Protein AF-0000000085032856 (afdb_homodimer)

Solvent-accessible surface area (backbone atoms only — not comparable to full-atom values): 37831 Å² total; per-residue (Å²): 119,68,69,67,53,49,62,52,53,54,50,50,54,50,46,46,56,52,43,47,53,51,48,48,50,43,50,50,49,39,53,50,49,50,53,45,58,73,63,42,55,77,74,45,86,63,42,32,24,32,26,67,40,63,46,77,47,74,67,40,80,40,61,43,98,81,67,48,76,32,34,39,25,44,28,43,32,32,28,28,25,62,22,70,96,50,46,71,46,70,40,59,29,69,40,55,19,28,74,76,35,53,45,42,69,84,72,51,60,72,40,49,31,30,43,35,73,76,38,75,54,97,88,41,60,39,39,36,79,62,46,67,69,61,61,54,54,48,50,50,44,48,39,50,34,51,46,52,34,33,70,72,41,41,67,51,27,50,32,24,50,49,31,46,53,52,43,52,50,50,48,54,52,49,51,54,50,36,60,73,58,66,50,75,52,45,32,61,55,42,47,51,46,43,51,47,46,52,50,50,37,37,41,54,45,57,31,99,37,70,60,28,51,24,24,49,52,19,18,54,51,18,30,49,50,23,49,50,51,49,51,51,48,28,53,73,62,68,43,74,65,60,58,42,49,37,64,34,51,94,43,31,45,36,54,49,49,49,52,27,30,36,48,28,34,18,34,23,53,17,34,48,54,26,42,52,43,45,55,50,51,49,54,49,38,69,74,38,68,77,43,32,27,65,57,40,26,50,50,29,40,51,48,39,51,67,47,44,27,60,42,55,42,27,51,51,34,40,50,44,28,72,30,45,60,62,39,49,52,37,42,74,70,69,44,50,68,69,56,34,36,62,43,58,39,44,66,56,47,49,37,48,36,38,23,47,39,9,38,62,51,20,30,62,43,24,14,47,41,40,12,66,73,62,26,38,80,67,77,80,127,118,70,68,67,53,49,60,52,53,55,50,51,54,51,46,46,55,52,42,45,52,51,49,49,49,44,50,50,50,38,52,50,48,50,54,44,57,74,63,42,56,76,75,45,86,62,42,31,24,30,26,66,41,63,46,77,45,76,67,40,79,39,62,43,98,80,68,47,77,32,34,39,25,43,27,42,30,34,28,28,24,62,22,72,96,51,46,71,45,68,39,58,27,70,39,54,18,27,72,75,35,51,47,42,68,84,72,52,61,70,39,48,30,29,43,36,73,76,38,74,55,98,87,40,60,39,40,38,78,61,44,67,69,62,59,54,53,48,51,50,44,49,38,48,34,50,44,51,35,33,71,72,42,42,66,51,27,51,32,25,50,48,30,46,52,50,44,51,50,50,48,54,53,50,51,53,50,36,59,73,57,66,52,74,53,46,33,61,55,42,46,50,47,41,51,48,45,52,50,49,36,36,41,55,47,58,32,99,38,69,60,30,51,23,23,50,51,20,18,53,51,19,30,49,50,22,50,50,51,49,50,50,47,28,53,73,63,67,46,74,66,59,60,44,48,40,66,35,52,94,46,34,44,36,55,48,49,49,50,26,29,33,48,27,36,18,34,22,52,19,35,48,54,25,42,51,45,45,54,50,51,50,55,48,38,69,75,39,69,77,43,32,27,66,56,41,27,51,50,28,39,52,50,38,52,68,46,45,29,59,43,55,41,27,52,49,34,39,49,44,29,72,30,47,61,63,39,50,50,36,42,72,72,69,43,51,68,68,57,34,36,62,41,59,38,44,67,57,47,48,36,48,36,39,24,49,38,8,40,64,51,21,30,62,43,24,14,47,41,39,13,66,72,62,26,38,79,66,76,81,126

Foldseek 3Di:
DVVVVVCVVVCVVVCVVVLVVVLVVLVVVLVVLLVCLVPVLAVDPFWKWFFADKDKADFDFDQPPVRDTKTKIKIWTWIATCYDPRHGDTAIEIDIAIPVRPDTDDDDGGFMFTWDPQDQDPNGTYTHGPGGPCVNVVSNVVSVQLSVQCSVPPPLSVLLVVLVVVLVVLVVVLVVVCVVVVVPQVLVSLLVSLLVSLLSNLCSNVNPDLLSVLLSVLLVVLLVVLLVVLVVVCVVVVVPCPQQQQVPPNHGDGPSNLSSVLSNLLSVLLSVLLNVLLVVLVVVCVVPLAAALVRLLVSLLVVLVVVLVVSLVVLVVVLCVQFVVVLVVCVVSPHDNVVSCSNGRVSSVSSSVSSSSSSVSSSNSSSNSSSVSRHDHPDPD/DVVVVVCVVVCVVVCVVVLVVVLVVLVVVLVVVLVCLVPVLAVDPFWKWFFADKDKADFDFDQPPVRDTKTKIKIWTWIATCYDPRHGDTAIEIDIAIPVRPDTDDDDGGFMFTWDPQDQDPNGTYTYGPGGPCVNVVSNVVSVQLSVQCSVPPPLSVLLVVLVVVLVVLVVVLVVVCVVVVVPPVLVSLLVSLLVSLLSNLCSNVNPDLLSVLLSVLLVVLLVVLLVVLVVVCVVVVVPCLQQQQPPPPDGDGPSNLSSVLSNLLSVLLSVLLNVLLVVLVVVCVVPLAAALVRLLVSLLVVLVVVLVVSLVVLVVVLCVQFVVVLVVCVVSPHDNVVSCSNGRVSSVSSSVSSSSSSVSSSNSSSNSSSVSRHDHPDPD

InterPro domains:
  IPR012507 YibE/F-like [PF07907] (141-375)
  IPR012507 YibE/F-like [PTHR41771] (21-377)

Radius of gyration: 27.64 Å; Cα contacts (8 Å, |Δi|>4): 1255; chains: 2; bounding box: 54×94×74 Å

Secondary structure (DSSP, 8-state):
--HHHHHHHHHHHHHHHHHHHHHHHHHHHHHHHHHHHHT-GGG-SS-EEEEEEEEE---EEEE-TT--EEEEEEEEEEEEE-SSTTTT-EEEEEEEEETTSSSBPPP-TT-EEEEEEEEEETTEEEEEEEEE--HHHHHHHHHHHHHHHHHHHTHHHHHHHHHHHHHHHHHHHHHHHHHHTTTTTHHHHHHHHHHHHHHHHHHHHH-SSHHHHHHHHHHHHHHHHHHHHHHHHHHHTT-----EE-SSSSSEEPHHHHHHHHHHHHHHHHHHHHHHHHHHHHHHHHH-TT-BHHHHHHHHHHHHHHHHHHHHHHHHHHHHHHHHHHHHHHHHTT--HHHHIIIIIHHHHHHHHHHHHHHHHHHHHHHHHHHHHHSB-----/--HHHHHHHHHHHHHHHHHHHHHHHHHHHHHHHHHHHHT-GGG-SS-EEEEEEEEE---EEEE-TT--EEEEEEEEEEEEE-SSTTTT-EEEEEEEEETTSSSBPPP-TT-EEEEEEEEEETTEEEEEEEEE--HHHHHHHHHHHHHHHHHHHTHHHHHHHHHHHHHHHHHHHHHHHHHHTTTTTHHHHHHHHHHHHHHHHHHHHH-SSHHHHHHHHHHHHHHHHHHHHHHHHHHHTT-----B--SSSS--B-HHHHHHHHHHHHHHHHHHHHHHHHHHHHHHHHH-TT-BHHHHHHHHHHHHHHHHHHHHHHHHHHHHHHHHHHHHHHHHTT--HHHHIIIIIHHHHHHHHHHHHHHHHHHHHHHHHHHHHHSB-----

Sequence (762 aa):
MILSKGSEIMWKTGWWKAKYKLVIALIVLGVGAMIFTTHNQRLYKAPLAQVVAVENGKAQKETDEFQNVDYQVNQTLTVKMLNGKYTGKEFKVNNTYTKSGALDQRYYPGNQIFLSQLTKRNGHLTANVAGYKRDVVLVFLGWLVIFLLVLMMGWAGSLAMLSVCLNAVLFYFVIQIDLKMQASHAFLTFSILALLFAALSLLLVLGLTKKMVATFLATVLGTSVAMLVSVLVMNLTHHQGIYYESMQYVTQVPRPLFLAETLLGSLGAVMDEASDIVATLHELHEIDPTISRRQLFLSGRNIGKSIMGPLVNVLFMIFMADTFTSALLYIKNGNNWGYTFSMNMSLGTVQSLVSGIGIVLAIPLVSAFAALLYGRKGEAAMILSKGSEIMWKTGWWKAKYKLVIALIVLGVGAMIFTTHNQRLYKAPLAQVVAVENGKAQKETDEFQNVDYQVNQTLTVKMLNGKYTGKEFKVNNTYTKSGALDQRYYPGNQIFLSQLTKRNGHLTANVAGYKRDVVLVFLGWLVIFLLVLMMGWAGSLAMLSVCLNAVLFYFVIQIDLKMQASHAFLTFSILALLFAALSLLLVLGLTKKMVATFLATVLGTSVAMLVSVLVMNLTHHQGIYYESMQYVTQVPRPLFLAETLLGSLGAVMDEASDIVATLHELHEIDPTISRRQLFLSGRNIGKSIMGPLVNVLFMIFMADTFTSALLYIKNGNNWGYTFSMNMSLGTVQSLVSGIGIVLAIPLVSAFAALLYGRKGEAA

Nearest PDB structures (foldseek):
  7zc2-assembly1_A  TM=1.964E-01  e=7.041E-02  Escherichia coli
  6ei3-assembly1_A  TM=2.122E-01  e=6.404E-01  Xanthomonas campestris
  9bcx-assembly1_5  TM=3.427E-01  e=2.276E+00  Saccharomyces cerevisiae
  7pmn-assembly1_7  TM=3.225E-01  e=9.317E+00  Saccharomyces cerevisiae
  7zc2-assembly1_A  TM=1.970E-01  e=8.005E-02  Escherichia coli

pLDDT: mean 75.17, std 16.67, range [24.42, 96.25]

Organism: Limosilactobacillus fermentum (strain NBRC 3956 / LMG 18251) (NCBI:txid334390)

Structure (mmCIF, N/CA/C/O backbone):
data_AF-0000000085032856-model_v1
#
loop_
_entity.id
_entity.type
_entity.pdbx_description
1 polymer 'Uncharacterized protein'
#
loop_
_atom_site.group_PDB
_atom_site.id
_atom_site.type_symbol
_atom_site.label_atom_id
_atom_site.label_alt_id
_atom_site.label_comp_id
_atom_site.label_asym_id
_atom_site.label_entity_id
_atom_site.label_seq_id
_atom_site.pdbx_PDB_ins_code
_atom_site.Cartn_x
_atom_site.Cartn_y
_atom_site.Cartn_z
_atom_site.occupancy
_atom_site.B_iso_or_equiv
_atom_site.auth_seq_id
_atom_site.auth_comp_id
_atom_site.auth_asym_id
_atom_site.auth_atom_id
_atom_site.pdbx_PDB_model_num
ATOM 1 N N . MET A 1 1 ? 3.98 30.578 31.859 1 24.5 1 MET A N 1
ATOM 2 C CA . MET A 1 1 ? 5.266 30.75 31.188 1 24.5 1 MET A CA 1
ATOM 3 C C . MET A 1 1 ? 6.332 29.859 31.828 1 24.5 1 MET A C 1
ATOM 5 O O . MET A 1 1 ? 7.152 29.266 31.109 1 24.5 1 MET A O 1
ATOM 9 N N . ILE A 1 2 ? 6.453 29.938 33.156 1 30.72 2 ILE A N 1
ATOM 10 C CA . ILE A 1 2 ? 7.391 29.281 34.062 1 30.72 2 ILE A CA 1
ATOM 11 C C . ILE A 1 2 ? 7.059 27.797 34.156 1 30.72 2 ILE A C 1
ATOM 13 O O . ILE A 1 2 ? 7.961 26.953 34.219 1 30.72 2 ILE A O 1
ATOM 17 N N . LEU A 1 3 ? 5.707 27.516 34.344 1 30.77 3 LEU A N 1
ATOM 18 C CA . LEU A 1 3 ? 5.25 26.156 34.562 1 30.77 3 LEU A CA 1
ATOM 19 C C . LEU A 1 3 ? 5.453 25.297 33.312 1 30.77 3 LEU A C 1
ATOM 21 O O . LEU A 1 3 ? 5.406 24.078 33.375 1 30.77 3 LEU A O 1
ATOM 25 N N . SER A 1 4 ? 5.367 25.938 32.094 1 34.41 4 SER A N 1
ATOM 26 C CA . SER A 1 4 ? 5.512 25.203 30.844 1 34.41 4 SER A CA 1
ATOM 27 C C . SER A 1 4 ? 6.945 24.719 30.641 1 34.41 4 SER A C 1
ATOM 29 O O . SER A 1 4 ? 7.195 23.812 29.859 1 34.41 4 SER A O 1
ATOM 31 N N . LYS A 1 5 ? 7.969 25.406 31.219 1 40.44 5 LYS A N 1
ATOM 32 C CA . LYS A 1 5 ? 9.391 25.094 31.172 1 40.44 5 LYS A CA 1
ATOM 33 C C . LYS A 1 5 ? 9.719 23.875 32.031 1 40.44 5 LYS A C 1
ATOM 35 O O . LYS A 1 5 ? 10.586 23.078 31.672 1 40.44 5 LYS A O 1
ATOM 40 N N . GLY A 1 6 ? 9.117 23.766 33.188 1 36.56 6 GLY A N 1
ATOM 41 C CA . GLY A 1 6 ? 9.398 22.734 34.188 1 36.56 6 GLY A CA 1
ATOM 42 C C . GLY A 1 6 ? 8.969 21.344 33.75 1 36.56 6 GLY A C 1
ATOM 43 O O . GLY A 1 6 ? 9.68 20.359 33.969 1 36.56 6 GLY A O 1
ATOM 44 N N . SER A 1 7 ? 7.703 21.188 33.312 1 36.62 7 SER A N 1
ATOM 45 C CA . SER A 1 7 ? 7.18 19.891 32.875 1 36.62 7 SER A CA 1
ATOM 46 C C . SER A 1 7 ? 7.895 19.406 31.609 1 36.62 7 SER A C 1
ATOM 48 O O . SER A 1 7 ? 7.895 18.219 31.312 1 36.62 7 SER A O 1
ATOM 50 N N . GLU A 1 8 ? 8.492 20.297 30.828 1 38.19 8 GLU A N 1
ATOM 51 C CA . GLU A 1 8 ? 9.32 19.953 29.688 1 38.19 8 GLU A CA 1
ATOM 52 C C . GLU A 1 8 ? 10.664 19.375 30.109 1 38.19 8 GLU A C 1
ATOM 54 O O . GLU A 1 8 ? 11.172 18.438 29.5 1 38.19 8 GLU A O 1
ATOM 59 N N . ILE A 1 9 ? 11.375 20 31.141 1 39.38 9 ILE A N 1
ATOM 60 C CA . ILE A 1 9 ? 12.648 19.531 31.672 1 39.38 9 ILE A CA 1
ATOM 61 C C . ILE A 1 9 ? 12.461 18.172 32.375 1 39.38 9 ILE A C 1
ATOM 63 O O . ILE A 1 9 ? 13.281 17.266 32.219 1 39.38 9 ILE A O 1
ATOM 67 N N . MET A 1 10 ? 11.539 18.047 33.312 1 35.59 10 MET A N 1
ATOM 68 C CA . MET A 1 10 ? 11.258 16.828 34.062 1 35.59 10 MET A CA 1
ATOM 69 C C . MET A 1 10 ? 10.82 15.703 33.125 1 35.59 10 MET A C 1
ATOM 71 O O . MET A 1 10 ? 11.055 14.531 33.438 1 35.59 10 MET A O 1
ATOM 75 N N . TRP A 1 11 ? 9.914 15.969 32.156 1 38.78 11 TRP A N 1
ATOM 76 C CA . TRP A 1 11 ? 9.531 14.953 31.172 1 38.78 11 TRP A CA 1
ATOM 77 C C . TRP A 1 11 ? 10.727 14.562 30.297 1 38.78 11 TRP A C 1
ATOM 79 O O . TRP A 1 11 ? 10.797 13.438 29.797 1 38.78 11 TRP A O 1
ATOM 89 N N . LYS A 1 12 ? 11.656 15.438 29.984 1 42.84 12 LYS A N 1
ATOM 90 C CA . LYS A 1 12 ? 12.891 15.117 29.266 1 42.84 12 LYS A CA 1
ATOM 91 C C . LYS A 1 12 ? 13.758 14.156 30.062 1 42.84 12 LYS A C 1
ATOM 93 O O . LYS A 1 12 ? 14.305 13.203 29.516 1 42.84 12 LYS A O 1
ATOM 98 N N . THR A 1 13 ? 14.078 14.43 31.266 1 44.19 13 THR A N 1
ATOM 99 C CA . THR A 1 13 ? 15 13.633 32.062 1 44.19 13 THR A CA 1
ATOM 100 C C . THR A 1 13 ? 14.383 12.281 32.438 1 44.19 13 THR A C 1
ATOM 102 O O . THR A 1 13 ? 15.07 11.266 32.438 1 44.19 13 THR A O 1
ATOM 105 N N . GLY A 1 14 ? 13.211 12.172 33.031 1 41.81 14 GLY A N 1
ATOM 106 C CA . GLY A 1 14 ? 12.508 10.953 33.406 1 41.81 14 GLY A CA 1
ATOM 107 C C . GLY A 1 14 ? 12.188 10.07 32.219 1 41.81 14 GLY A C 1
ATOM 108 O O . GLY A 1 14 ? 12.195 8.844 32.312 1 41.81 14 GLY A O 1
ATOM 109 N N . TRP A 1 15 ? 11.633 10.617 31.203 1 47.69 15 TRP A N 1
ATOM 110 C CA . TRP A 1 15 ? 11.406 9.898 29.953 1 47.69 15 TRP A CA 1
ATOM 111 C C . TRP A 1 15 ? 12.703 9.312 29.406 1 47.69 15 TRP A C 1
ATOM 113 O O . TRP A 1 15 ? 12.727 8.1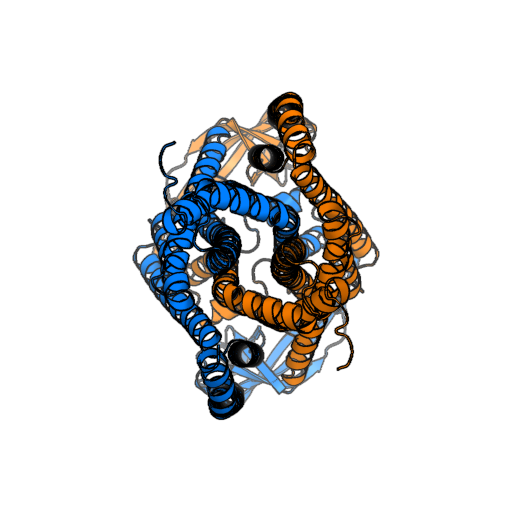8 28.906 1 47.69 15 TRP A O 1
ATOM 123 N N . TRP A 1 16 ? 13.789 10.055 29.453 1 48.16 16 TRP A N 1
ATOM 124 C CA . TRP A 1 16 ? 15.07 9.492 29.062 1 48.16 16 TRP A CA 1
ATOM 125 C C . TRP A 1 16 ? 15.445 8.32 29.969 1 48.16 16 TRP A C 1
ATOM 127 O O . TRP A 1 16 ? 16 7.32 29.516 1 48.16 16 TRP A O 1
ATOM 137 N N . LYS A 1 17 ? 15.375 8.586 31.297 1 53.03 17 LYS A N 1
ATOM 138 C CA . LYS A 1 17 ? 15.672 7.434 32.156 1 53.03 17 LYS A CA 1
ATOM 139 C C . LYS A 1 17 ? 14.742 6.266 31.828 1 53.03 17 LYS A C 1
ATOM 141 O O . LYS A 1 17 ? 15.188 5.117 31.766 1 53.03 17 LYS A O 1
ATOM 146 N N . ALA A 1 18 ? 13.484 6.496 31.797 1 55.78 18 ALA A N 1
ATOM 147 C CA . ALA A 1 18 ? 12.5 5.477 31.438 1 55.78 18 ALA A CA 1
ATOM 148 C C . ALA A 1 18 ? 12.68 5.027 30 1 55.78 18 ALA A C 1
ATOM 150 O O . ALA A 1 18 ? 12.484 3.852 29.672 1 55.78 18 ALA A O 1
ATOM 151 N N . LYS A 1 19 ? 13.102 5.895 29.172 1 61.69 19 LYS A N 1
ATOM 152 C CA . LYS A 1 19 ? 13.375 5.57 27.766 1 61.69 19 LYS A CA 1
ATOM 153 C C . LYS A 1 19 ? 14.547 4.598 27.641 1 61.69 19 LYS A C 1
ATOM 155 O O . LYS A 1 19 ? 14.5 3.664 26.844 1 61.69 19 LYS A O 1
ATOM 160 N N . TYR A 1 20 ? 15.492 4.84 28.547 1 63.91 20 TYR A N 1
ATOM 161 C CA . TYR A 1 20 ? 16.641 3.949 28.438 1 63.91 20 TYR A CA 1
ATOM 162 C C . TYR A 1 20 ? 16.281 2.533 28.859 1 63.91 20 TYR A C 1
ATOM 164 O O . TYR A 1 20 ? 16.734 1.558 28.266 1 63.91 20 TYR A O 1
ATOM 172 N N . LYS A 1 21 ? 15.438 2.48 29.969 1 64.44 21 LYS A N 1
ATOM 173 C CA . LYS A 1 21 ? 15.023 1.146 30.391 1 64.44 21 LYS A CA 1
ATOM 174 C C . LYS A 1 21 ? 14.211 0.45 29.312 1 64.44 21 LYS A C 1
ATOM 176 O O . LYS A 1 21 ? 14.367 -0.75 29.078 1 64.44 21 LYS A O 1
ATOM 181 N N . LEU A 1 22 ? 13.406 1.232 28.656 1 70 22 LEU A N 1
ATOM 182 C CA . LEU A 1 22 ? 12.594 0.666 27.594 1 70 22 LEU A CA 1
ATOM 183 C C . LEU A 1 22 ? 13.469 0.242 26.422 1 70 22 LEU A C 1
ATOM 185 O O . LEU A 1 22 ? 13.234 -0.81 25.812 1 70 22 LEU A O 1
ATOM 189 N N . VAL A 1 23 ? 14.469 1.07 26.234 1 71.19 23 VAL A N 1
ATOM 190 C CA . VAL A 1 23 ? 15.375 0.747 25.125 1 71.19 23 VAL A CA 1
ATOM 191 C C . VAL A 1 23 ? 16.156 -0.52 25.469 1 71.19 23 VAL A C 1
ATOM 193 O O . VAL A 1 23 ? 16.344 -1.39 24.609 1 71.19 23 VAL A O 1
ATOM 196 N N . ILE A 1 24 ? 16.547 -0.576 26.688 1 69.38 24 ILE A N 1
ATOM 197 C CA . ILE A 1 24 ? 17.297 -1.749 27.109 1 69.38 24 ILE A CA 1
ATOM 198 C C . ILE A 1 24 ? 16.406 -2.984 27.062 1 69.38 24 ILE A C 1
ATOM 200 O O . ILE A 1 24 ? 16.828 -4.055 26.625 1 69.38 24 ILE A O 1
ATOM 204 N N . ALA A 1 25 ? 15.219 -2.799 27.531 1 70.56 25 ALA A N 1
ATOM 205 C CA . ALA A 1 25 ? 14.281 -3.914 27.516 1 70.56 25 ALA A CA 1
ATOM 206 C C . ALA A 1 25 ? 14.008 -4.383 26.094 1 70.56 25 ALA A C 1
ATOM 208 O O . ALA A 1 25 ? 13.914 -5.582 25.828 1 70.56 25 ALA A O 1
ATOM 209 N N . LEU A 1 26 ? 13.992 -3.428 25.266 1 73.94 26 LEU A N 1
ATOM 210 C CA . LEU A 1 26 ? 13.711 -3.764 23.859 1 73.94 26 LEU A CA 1
ATOM 211 C C . LEU A 1 26 ? 14.906 -4.465 23.234 1 73.94 26 LEU A C 1
ATOM 213 O O . LEU A 1 26 ? 14.734 -5.387 22.422 1 73.94 26 LEU A O 1
ATOM 217 N N . ILE A 1 27 ? 16.016 -4.039 23.609 1 71.44 27 ILE A N 1
ATOM 218 C CA . ILE A 1 27 ? 17.219 -4.68 23.094 1 71.44 27 ILE A CA 1
ATOM 219 C C . ILE A 1 27 ? 17.297 -6.113 23.609 1 71.44 27 ILE A C 1
ATOM 221 O O . ILE A 1 27 ? 17.594 -7.039 22.844 1 71.44 27 ILE A O 1
ATOM 225 N N . VAL A 1 28 ? 16.984 -6.273 24.891 1 68.69 28 VAL A N 1
ATOM 226 C CA . VAL A 1 28 ? 17.031 -7.602 25.5 1 68.69 28 VAL A CA 1
ATOM 227 C C . VAL A 1 28 ? 15.977 -8.5 24.859 1 68.69 28 VAL A C 1
ATOM 229 O O . VAL A 1 28 ? 16.234 -9.664 24.562 1 68.69 28 VAL A O 1
ATOM 232 N N . LEU A 1 29 ? 14.883 -7.902 24.625 1 69.31 29 LEU A N 1
ATOM 233 C CA . LEU A 1 29 ? 13.797 -8.664 24.016 1 69.31 29 LEU A CA 1
ATOM 234 C C . LEU A 1 29 ? 14.156 -9.055 22.578 1 69.31 29 LEU A C 1
ATOM 236 O O . LEU A 1 29 ? 13.836 -10.164 22.141 1 69.31 29 LEU A O 1
ATOM 240 N N . GLY A 1 30 ? 14.797 -8.188 21.969 1 71.75 30 GLY A N 1
ATOM 241 C CA . GLY A 1 30 ? 15.227 -8.492 20.609 1 71.75 30 GLY A CA 1
ATOM 242 C C . GLY A 1 30 ? 16.25 -9.609 20.547 1 71.75 30 GLY A C 1
ATOM 243 O O . GLY A 1 30 ? 16.109 -10.539 19.75 1 71.75 30 GLY A O 1
ATOM 244 N N . VAL A 1 31 ? 17.219 -9.461 21.375 1 66.19 31 VAL A N 1
ATOM 245 C CA . VAL A 1 31 ? 18.266 -10.477 21.453 1 66.19 31 VAL A CA 1
ATOM 246 C C . VAL A 1 31 ? 17.656 -11.812 21.875 1 66.19 31 VAL A C 1
ATOM 248 O O . VAL A 1 31 ? 17.984 -12.859 21.328 1 66.19 31 VAL A O 1
ATOM 251 N N . GLY A 1 32 ? 16.797 -11.719 22.859 1 66.25 32 GLY A N 1
ATOM 252 C CA . GLY A 1 32 ? 16.141 -12.938 23.297 1 66.25 32 GLY A CA 1
ATOM 253 C C . GLY A 1 32 ? 15.312 -13.602 22.203 1 66.25 32 GLY A C 1
ATOM 254 O O . GLY A 1 32 ? 15.367 -14.82 22.047 1 66.25 32 GLY A O 1
ATOM 255 N N . ALA A 1 33 ? 14.609 -12.789 21.516 1 67.5 33 ALA A N 1
ATOM 256 C CA . ALA A 1 33 ? 13.781 -13.312 20.422 1 67.5 33 ALA A CA 1
ATOM 257 C C . ALA A 1 33 ? 14.648 -13.93 19.328 1 67.5 33 ALA A C 1
ATOM 259 O O . ALA A 1 33 ? 14.297 -14.961 18.766 1 67.5 33 ALA A O 1
ATOM 260 N N . MET A 1 34 ? 15.734 -13.32 19.109 1 66.19 34 MET A N 1
ATOM 261 C CA . MET A 1 34 ? 16.656 -13.844 18.094 1 66.19 34 MET A CA 1
ATOM 262 C C . MET A 1 34 ? 17.234 -15.188 18.531 1 66.19 34 MET A C 1
ATOM 264 O O . MET A 1 34 ? 17.328 -16.109 17.719 1 66.19 34 MET A O 1
ATOM 268 N N . ILE A 1 35 ? 17.516 -15.258 19.719 1 62.41 35 ILE A N 1
ATOM 269 C CA . ILE A 1 35 ? 18.062 -16.5 20.25 1 62.41 35 ILE A CA 1
ATOM 270 C C . ILE A 1 35 ? 16.984 -17.594 20.203 1 62.41 35 ILE A C 1
ATOM 272 O O . ILE A 1 35 ? 17.266 -18.734 19.844 1 62.41 35 ILE A O 1
ATOM 276 N N . PHE A 1 36 ? 15.844 -17.172 20.547 1 61.5 36 PHE A N 1
ATOM 277 C CA . PHE A 1 36 ? 14.734 -18.125 20.578 1 61.5 36 PHE A CA 1
ATOM 278 C C . PHE A 1 36 ? 14.422 -18.641 19.172 1 61.5 36 PHE A C 1
ATOM 280 O O . PHE A 1 36 ? 14.195 -19.828 18.984 1 61.5 36 PHE A O 1
ATOM 287 N N . THR A 1 37 ? 14.336 -17.812 18.266 1 63.5 37 THR A N 1
ATOM 288 C CA . THR A 1 37 ? 13.961 -18.219 16.906 1 63.5 37 THR A CA 1
ATOM 289 C C . THR A 1 37 ? 15.062 -19.031 16.266 1 63.5 37 THR A C 1
ATOM 291 O O . THR A 1 37 ? 14.797 -19.891 15.406 1 63.5 37 THR A O 1
ATOM 294 N N . THR A 1 38 ? 16.25 -18.734 16.594 1 58.19 38 THR A N 1
ATOM 295 C CA . THR A 1 38 ? 17.344 -19.516 16.031 1 58.19 38 THR A CA 1
ATOM 296 C C . THR A 1 38 ? 17.375 -20.922 16.641 1 58.19 38 THR A C 1
ATOM 298 O O . THR A 1 38 ? 17.844 -21.859 16 1 58.19 38 THR A O 1
ATOM 301 N N . HIS A 1 39 ? 16.734 -21 17.781 1 54.19 39 HIS A N 1
ATOM 302 C CA . HIS A 1 39 ? 16.828 -22.281 18.453 1 54.19 39 HIS A CA 1
ATOM 303 C C . HIS A 1 39 ? 15.453 -22.938 18.609 1 54.19 39 HIS A C 1
ATOM 305 O O . HIS A 1 39 ? 15.273 -23.828 19.438 1 54.19 39 HIS A O 1
ATOM 311 N N . ASN A 1 40 ? 14.453 -22.453 18 1 52.69 40 ASN A N 1
ATOM 312 C CA . ASN A 1 40 ? 13.109 -22.984 18.219 1 52.69 40 ASN A CA 1
ATOM 313 C C . ASN A 1 40 ? 12.75 -24.078 17.234 1 52.69 40 ASN A C 1
ATOM 315 O O . ASN A 1 40 ? 11.594 -24.219 16.844 1 52.69 40 ASN A O 1
ATOM 319 N N . GLN A 1 41 ? 13.57 -24.844 16.719 1 55.25 41 GLN A N 1
ATOM 320 C CA . GLN A 1 41 ? 13.375 -25.906 15.734 1 55.25 41 GLN A CA 1
ATOM 321 C C . GLN A 1 41 ? 12.359 -26.938 16.234 1 55.25 41 GLN A C 1
ATOM 323 O O . GLN A 1 41 ? 11.602 -27.5 15.43 1 55.25 41 GLN A O 1
ATOM 328 N N . ARG A 1 42 ? 12.289 -27.047 17.5 1 50.47 42 ARG A N 1
ATOM 329 C CA . ARG A 1 42 ? 11.43 -28.062 18.094 1 50.47 42 ARG A CA 1
ATOM 330 C C . ARG A 1 42 ? 9.961 -27.672 18 1 50.47 42 ARG A C 1
ATOM 332 O O . ARG A 1 42 ? 9.07 -28.531 18.047 1 50.47 42 ARG A O 1
ATOM 339 N N . LEU A 1 43 ? 9.773 -26.422 17.734 1 53.41 43 LEU A N 1
ATOM 340 C CA . LEU A 1 43 ? 8.391 -25.953 17.797 1 53.41 43 LEU A CA 1
ATOM 341 C C . LEU A 1 43 ? 7.738 -26.031 16.422 1 53.41 43 LEU A C 1
ATOM 343 O O . LEU A 1 43 ? 6.523 -25.859 16.297 1 53.41 43 LEU A O 1
ATOM 347 N N . TYR A 1 44 ? 8.547 -26.391 15.484 1 57.12 44 TYR A N 1
ATOM 348 C CA . TYR A 1 44 ? 7.965 -26.469 14.148 1 57.12 44 TYR A CA 1
ATOM 349 C C . TYR A 1 44 ? 7.395 -27.844 13.875 1 57.12 44 TYR A C 1
ATOM 351 O O . TYR A 1 44 ? 8.023 -28.859 14.203 1 57.12 44 TYR A O 1
ATOM 359 N N . LYS A 1 45 ? 6.172 -27.906 13.492 1 55.72 45 LYS A N 1
ATOM 360 C CA . LYS A 1 45 ? 5.523 -29.156 13.117 1 55.72 45 LYS A CA 1
ATOM 361 C C . LYS A 1 45 ? 6.012 -29.641 11.75 1 55.72 45 LYS A C 1
ATOM 363 O O . LYS A 1 45 ? 6.066 -30.844 11.492 1 55.72 45 LYS A O 1
ATOM 368 N N . ALA A 1 46 ? 6.43 -28.703 10.938 1 61 46 ALA A N 1
ATOM 369 C CA . ALA A 1 46 ? 6.918 -29.094 9.617 1 61 46 ALA A CA 1
ATOM 370 C C . ALA A 1 46 ? 8.359 -29.594 9.695 1 61 46 ALA A C 1
ATOM 372 O O . ALA A 1 46 ? 9.148 -29.094 10.492 1 61 46 ALA A O 1
ATOM 373 N N . PRO A 1 47 ? 8.578 -30.734 8.977 1 64.12 47 PRO A N 1
ATOM 374 C CA . PRO A 1 47 ? 9.938 -31.281 9.023 1 64.12 47 PRO A CA 1
ATOM 375 C C . PRO A 1 47 ? 10.992 -30.25 8.641 1 64.12 47 PRO A C 1
ATOM 377 O O . PRO A 1 47 ? 10.922 -29.656 7.559 1 64.12 47 PRO A O 1
ATOM 380 N N . LEU A 1 48 ? 11.773 -29.984 9.594 1 73.69 48 LEU A N 1
ATOM 381 C CA . LEU A 1 48 ? 12.883 -29.047 9.422 1 73.69 48 LEU A CA 1
ATOM 382 C C . LEU A 1 48 ? 14.211 -29.797 9.359 1 73.69 48 LEU A C 1
ATOM 384 O O . LEU A 1 48 ? 14.453 -30.719 10.148 1 73.69 48 LEU A O 1
ATOM 388 N N . ALA A 1 49 ? 14.969 -29.547 8.32 1 74.94 49 ALA A N 1
ATOM 389 C CA . ALA A 1 49 ? 16.281 -30.156 8.195 1 74.94 49 ALA A CA 1
ATOM 390 C C . ALA A 1 49 ? 17.375 -29.109 7.988 1 74.94 49 ALA A C 1
ATOM 392 O O . ALA A 1 49 ? 17.094 -28 7.539 1 74.94 49 ALA A O 1
ATOM 393 N N . GLN A 1 50 ? 18.438 -29.375 8.492 1 78.25 50 GLN A N 1
ATOM 394 C CA . GLN A 1 50 ? 19.609 -28.531 8.266 1 78.25 50 GLN A CA 1
ATOM 395 C C . GLN A 1 50 ? 20.5 -29.109 7.164 1 78.25 50 GLN A C 1
ATOM 397 O O . GLN A 1 50 ? 20.75 -30.312 7.125 1 78.25 50 GLN A O 1
ATOM 402 N N . VAL A 1 51 ? 20.922 -28.188 6.301 1 77.44 51 VAL A N 1
ATOM 403 C CA . VAL A 1 51 ? 21.812 -28.641 5.23 1 77.44 51 VAL A CA 1
ATOM 404 C C . VAL A 1 51 ? 23.234 -28.844 5.781 1 77.44 51 VAL A C 1
ATOM 406 O O . VAL A 1 51 ? 23.828 -27.906 6.301 1 77.44 51 VAL A O 1
ATOM 409 N N . VAL A 1 52 ? 23.688 -29.984 5.676 1 79.94 52 VAL A N 1
ATOM 410 C CA . VAL A 1 52 ? 25 -30.328 6.203 1 79.94 52 VAL A CA 1
ATOM 411 C C . VAL A 1 52 ? 26.047 -30.266 5.082 1 79.94 52 VAL A C 1
ATOM 413 O O . VAL A 1 52 ? 27.172 -29.797 5.289 1 79.94 52 VAL A O 1
ATOM 416 N N . ALA A 1 53 ? 25.703 -30.781 3.92 1 77.44 53 ALA A N 1
ATOM 417 C CA . ALA A 1 53 ? 26.641 -30.797 2.795 1 77.44 53 ALA A CA 1
ATOM 418 C C . ALA A 1 53 ? 25.906 -30.562 1.477 1 77.44 53 ALA A C 1
ATOM 420 O O . ALA A 1 53 ? 24.719 -30.891 1.35 1 77.44 53 ALA A O 1
ATOM 421 N N . VAL A 1 54 ? 26.609 -29.875 0.632 1 79.12 54 VAL A N 1
ATOM 422 C CA . VAL A 1 54 ? 26.031 -29.578 -0.68 1 79.12 54 VAL A CA 1
ATOM 423 C C . VAL A 1 54 ? 26.953 -30.125 -1.773 1 79.12 54 VAL A C 1
ATOM 425 O O . VAL A 1 54 ? 28.172 -29.938 -1.719 1 79.12 54 VAL A O 1
ATOM 428 N N . GLU A 1 55 ? 26.5 -30.984 -2.6 1 73.88 55 GLU A N 1
ATOM 429 C CA . GLU A 1 55 ? 27.219 -31.422 -3.795 1 73.88 55 GLU A CA 1
ATOM 430 C C . GLU A 1 55 ? 26.578 -30.859 -5.059 1 73.88 55 GLU A C 1
ATOM 432 O O . GLU A 1 55 ? 25.406 -31.156 -5.344 1 73.88 55 GLU A O 1
ATOM 437 N N . ASN A 1 56 ? 27.234 -29.953 -5.695 1 73.56 56 ASN A N 1
ATOM 438 C CA . ASN A 1 56 ? 26.719 -29.344 -6.918 1 73.56 56 ASN A CA 1
ATOM 439 C C . ASN A 1 56 ? 27.016 -30.203 -8.141 1 73.56 56 ASN A C 1
ATOM 441 O O . ASN A 1 56 ? 28.156 -30.641 -8.336 1 73.56 56 ASN A O 1
ATOM 445 N N . GLY A 1 57 ? 25.953 -30.688 -8.781 1 67.81 57 GLY A N 1
ATOM 446 C CA . GLY A 1 57 ? 26.156 -31.422 -10.016 1 67.81 57 GLY A CA 1
ATOM 447 C C . GLY A 1 57 ? 26.578 -30.547 -11.172 1 67.81 57 GLY A C 1
ATOM 448 O O . GLY A 1 57 ? 26.859 -29.359 -10.992 1 67.81 57 GLY A O 1
ATOM 449 N N . LYS A 1 58 ? 26.906 -31.156 -12.414 1 66.62 58 LYS A N 1
ATOM 450 C CA . LYS A 1 58 ? 27.328 -30.438 -13.602 1 66.62 58 LYS A CA 1
ATOM 451 C C . LYS A 1 58 ? 26.203 -29.547 -14.148 1 66.62 58 LYS A C 1
ATOM 453 O O . LYS A 1 58 ? 25.047 -29.953 -14.156 1 66.62 58 LYS A O 1
ATOM 458 N N . ALA A 1 59 ? 26.484 -28.281 -14.305 1 64.56 59 ALA A N 1
ATOM 459 C CA . ALA A 1 59 ? 25.547 -27.312 -14.875 1 64.56 59 ALA A CA 1
ATOM 460 C C . ALA A 1 59 ? 25.094 -27.734 -16.266 1 64.56 59 ALA A C 1
ATOM 462 O O . ALA A 1 59 ? 25.906 -28.125 -17.109 1 64.56 59 ALA A O 1
ATOM 463 N N . GLN A 1 60 ? 23.859 -28.141 -16.422 1 62.91 60 GLN A N 1
ATOM 464 C CA . GLN A 1 60 ? 23.312 -28.484 -17.734 1 62.91 60 GLN A CA 1
ATOM 465 C C . GLN A 1 60 ? 22.672 -27.266 -18.391 1 62.91 60 GLN A C 1
ATOM 467 O O . GLN A 1 60 ? 21.922 -26.531 -17.75 1 62.91 60 GLN A O 1
ATOM 472 N N . LYS A 1 61 ? 23.141 -26.906 -19.547 1 62.06 61 LYS A N 1
ATOM 473 C CA . LYS A 1 61 ? 22.625 -25.797 -20.344 1 62.06 61 LYS A CA 1
ATOM 474 C C . LYS A 1 61 ? 21.188 -26.062 -20.781 1 62.06 61 LYS A C 1
ATOM 476 O O . LYS A 1 61 ? 20.875 -27.156 -21.266 1 62.06 61 LYS A O 1
ATOM 481 N N . GLU A 1 62 ? 20.266 -25.344 -20.203 1 56.91 62 GLU A N 1
ATOM 482 C CA . GLU A 1 62 ? 18.875 -25.5 -20.641 1 56.91 62 GLU A CA 1
ATOM 483 C C . GLU A 1 62 ? 18.422 -24.266 -21.422 1 56.91 62 GLU A C 1
ATOM 485 O O . GLU A 1 62 ? 18.672 -23.125 -21 1 56.91 62 GLU A O 1
ATOM 490 N N . THR A 1 63 ? 18.188 -24.453 -22.656 1 53.09 63 THR A N 1
ATOM 491 C CA . THR A 1 63 ? 17.656 -23.391 -23.516 1 53.09 63 THR A CA 1
ATOM 492 C C . THR A 1 63 ? 16.125 -23.391 -23.484 1 53.09 63 THR A C 1
ATOM 494 O O . THR A 1 63 ? 15.492 -24.422 -23.703 1 53.09 63 THR A O 1
ATOM 497 N N . ASP A 1 64 ? 15.648 -22.406 -22.953 1 47.22 64 ASP A N 1
ATOM 498 C CA . ASP A 1 64 ? 14.195 -22.359 -22.875 1 47.22 64 ASP A CA 1
ATOM 499 C C . ASP A 1 64 ? 13.578 -22.141 -24.25 1 47.22 64 ASP A C 1
ATOM 501 O O . ASP A 1 64 ? 14.297 -21.969 -25.234 1 47.22 64 ASP A O 1
ATOM 505 N N . GLU A 1 65 ? 12.328 -22.484 -24.359 1 46.22 65 GLU A N 1
ATOM 506 C CA . GLU A 1 65 ? 11.602 -22.375 -25.609 1 46.22 65 GLU A CA 1
ATOM 507 C C . GLU A 1 65 ? 11.836 -21.031 -26.281 1 46.22 65 GLU A C 1
ATOM 509 O O . GLU A 1 65 ? 11.672 -20.875 -27.484 1 46.22 65 GLU A O 1
ATOM 514 N N . PHE A 1 66 ? 12.227 -20.172 -25.5 1 43.38 66 PHE A N 1
ATOM 515 C CA . PHE A 1 66 ? 12.453 -18.844 -26.078 1 43.38 66 PHE A CA 1
ATOM 516 C C . PHE A 1 66 ? 13.938 -18.594 -26.297 1 43.38 66 PHE A C 1
ATOM 518 O O . PHE A 1 66 ? 14.359 -17.453 -26.5 1 43.38 66 PHE A O 1
ATOM 525 N N . GLN A 1 67 ? 14.703 -19.656 -26.297 1 48.09 67 GLN A N 1
ATOM 526 C CA . GLN A 1 67 ? 16.125 -19.656 -26.641 1 48.09 67 GLN A CA 1
ATOM 527 C C . GLN A 1 67 ? 16.953 -18.969 -25.578 1 48.09 67 GLN A C 1
ATOM 529 O O . GLN A 1 67 ? 18.047 -18.484 -25.844 1 48.09 67 GLN A O 1
ATOM 534 N N . ASN A 1 68 ? 16.312 -18.688 -24.453 1 49.44 68 ASN A N 1
ATOM 535 C CA . ASN A 1 68 ? 17.156 -18.203 -23.359 1 49.44 68 ASN A CA 1
ATOM 536 C C . ASN A 1 68 ? 17.953 -19.328 -22.734 1 49.44 68 ASN A C 1
ATOM 538 O O . ASN A 1 68 ? 17.438 -20.438 -22.531 1 49.44 68 ASN A O 1
ATOM 542 N N . VAL A 1 69 ? 19.266 -19.266 -22.797 1 53.97 69 VAL A N 1
ATOM 543 C CA . VAL A 1 69 ? 20.188 -20.266 -22.281 1 53.97 69 VAL A CA 1
ATOM 544 C C . VAL A 1 69 ? 20.297 -20.141 -20.766 1 53.97 69 VAL A C 1
ATOM 546 O O . VAL A 1 69 ? 20.5 -19.047 -20.234 1 53.97 69 VAL A O 1
ATOM 549 N N . ASP A 1 70 ? 19.641 -20.984 -20.016 1 56.69 70 ASP A N 1
ATOM 550 C CA . ASP A 1 70 ? 19.844 -21.047 -18.578 1 56.69 70 ASP A CA 1
ATOM 551 C C . ASP A 1 70 ? 20.516 -22.359 -18.172 1 56.69 70 ASP A C 1
ATOM 553 O O . ASP A 1 70 ? 20.562 -23.312 -18.953 1 56.69 70 ASP A O 1
ATOM 557 N N . TYR A 1 71 ? 21.484 -22.297 -17.203 1 59.47 71 TYR A N 1
ATOM 558 C CA . TYR A 1 71 ? 22.172 -23.469 -16.703 1 59.47 71 TYR A CA 1
ATOM 559 C C . TYR A 1 71 ? 21.484 -24.031 -15.469 1 59.47 71 TYR A C 1
ATOM 561 O O . TYR A 1 71 ? 21.219 -23.312 -14.508 1 59.47 71 TYR A O 1
ATOM 569 N N . GLN A 1 72 ? 20.922 -25.172 -15.602 1 62.19 72 GLN A N 1
ATOM 570 C CA . GLN A 1 72 ? 20.312 -25.891 -14.492 1 62.19 72 GLN A CA 1
ATOM 571 C C . GLN A 1 72 ? 21.328 -26.766 -13.773 1 62.19 72 GLN A C 1
ATOM 573 O O . GLN A 1 72 ? 22.125 -27.469 -14.406 1 62.19 72 GLN A O 1
ATOM 578 N N . VAL A 1 73 ? 21.562 -26.547 -12.531 1 65.12 73 VAL A N 1
ATOM 579 C CA . VAL A 1 73 ? 22.484 -27.344 -11.711 1 65.12 73 VAL A CA 1
ATOM 580 C C . VAL A 1 73 ? 21.688 -28.203 -10.742 1 65.12 73 VAL A C 1
ATOM 582 O O . VAL A 1 73 ? 20.781 -27.719 -10.055 1 65.12 73 VAL A O 1
ATOM 585 N N . ASN A 1 74 ? 21.859 -29.484 -10.805 1 67.62 74 ASN A N 1
ATOM 586 C CA . ASN A 1 74 ? 21.297 -30.406 -9.812 1 67.62 74 ASN A CA 1
ATOM 587 C C . ASN A 1 74 ? 22.172 -30.484 -8.562 1 67.62 74 ASN A C 1
ATOM 589 O O . ASN A 1 74 ? 23.375 -30.703 -8.656 1 67.62 74 ASN A O 1
ATOM 593 N N . GLN A 1 75 ? 21.516 -29.969 -7.508 1 74.31 75 GLN A N 1
ATOM 594 C CA . GLN A 1 75 ? 22.219 -30 -6.23 1 74.31 75 GLN A CA 1
ATOM 595 C C . GLN A 1 75 ? 21.703 -31.125 -5.34 1 74.31 75 GLN A C 1
ATOM 597 O O . GLN A 1 75 ? 20.5 -31.328 -5.23 1 74.31 75 GLN A O 1
ATOM 602 N N . THR A 1 76 ? 22.656 -32.031 -4.961 1 77.38 76 THR A N 1
ATOM 603 C CA . THR A 1 76 ? 22.328 -33 -3.941 1 77.38 76 THR A CA 1
ATOM 604 C C . THR A 1 76 ? 22.656 -32.469 -2.549 1 77.38 76 THR A C 1
ATOM 606 O O . THR A 1 76 ? 23.812 -32.125 -2.264 1 77.38 76 THR A O 1
ATOM 609 N N . LEU A 1 77 ? 21.641 -32.312 -1.773 1 79.5 77 LEU A N 1
ATOM 610 C CA . LEU A 1 77 ? 21.797 -31.797 -0.419 1 79.5 77 LEU A CA 1
ATOM 611 C C . LEU A 1 77 ? 21.734 -32.906 0.606 1 79.5 77 LEU A C 1
ATOM 613 O O . LEU A 1 77 ? 20.859 -33.781 0.526 1 79.5 77 LEU A O 1
ATOM 617 N N . THR A 1 78 ? 22.734 -33 1.39 1 83.06 78 THR A N 1
ATOM 618 C CA . THR A 1 78 ? 22.641 -33.844 2.582 1 83.06 78 THR A CA 1
ATOM 619 C C . THR A 1 78 ? 22.031 -33.062 3.742 1 83.06 78 THR A C 1
ATOM 621 O O . THR A 1 78 ? 22.562 -32.062 4.176 1 83.06 78 THR A O 1
ATOM 624 N N . VAL A 1 79 ? 20.906 -33.5 4.082 1 81.31 79 VAL A N 1
ATOM 625 C CA . VAL A 1 79 ? 20.188 -32.75 5.105 1 81.31 79 VAL A CA 1
ATOM 626 C C . VAL A 1 79 ? 20.047 -33.594 6.367 1 81.31 79 VAL A C 1
ATOM 628 O O . VAL A 1 79 ? 20 -34.844 6.293 1 81.31 79 VAL A O 1
ATOM 631 N N . LYS A 1 80 ? 20.172 -32.906 7.469 1 83.12 80 LYS A N 1
ATOM 632 C CA . LYS A 1 80 ? 19.953 -33.531 8.781 1 83.12 80 LYS A CA 1
ATOM 633 C C . LYS A 1 80 ? 18.641 -33.031 9.398 1 83.12 80 LYS A C 1
ATOM 635 O O . LYS A 1 80 ? 18.422 -31.828 9.539 1 83.12 80 LYS A O 1
ATOM 640 N N . MET A 1 81 ? 17.875 -33.938 9.727 1 79.62 81 MET A N 1
ATOM 641 C CA . MET A 1 81 ? 16.578 -33.594 10.297 1 79.62 81 MET A CA 1
ATOM 642 C C . MET A 1 81 ? 16.719 -32.969 11.672 1 79.62 81 MET A C 1
ATOM 644 O O . MET A 1 81 ? 17.438 -33.469 12.531 1 79.62 81 MET A O 1
ATOM 648 N N . LEU A 1 82 ? 16.078 -31.906 11.883 1 74.38 82 LEU A N 1
ATOM 649 C CA . LEU A 1 82 ? 16.188 -31.188 13.141 1 74.38 82 LEU A CA 1
ATOM 650 C C . LEU A 1 82 ? 14.984 -31.453 14.039 1 74.38 82 LEU A C 1
ATOM 652 O O . LEU A 1 82 ? 15.055 -31.266 15.25 1 74.38 82 LEU A O 1
ATOM 656 N N . ASN A 1 83 ? 13.898 -31.828 13.383 1 70 83 ASN A N 1
ATOM 657 C CA . ASN A 1 83 ? 12.711 -32.125 14.188 1 70 83 ASN A CA 1
ATOM 658 C C . ASN A 1 83 ? 11.945 -33.312 13.648 1 70 83 ASN A C 1
ATOM 660 O O . ASN A 1 83 ? 12.211 -33.781 12.531 1 70 83 ASN A O 1
ATOM 664 N N . GLY A 1 84 ? 11.07 -33.75 14.461 1 67.94 84 GLY A N 1
ATOM 665 C CA . GLY A 1 84 ? 10.203 -34.844 14.039 1 67.94 84 GLY A CA 1
ATOM 666 C C . GLY A 1 84 ? 10.727 -36.219 14.43 1 67.94 84 GLY A C 1
ATOM 667 O O . GLY A 1 84 ? 11.578 -36.344 15.312 1 67.94 84 GLY A O 1
ATOM 668 N N . LYS A 1 85 ? 10.117 -37.25 13.805 1 73.62 85 LYS A N 1
ATOM 669 C CA . LYS A 1 85 ? 10.406 -38.625 14.117 1 73.62 85 LYS A CA 1
ATOM 670 C C . LYS A 1 85 ? 11.812 -39.031 13.68 1 73.62 85 LYS A C 1
ATOM 672 O O . LYS A 1 85 ? 12.43 -39.906 14.266 1 73.62 85 LYS A O 1
ATOM 677 N N . TYR A 1 86 ? 12.336 -38.312 12.805 1 75.25 86 TYR A N 1
ATOM 678 C CA . TYR A 1 86 ? 13.617 -38.688 12.234 1 75.25 86 TYR A CA 1
ATOM 679 C C . TYR A 1 86 ? 14.703 -37.688 12.625 1 75.25 86 TYR A C 1
ATOM 681 O O . TYR A 1 86 ? 15.625 -37.406 11.844 1 75.25 86 TYR A O 1
ATOM 689 N N . THR A 1 87 ? 14.484 -37.094 13.734 1 78.81 87 THR A N 1
ATOM 690 C CA . THR A 1 87 ? 15.461 -36.125 14.195 1 78.81 87 THR A CA 1
ATOM 691 C C . THR A 1 87 ? 16.859 -36.719 14.242 1 78.81 87 THR A C 1
ATOM 693 O O . THR A 1 87 ? 17.047 -37.812 14.789 1 78.81 87 THR A O 1
ATOM 696 N N . GLY A 1 88 ? 17.797 -36.062 13.648 1 78.5 88 GLY A N 1
ATOM 697 C CA . GLY A 1 88 ? 19.188 -36.469 13.688 1 78.5 88 GLY A CA 1
ATOM 698 C C . GLY A 1 88 ? 19.594 -37.312 12.484 1 78.5 88 GLY A C 1
ATOM 699 O O . GLY A 1 88 ? 20.781 -37.5 12.219 1 78.5 88 GLY A O 1
ATOM 700 N N . LYS A 1 89 ? 18.609 -37.844 11.703 1 78.62 89 LYS A N 1
ATOM 701 C CA . LYS A 1 89 ? 18.906 -38.656 10.539 1 78.62 89 LYS A CA 1
ATOM 702 C C . LYS A 1 89 ? 19.312 -37.781 9.344 1 78.62 89 LYS A C 1
ATOM 704 O O . LYS A 1 89 ? 18.766 -36.719 9.133 1 78.62 89 LYS A O 1
ATOM 709 N N . GLU A 1 90 ? 20.312 -38.25 8.75 1 86.62 90 GLU A N 1
ATOM 710 C CA . GLU A 1 90 ? 20.812 -37.562 7.57 1 86.62 90 GLU A CA 1
ATOM 711 C C . GLU A 1 90 ? 20.391 -38.281 6.289 1 86.62 90 GLU A C 1
ATOM 713 O O . GLU A 1 90 ? 20.422 -39.5 6.211 1 86.62 90 GLU A O 1
ATOM 718 N N . PHE A 1 91 ? 19.906 -37.594 5.438 1 80.88 91 PHE A N 1
ATOM 719 C CA . PHE A 1 91 ? 19.578 -38.156 4.129 1 80.88 91 PHE A CA 1
ATOM 720 C C . PHE A 1 91 ? 19.766 -37.125 3.033 1 80.88 91 PHE A C 1
ATOM 722 O O . PHE A 1 91 ? 20 -35.938 3.32 1 80.88 91 PHE A O 1
ATOM 729 N N . LYS A 1 92 ? 19.766 -37.625 1.813 1 80.19 92 LYS A N 1
ATOM 730 C CA . LYS A 1 92 ? 20.047 -36.719 0.686 1 80.19 92 LYS A CA 1
ATOM 731 C C . LYS A 1 92 ? 18.766 -36.312 -0.01 1 80.19 92 LYS A C 1
ATOM 733 O O . LYS A 1 92 ? 17.812 -37.094 -0.13 1 80.19 92 LYS A O 1
ATOM 738 N N . VAL A 1 93 ? 18.703 -35.125 -0.25 1 76.88 93 VAL A N 1
ATOM 739 C CA . VAL A 1 93 ? 17.594 -34.594 -1.029 1 76.88 93 VAL A CA 1
ATOM 740 C C . VAL A 1 93 ? 18.141 -33.875 -2.262 1 76.88 93 VAL A C 1
ATOM 742 O O . VAL A 1 93 ? 19.25 -33.344 -2.236 1 76.88 93 VAL A O 1
ATOM 745 N N . ASN A 1 94 ? 17.406 -34 -3.354 1 69.94 94 ASN A N 1
ATOM 746 C CA . ASN A 1 94 ? 17.828 -33.375 -4.594 1 69.94 94 ASN A CA 1
ATOM 747 C C . ASN A 1 94 ? 17.172 -32 -4.766 1 69.94 94 ASN A C 1
ATOM 749 O O . ASN A 1 94 ? 16.016 -31.797 -4.375 1 69.94 94 ASN A O 1
ATOM 753 N N . ASN A 1 95 ? 18.062 -31.062 -5.062 1 68.06 95 ASN A N 1
ATOM 754 C CA . ASN A 1 95 ? 17.609 -29.719 -5.402 1 68.06 95 ASN A CA 1
ATOM 755 C C . ASN A 1 95 ? 18.109 -29.281 -6.773 1 68.06 95 ASN A C 1
ATOM 757 O O . ASN A 1 95 ? 19.203 -29.688 -7.199 1 68.06 95 ASN A O 1
ATOM 761 N N . THR A 1 96 ? 17.297 -28.812 -7.656 1 60.91 96 THR A N 1
ATOM 762 C CA . THR A 1 96 ? 17.703 -28.25 -8.945 1 60.91 96 THR A CA 1
ATOM 763 C C . THR A 1 96 ? 17.609 -26.719 -8.922 1 60.91 96 THR A C 1
ATOM 765 O O . THR A 1 96 ? 16.625 -26.172 -8.438 1 60.91 96 THR A O 1
ATOM 768 N N . TYR A 1 97 ? 18.766 -26.109 -9.203 1 60.66 97 TYR A N 1
ATOM 769 C CA . TYR A 1 97 ? 18.719 -24.656 -9.281 1 60.66 97 TYR A CA 1
ATOM 770 C C . TYR A 1 97 ? 19.281 -24.156 -10.602 1 60.66 97 TYR A C 1
ATOM 772 O O . TYR A 1 97 ? 20.031 -24.875 -11.273 1 60.66 97 TYR A O 1
ATOM 780 N N . THR A 1 98 ? 18.672 -23.141 -11.227 1 53.84 98 THR A N 1
ATOM 781 C CA . THR A 1 98 ? 19.172 -22.516 -12.453 1 53.84 98 THR A CA 1
ATOM 782 C C . THR A 1 98 ? 19.984 -21.266 -12.133 1 53.84 98 THR A C 1
ATOM 784 O O . THR A 1 98 ? 19.766 -20.625 -11.117 1 53.84 98 THR A O 1
ATOM 787 N N . LYS A 1 99 ? 20.984 -20.969 -13.008 1 51.88 99 LYS A N 1
ATOM 788 C CA . LYS A 1 99 ? 21.859 -19.812 -12.82 1 51.88 99 LYS A CA 1
ATOM 789 C C . LYS A 1 99 ? 21.078 -18.516 -12.922 1 51.88 99 LYS A C 1
ATOM 791 O O . LYS A 1 99 ? 21.438 -17.516 -12.281 1 51.88 99 LYS A O 1
ATOM 796 N N . SER A 1 100 ? 20.188 -18.594 -13.82 1 46.78 100 SER A N 1
ATOM 797 C CA . SER A 1 100 ? 19.406 -17.391 -14.055 1 46.78 100 SER A CA 1
ATOM 798 C C . SER A 1 100 ? 18.547 -17.031 -12.852 1 46.78 100 SER A C 1
ATOM 800 O O . SER A 1 100 ? 18.031 -15.914 -12.75 1 46.78 100 SER A O 1
ATOM 802 N N . GLY A 1 101 ? 18.656 -17.891 -11.93 1 44.16 101 GLY A N 1
ATOM 803 C CA . GLY A 1 101 ? 17.922 -17.656 -10.695 1 44.16 101 GLY A CA 1
ATOM 804 C C . GLY A 1 101 ? 16.422 -17.828 -10.844 1 44.16 101 GLY A C 1
ATOM 805 O O . GLY A 1 101 ? 15.656 -17.359 -10.008 1 44.16 101 GLY A O 1
ATOM 806 N N . ALA A 1 102 ? 16.188 -18.203 -12.078 1 42.81 102 ALA A N 1
ATOM 807 C CA . ALA A 1 102 ? 14.781 -18.391 -12.438 1 42.81 102 ALA A CA 1
ATOM 808 C C . ALA A 1 102 ? 14.156 -19.531 -11.648 1 42.81 102 ALA A C 1
ATOM 810 O O . ALA A 1 102 ? 12.961 -19.5 -11.344 1 42.81 102 ALA A O 1
ATOM 811 N N . LEU A 1 103 ? 15.039 -20.641 -11.477 1 42.16 103 LEU A N 1
ATOM 812 C CA . LEU A 1 103 ? 14.57 -21.797 -10.711 1 42.16 103 LEU A CA 1
ATOM 813 C C . LEU A 1 103 ? 15.047 -21.719 -9.266 1 42.16 103 LEU A C 1
ATOM 815 O O . LEU A 1 103 ? 15.562 -20.688 -8.828 1 42.16 103 LEU A O 1
ATOM 819 N N . ASP A 1 104 ? 15.211 -23.109 -8.555 1 51.72 104 ASP A N 1
ATOM 820 C CA . ASP A 1 104 ? 15.406 -23.484 -7.16 1 51.72 104 ASP A CA 1
ATOM 821 C C . ASP A 1 104 ? 16.703 -22.922 -6.609 1 51.72 104 ASP A C 1
ATOM 823 O O . ASP A 1 104 ? 17.562 -22.453 -7.371 1 51.72 104 ASP A O 1
ATOM 827 N N . GLN A 1 105 ? 16.688 -22.484 -5.391 1 54.09 105 GLN A N 1
ATOM 828 C CA . GLN A 1 105 ? 17.781 -21.891 -4.617 1 54.09 105 GLN A CA 1
ATOM 829 C C . GLN A 1 105 ? 18.891 -22.891 -4.375 1 54.09 105 GLN A C 1
ATOM 831 O O . GLN A 1 105 ? 18.641 -24.078 -4.18 1 54.09 105 GLN A O 1
ATOM 836 N N . ARG A 1 106 ? 20.094 -22.281 -4.676 1 56.88 106 ARG A N 1
ATOM 837 C CA . ARG A 1 106 ? 21.266 -23 -4.207 1 56.88 106 ARG A CA 1
ATOM 838 C C . ARG A 1 106 ? 21.312 -23.016 -2.682 1 56.88 106 ARG A C 1
ATOM 840 O O . ARG A 1 106 ? 21.047 -22.016 -2.029 1 56.88 106 ARG A O 1
ATOM 847 N N . TYR A 1 107 ? 21.266 -24.094 -2.09 1 62.56 107 TYR A N 1
ATOM 848 C CA . TYR A 1 107 ? 21.359 -24.266 -0.644 1 62.56 107 TYR A CA 1
ATOM 849 C C . TYR A 1 107 ? 22.797 -24.438 -0.207 1 62.56 107 TYR A C 1
ATOM 851 O O . TYR A 1 107 ? 23.625 -24.953 -0.968 1 62.56 107 TYR A O 1
ATOM 859 N N . TYR A 1 108 ? 23.141 -23.766 0.863 1 63.09 108 TYR A N 1
ATOM 860 C CA . TYR A 1 108 ? 24.469 -23.875 1.454 1 63.09 108 TYR A CA 1
ATOM 861 C C . TYR A 1 108 ? 24.422 -24.641 2.771 1 63.09 108 TYR A C 1
ATOM 863 O O . TYR A 1 108 ? 23.359 -24.75 3.395 1 63.09 108 TYR A O 1
ATOM 871 N N . PRO A 1 109 ? 25.594 -25.172 3.07 1 69.75 109 PRO A N 1
ATOM 872 C CA . PRO A 1 109 ? 25.641 -25.844 4.375 1 69.75 109 PRO A CA 1
ATOM 873 C C . PRO A 1 109 ? 25.297 -24.891 5.527 1 69.75 109 PRO A C 1
ATOM 875 O O . PRO A 1 109 ? 25.766 -23.75 5.555 1 69.75 109 PRO A O 1
ATOM 878 N N . GLY A 1 110 ? 24.453 -25.344 6.449 1 65.5 110 GLY A N 1
ATOM 879 C CA . GLY A 1 110 ? 24.031 -24.547 7.594 1 65.5 110 GLY A CA 1
ATOM 880 C C . GLY A 1 110 ? 22.641 -23.984 7.461 1 65.5 110 GLY A C 1
ATOM 881 O O . GLY A 1 110 ? 22.031 -23.562 8.445 1 65.5 110 GLY A O 1
ATOM 882 N N . ASN A 1 111 ? 22.188 -24.062 6.316 1 65.38 111 ASN A N 1
ATOM 883 C CA . ASN A 1 111 ? 20.844 -23.547 6.082 1 65.38 111 ASN A CA 1
ATOM 884 C C . ASN A 1 111 ? 19.781 -24.469 6.664 1 65.38 111 ASN A C 1
ATOM 886 O O . ASN A 1 111 ? 19.922 -25.703 6.621 1 65.38 111 ASN A O 1
ATOM 890 N N . GLN A 1 112 ? 18.844 -23.844 7.328 1 68.06 112 GLN A N 1
ATOM 891 C CA . GLN A 1 112 ? 17.688 -24.625 7.762 1 68.06 112 GLN A CA 1
ATOM 892 C C . GLN A 1 112 ? 16.562 -24.562 6.734 1 68.06 112 GLN A C 1
ATOM 894 O O . GLN A 1 112 ? 16.156 -23.484 6.309 1 68.06 112 GLN A O 1
ATOM 899 N N . ILE A 1 113 ? 16.172 -25.734 6.258 1 68.56 113 ILE A N 1
ATOM 900 C CA . ILE A 1 113 ? 15.211 -25.797 5.168 1 68.56 113 ILE A CA 1
ATOM 901 C C . ILE A 1 113 ? 14.008 -26.641 5.59 1 68.56 113 ILE A C 1
ATOM 903 O O . ILE A 1 113 ? 14.133 -27.547 6.406 1 68.56 113 ILE A O 1
ATOM 907 N N . PHE A 1 114 ? 12.883 -26.234 5.137 1 68.38 114 PHE A N 1
ATOM 908 C CA . PHE A 1 114 ? 11.688 -27.047 5.316 1 68.38 114 PHE A CA 1
ATOM 909 C C . PHE A 1 114 ? 11.625 -28.156 4.273 1 68.38 114 PHE A C 1
ATOM 911 O O . PHE A 1 114 ? 11.984 -27.938 3.113 1 68.38 114 PHE A O 1
ATOM 918 N N . LEU A 1 115 ? 11.352 -29.359 4.746 1 67.38 115 LEU A N 1
ATOM 919 C CA . LEU A 1 115 ? 11.188 -30.484 3.848 1 67.38 115 LEU A CA 1
ATOM 920 C C . LEU A 1 115 ? 9.711 -30.844 3.676 1 67.38 115 LEU A C 1
ATOM 922 O O . LEU A 1 115 ? 8.914 -30.656 4.594 1 67.38 115 LEU A O 1
ATOM 926 N N . SER A 1 116 ? 9.336 -30.953 2.461 1 64.12 116 SER A N 1
ATOM 927 C CA . SER A 1 116 ? 7.984 -31.422 2.176 1 64.12 116 SER A CA 1
ATOM 928 C C . SER A 1 116 ? 7.988 -32.875 1.678 1 64.12 116 SER A C 1
ATOM 930 O O . SER A 1 116 ? 8.984 -33.312 1.116 1 64.12 116 SER A O 1
ATOM 932 N N . GLN A 1 117 ? 6.867 -33.594 1.958 1 59.78 117 GLN A N 1
ATOM 933 C CA . GLN A 1 117 ? 6.633 -34.969 1.487 1 59.78 117 GLN A CA 1
ATOM 934 C C . GLN A 1 117 ? 7.715 -35.906 1.998 1 59.78 117 GLN A C 1
ATOM 936 O O . GLN A 1 117 ? 8.289 -36.688 1.225 1 59.78 117 GLN A O 1
ATOM 941 N N . LEU A 1 118 ? 7.98 -35.781 3.289 1 65.5 118 LEU A N 1
ATOM 942 C CA . LEU A 1 118 ? 8.914 -36.688 3.906 1 65.5 118 LEU A CA 1
ATOM 943 C C . LEU A 1 118 ? 8.352 -38.125 3.904 1 65.5 118 LEU A C 1
ATOM 945 O O . LEU A 1 118 ? 7.324 -38.375 4.535 1 65.5 118 LEU A O 1
ATOM 949 N N . THR A 1 119 ? 8.75 -38.812 2.922 1 65.94 119 THR A N 1
ATOM 950 C CA . THR A 1 119 ? 8.281 -40.188 2.828 1 65.94 119 THR A CA 1
ATOM 951 C C . THR A 1 119 ? 9.438 -41.188 2.965 1 65.94 119 THR A C 1
ATOM 953 O O . THR A 1 119 ? 10.562 -40.875 2.568 1 65.94 119 THR A O 1
ATOM 956 N N . LYS A 1 120 ? 9.211 -42.156 3.73 1 65.88 120 LYS A N 1
ATOM 957 C CA . LYS A 1 120 ? 10.156 -43.281 3.828 1 65.88 120 LYS A CA 1
ATOM 958 C C . LYS A 1 120 ? 9.836 -44.344 2.803 1 65.88 120 LYS A C 1
ATOM 960 O O . LYS A 1 120 ? 8.766 -44.969 2.855 1 65.88 120 LYS A O 1
ATOM 965 N N . ARG A 1 121 ? 10.516 -44.281 1.73 1 63.69 121 ARG A N 1
ATOM 966 C CA . ARG A 1 121 ? 10.352 -45.344 0.748 1 63.69 121 ARG A CA 1
ATOM 967 C C . ARG A 1 121 ? 11.539 -46.312 0.767 1 63.69 121 ARG A C 1
ATOM 969 O O . ARG A 1 121 ? 12.688 -45.875 0.61 1 63.69 121 ARG A O 1
ATOM 976 N N . ASN A 1 122 ? 11.289 -47.656 0.815 1 62.88 122 ASN A N 1
ATOM 977 C CA . ASN A 1 122 ? 12.258 -48.75 0.816 1 62.88 122 ASN A CA 1
ATOM 978 C C . ASN A 1 122 ? 13.391 -48.5 1.803 1 62.88 122 ASN A C 1
ATOM 980 O O . ASN A 1 122 ? 14.562 -48.719 1.486 1 62.88 122 ASN A O 1
ATOM 984 N N . GLY A 1 123 ? 13.141 -47.781 2.998 1 63.12 123 GLY A N 1
ATOM 985 C CA . GLY A 1 123 ? 14.125 -47.562 4.047 1 63.12 123 GLY A CA 1
ATOM 986 C C . GLY A 1 123 ? 14.867 -46.219 3.902 1 63.12 123 GLY A C 1
ATOM 987 O O . GLY A 1 123 ? 15.664 -45.875 4.766 1 63.12 123 GLY A O 1
ATOM 988 N N . HIS A 1 124 ? 14.703 -45.562 2.768 1 69.12 124 HIS A N 1
ATOM 989 C CA . HIS A 1 124 ? 15.406 -44.312 2.543 1 69.12 124 HIS A CA 1
ATOM 990 C C . HIS A 1 124 ? 14.445 -43.125 2.629 1 69.12 124 HIS A C 1
ATOM 992 O O . HIS A 1 124 ? 13.312 -43.188 2.152 1 69.12 124 HIS A O 1
ATOM 998 N N . LEU A 1 125 ? 14.828 -42.188 3.389 1 71.88 125 LEU A N 1
ATOM 999 C CA . LEU A 1 125 ? 14.031 -40.969 3.555 1 71.88 125 LEU A CA 1
ATOM 1000 C C . LEU A 1 125 ? 14.18 -40.062 2.348 1 71.88 125 LEU A C 1
ATOM 1002 O O . LEU A 1 125 ? 15.297 -39.812 1.878 1 71.88 125 LEU A O 1
ATOM 1006 N N . THR A 1 126 ? 13.102 -39.844 1.662 1 69.69 126 THR A N 1
ATOM 1007 C CA . THR A 1 126 ? 13.109 -38.875 0.573 1 69.69 126 THR A CA 1
ATOM 1008 C C . THR A 1 126 ? 12.219 -37.656 0.901 1 69.69 126 THR A C 1
ATOM 1010 O O . THR A 1 126 ? 11.188 -37.812 1.561 1 69.69 126 THR A O 1
ATOM 1013 N N . ALA A 1 127 ? 12.797 -36.5 0.749 1 68.06 127 ALA A N 1
ATOM 1014 C CA . ALA A 1 127 ? 12.016 -35.312 0.996 1 68.06 127 ALA A CA 1
ATOM 1015 C C . ALA A 1 127 ? 12.258 -34.25 -0.087 1 68.06 127 ALA A C 1
ATOM 1017 O O . ALA A 1 127 ? 13.211 -34.375 -0.865 1 68.06 127 ALA A O 1
ATOM 1018 N N . ASN A 1 128 ? 11.297 -33.5 -0.292 1 62.97 128 ASN A N 1
ATOM 1019 C CA . ASN A 1 128 ? 11.453 -32.344 -1.175 1 62.97 128 ASN A CA 1
ATOM 1020 C C . ASN A 1 128 ? 11.75 -31.062 -0.388 1 62.97 128 ASN A C 1
ATOM 1022 O O . ASN A 1 128 ? 11.25 -30.891 0.726 1 62.97 128 ASN A O 1
ATOM 1026 N N . VAL A 1 129 ? 12.727 -30.312 -0.895 1 61.69 129 VAL A N 1
ATOM 1027 C CA . VAL A 1 129 ? 13.062 -29.031 -0.263 1 61.69 129 VAL A CA 1
ATOM 1028 C C . VAL A 1 129 ? 11.898 -28.062 -0.417 1 61.69 129 VAL A C 1
ATOM 1030 O O . VAL A 1 129 ? 11.422 -27.812 -1.529 1 61.69 129 VAL A O 1
ATOM 1033 N N . ALA A 1 130 ? 11.242 -27.766 0.766 1 57.12 130 ALA A N 1
ATOM 1034 C CA . ALA A 1 130 ? 10.055 -26.906 0.745 1 57.12 130 ALA A CA 1
ATOM 1035 C C . ALA A 1 130 ? 10.406 -25.469 1.067 1 57.12 130 ALA A C 1
ATOM 1037 O O . ALA A 1 130 ? 9.516 -24.641 1.312 1 57.12 130 ALA A O 1
ATOM 1038 N N . GLY A 1 131 ? 11.609 -25.031 1.135 1 58.06 131 GLY A N 1
ATOM 1039 C CA . GLY A 1 131 ? 11.922 -23.625 1.26 1 58.06 131 GLY A CA 1
ATOM 1040 C C . GLY A 1 131 ? 12.695 -23.297 2.523 1 58.06 131 GLY A C 1
ATOM 1041 O O . GLY A 1 131 ? 12.969 -24.172 3.338 1 58.06 131 GLY A O 1
ATOM 1042 N N . TYR A 1 132 ? 13.297 -22.078 2.627 1 56.09 132 TYR A N 1
ATOM 1043 C CA . TYR A 1 132 ? 14.102 -21.578 3.736 1 56.09 132 TYR A CA 1
ATOM 1044 C C . TYR A 1 132 ? 13.227 -21.203 4.926 1 56.09 132 TYR A C 1
ATOM 1046 O O . TYR A 1 132 ? 12.07 -20.797 4.754 1 56.09 132 TYR A O 1
ATOM 1054 N N . LYS A 1 133 ? 13.664 -21.625 6.125 1 58.44 133 LYS A N 1
ATOM 1055 C CA . LYS A 1 133 ? 13.102 -21.078 7.359 1 58.44 133 LYS A CA 1
ATOM 1056 C C . LYS A 1 133 ? 13.32 -19.578 7.438 1 58.44 133 LYS A C 1
ATOM 1058 O O . LYS A 1 133 ? 14.453 -19.094 7.441 1 58.44 133 LYS A O 1
ATOM 1063 N N . ARG A 1 134 ? 12.273 -18.703 7.188 1 60.84 134 ARG A N 1
ATOM 1064 C CA . ARG A 1 134 ? 12.375 -17.25 7.137 1 60.84 134 ARG A CA 1
ATOM 1065 C C . ARG A 1 134 ? 11.992 -16.625 8.477 1 60.84 134 ARG A C 1
ATOM 1067 O O . ARG A 1 134 ? 11.805 -15.414 8.57 1 60.84 134 ARG A O 1
ATOM 1074 N N . ASP A 1 135 ? 12 -17.297 9.453 1 69.12 135 ASP A N 1
ATOM 1075 C CA . ASP A 1 135 ? 11.484 -16.812 10.734 1 69.12 135 ASP A CA 1
ATOM 1076 C C . ASP A 1 135 ? 12.484 -15.867 11.406 1 69.12 135 ASP A C 1
ATOM 1078 O O . ASP A 1 135 ? 12.086 -14.859 12 1 69.12 135 ASP A O 1
ATOM 1082 N N . VAL A 1 136 ? 13.766 -16.109 11.109 1 70.06 136 VAL A N 1
ATOM 1083 C CA . VAL A 1 136 ? 14.758 -15.32 11.836 1 70.06 136 VAL A CA 1
ATOM 1084 C C . VAL A 1 136 ? 14.781 -13.891 11.289 1 70.06 136 VAL A C 1
ATOM 1086 O O . VAL A 1 136 ? 14.789 -12.93 12.062 1 70.06 136 VAL A O 1
ATOM 1089 N N . VAL A 1 137 ? 14.742 -13.781 10.023 1 73.25 137 VAL A N 1
ATOM 1090 C CA . VAL A 1 137 ? 14.781 -12.461 9.398 1 73.25 137 VAL A CA 1
ATOM 1091 C C . VAL A 1 137 ? 13.531 -11.672 9.781 1 73.25 137 VAL A C 1
ATOM 1093 O O . VAL A 1 137 ? 13.609 -10.477 10.086 1 73.25 137 VAL A O 1
ATOM 1096 N N . LEU A 1 138 ? 12.469 -12.336 9.812 1 78.56 138 LEU A N 1
ATOM 1097 C CA . LEU A 1 138 ? 11.203 -11.688 10.125 1 78.56 138 LEU A CA 1
ATOM 1098 C C . LEU A 1 138 ? 11.18 -11.195 11.562 1 78.56 138 LEU A C 1
ATOM 1100 O O . LEU A 1 138 ? 10.742 -10.078 11.836 1 78.56 138 LEU A O 1
ATOM 1104 N N . VAL A 1 139 ? 11.664 -12 12.414 1 78.06 139 VAL A N 1
ATOM 1105 C CA . VAL A 1 139 ? 11.664 -11.648 13.828 1 78.06 139 VAL A CA 1
ATOM 1106 C C . VAL A 1 139 ? 12.625 -10.484 14.07 1 78.06 139 VAL A C 1
ATOM 1108 O O . VAL A 1 139 ? 12.32 -9.562 14.828 1 78.06 139 VAL A O 1
ATOM 1111 N N . PHE A 1 140 ? 13.758 -10.508 13.422 1 80.19 140 PHE A N 1
ATOM 1112 C CA . PHE A 1 140 ? 14.734 -9.445 13.602 1 80.19 140 PHE A CA 1
ATOM 1113 C C . PHE A 1 140 ? 14.203 -8.125 13.047 1 80.19 140 PHE A C 1
ATOM 1115 O O . PHE A 1 140 ? 14.312 -7.082 13.695 1 80.19 140 PHE A O 1
ATOM 1122 N N . LEU A 1 141 ? 13.719 -8.18 11.883 1 83.62 141 LEU A N 1
ATOM 1123 C CA . LEU A 1 141 ? 13.172 -6.965 11.281 1 83.62 141 LEU A CA 1
ATOM 1124 C C . LEU A 1 141 ? 11.992 -6.438 12.086 1 83.62 141 LEU A C 1
ATOM 1126 O O . LEU A 1 141 ? 11.852 -5.227 12.266 1 83.62 141 LEU A O 1
ATOM 1130 N N . GLY A 1 142 ? 11.172 -7.387 12.5 1 85.75 142 GLY A N 1
ATOM 1131 C CA . GLY A 1 142 ? 10.07 -6.988 13.359 1 85.75 142 GLY A CA 1
ATOM 1132 C C . GLY A 1 142 ? 10.523 -6.305 14.633 1 85.75 142 GLY A C 1
ATOM 1133 O O . GLY A 1 142 ? 9.969 -5.266 15.016 1 85.75 142 GLY A O 1
ATOM 1134 N N . TRP A 1 143 ? 11.484 -6.875 15.195 1 83.44 143 TRP A N 1
ATOM 1135 C CA . TRP A 1 143 ? 12.055 -6.297 16.406 1 83.44 143 TRP A CA 1
ATOM 1136 C C . TRP A 1 143 ? 12.641 -4.914 16.125 1 83.44 143 TRP A C 1
ATOM 1138 O O . TRP A 1 143 ? 12.477 -3.992 16.938 1 83.44 143 TRP A O 1
ATOM 1148 N N . LEU A 1 144 ? 13.344 -4.766 15.102 1 84.88 144 LEU A N 1
ATOM 1149 C CA . LEU A 1 144 ? 13.977 -3.492 14.758 1 84.88 144 LEU A CA 1
ATOM 1150 C C . LEU A 1 144 ? 12.922 -2.404 14.562 1 84.88 144 LEU A C 1
ATOM 1152 O O . LEU A 1 144 ? 13.117 -1.263 14.984 1 84.88 144 LEU A O 1
ATOM 1156 N N . VAL A 1 145 ? 11.875 -2.762 13.906 1 86.19 145 VAL A N 1
ATOM 1157 C CA . VAL A 1 145 ? 10.805 -1.796 13.688 1 86.19 145 VAL A CA 1
ATOM 1158 C C . VAL A 1 145 ? 10.211 -1.368 15.031 1 86.19 145 VAL A C 1
ATOM 1160 O O . VAL A 1 145 ? 10 -0.178 15.273 1 86.19 145 VAL A O 1
ATOM 1163 N N . ILE A 1 146 ? 9.984 -2.283 15.867 1 84.19 146 ILE A N 1
ATOM 1164 C CA . ILE A 1 146 ? 9.43 -1.992 17.188 1 84.19 146 ILE A CA 1
ATOM 1165 C C . ILE A 1 146 ? 10.406 -1.116 17.969 1 84.19 146 ILE A C 1
ATOM 1167 O O . ILE A 1 146 ? 10 -0.145 18.609 1 84.19 146 ILE A O 1
ATOM 1171 N N . PHE A 1 147 ? 11.594 -1.487 17.875 1 84.12 147 PHE A N 1
ATOM 1172 C CA . PHE A 1 147 ? 12.633 -0.746 18.562 1 84.12 147 PHE A CA 1
ATOM 1173 C C . PHE A 1 147 ? 12.68 0.701 18.094 1 84.12 147 PHE A C 1
ATOM 1175 O O . PHE A 1 147 ? 12.719 1.627 18.906 1 84.12 147 PHE A O 1
ATOM 1182 N N . LEU A 1 148 ? 12.68 0.876 16.844 1 85.25 148 LEU A N 1
ATOM 1183 C CA . LEU A 1 148 ? 12.758 2.221 16.281 1 85.25 148 LEU A CA 1
ATOM 1184 C C . LEU A 1 148 ? 11.508 3.023 16.609 1 85.25 148 LEU A C 1
ATOM 1186 O O . LEU A 1 148 ? 11.586 4.223 16.891 1 85.25 148 LEU A O 1
ATOM 1190 N N . LEU A 1 149 ? 10.406 2.363 16.578 1 84.06 149 LEU A N 1
ATOM 1191 C CA . LEU A 1 149 ? 9.148 3.037 16.859 1 84.06 149 LEU A CA 1
ATOM 1192 C C . LEU A 1 149 ? 9.109 3.508 18.312 1 84.06 149 LEU A C 1
ATOM 1194 O O . LEU A 1 149 ? 8.727 4.648 18.594 1 84.06 149 LEU A O 1
ATOM 1198 N N . VAL A 1 150 ? 9.508 2.691 19.219 1 81.88 150 VAL A N 1
ATOM 1199 C CA . VAL A 1 150 ? 9.477 3.023 20.625 1 81.88 150 VAL A CA 1
ATOM 1200 C C . VAL A 1 150 ? 10.531 4.086 20.938 1 81.88 150 VAL A C 1
ATOM 1202 O O . VAL A 1 150 ? 10.297 4.988 21.75 1 81.88 150 VAL A O 1
ATOM 1205 N N . LEU A 1 151 ? 11.648 3.928 20.281 1 81.5 151 LEU A N 1
ATOM 1206 C CA . LEU A 1 151 ? 12.719 4.902 20.484 1 81.5 151 LEU A CA 1
ATOM 1207 C C . LEU A 1 151 ? 12.289 6.285 20.016 1 81.5 151 LEU A C 1
ATOM 1209 O O . LEU A 1 151 ? 12.594 7.289 20.672 1 81.5 151 LEU A O 1
ATOM 1213 N N . MET A 1 152 ? 11.586 6.289 18.953 1 79.19 152 MET A N 1
ATOM 1214 C CA . MET A 1 152 ? 11.234 7.566 18.344 1 79.19 152 MET A CA 1
ATOM 1215 C C . MET A 1 152 ? 9.969 8.141 18.984 1 79.19 152 MET A C 1
ATOM 1217 O O . MET A 1 152 ? 9.859 9.359 19.156 1 79.19 152 MET A O 1
ATOM 1221 N N . MET A 1 153 ? 9.008 7.297 19.234 1 76.88 153 MET A N 1
ATOM 1222 C CA . MET A 1 153 ? 7.695 7.816 19.594 1 76.88 153 MET A CA 1
ATOM 1223 C C . MET A 1 153 ? 7.398 7.574 21.078 1 76.88 153 MET A C 1
ATOM 1225 O O . MET A 1 153 ? 6.441 8.133 21.625 1 76.88 153 MET A O 1
ATOM 1229 N N . GLY A 1 154 ? 8.125 6.789 21.734 1 76.56 154 GLY A N 1
ATOM 1230 C CA . GLY A 1 154 ? 7.836 6.469 23.125 1 76.56 154 GLY A CA 1
ATOM 1231 C C . GLY A 1 154 ? 6.566 5.66 23.297 1 76.56 154 GLY A C 1
ATOM 1232 O O . GLY A 1 154 ? 6.379 4.633 22.641 1 76.56 154 GLY A O 1
ATOM 1233 N N . TRP A 1 155 ? 5.621 6.215 23.953 1 75.75 155 TRP A N 1
ATOM 1234 C 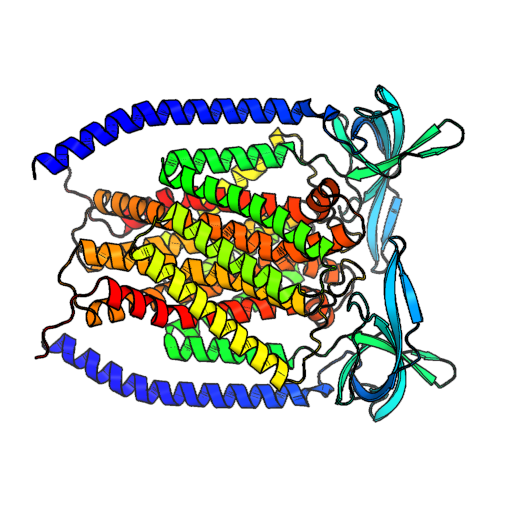CA . TRP A 1 155 ? 4.379 5.527 24.281 1 75.75 155 TRP A CA 1
ATOM 1235 C C . TRP A 1 155 ? 3.484 5.387 23.062 1 75.75 155 TRP A C 1
ATOM 1237 O O . TRP A 1 155 ? 2.85 4.348 22.859 1 75.75 155 TRP A O 1
ATOM 1247 N N . ALA A 1 156 ? 3.436 6.371 22.281 1 76.25 156 ALA A N 1
ATOM 1248 C CA . ALA A 1 156 ? 2.611 6.34 21.078 1 76.25 156 ALA A CA 1
ATOM 1249 C C . ALA A 1 156 ? 3.045 5.207 20.141 1 76.25 156 ALA A C 1
ATOM 1251 O O . ALA A 1 156 ? 2.211 4.59 19.484 1 76.25 156 ALA A O 1
ATOM 1252 N N . GLY A 1 157 ? 4.328 4.973 20.109 1 78.75 157 GLY A N 1
ATOM 1253 C CA . GLY A 1 157 ? 4.84 3.873 19.312 1 78.75 157 GLY A CA 1
ATOM 1254 C C . GLY A 1 157 ? 4.43 2.51 19.828 1 78.75 157 GLY A C 1
ATOM 1255 O O . GLY A 1 157 ? 4.109 1.612 19.047 1 78.75 157 GLY A O 1
ATOM 1256 N N . SER A 1 158 ? 4.336 2.35 21.094 1 81.38 158 SER A N 1
ATOM 1257 C CA . SER A 1 158 ? 3.928 1.087 21.703 1 81.38 158 SER A CA 1
ATOM 1258 C C . SER A 1 158 ? 2.457 0.791 21.422 1 81.38 158 SER A C 1
ATOM 1260 O O . SER A 1 158 ? 2.078 -0.364 21.219 1 81.38 158 SER A O 1
ATOM 1262 N N . LEU A 1 159 ? 1.705 1.816 21.469 1 86.56 159 LEU A N 1
ATOM 1263 C CA . LEU A 1 159 ? 0.281 1.636 21.203 1 86.56 159 LEU A CA 1
ATOM 1264 C C . LEU A 1 159 ? 0.035 1.273 19.75 1 86.56 159 LEU A C 1
ATOM 1266 O O . LEU A 1 159 ? -0.886 0.513 19.438 1 86.56 159 LEU A O 1
ATOM 1270 N N . ALA A 1 160 ? 0.848 1.869 18.906 1 86.56 160 ALA A N 1
ATOM 1271 C CA . ALA A 1 160 ? 0.747 1.521 17.5 1 86.56 160 ALA A CA 1
ATOM 1272 C C . ALA A 1 160 ? 1.071 0.048 17.266 1 86.56 160 ALA A C 1
ATOM 1274 O O . ALA A 1 160 ? 0.395 -0.63 16.484 1 86.56 160 ALA A O 1
ATOM 1275 N N . MET A 1 161 ? 2.031 -0.4 17.969 1 85.19 161 MET A N 1
ATOM 1276 C CA . MET A 1 161 ? 2.422 -1.803 17.859 1 85.19 161 MET A CA 1
ATOM 1277 C C . MET A 1 161 ? 1.351 -2.715 18.438 1 85.19 161 MET A C 1
ATOM 1279 O O . MET A 1 161 ? 1.062 -3.777 17.891 1 85.19 161 MET A O 1
ATOM 1283 N N . LEU A 1 162 ? 0.898 -2.312 19.5 1 87.5 162 LEU A N 1
ATOM 1284 C CA . LEU A 1 162 ? -0.186 -3.078 20.109 1 87.5 162 LEU A CA 1
ATOM 1285 C C . LEU A 1 162 ? -1.377 -3.176 19.156 1 87.5 162 LEU A C 1
ATOM 1287 O O . LEU A 1 162 ? -2.012 -4.23 19.062 1 87.5 162 LEU A O 1
ATOM 1291 N N . SER A 1 163 ? -1.646 -2.074 18.562 1 91.69 163 SER A N 1
ATOM 1292 C CA . SER A 1 163 ? -2.746 -2.055 17.594 1 91.69 163 SER A CA 1
ATOM 1293 C C . SER A 1 163 ? -2.51 -3.047 16.469 1 91.69 163 SER A C 1
ATOM 1295 O O . SER A 1 163 ? -3.426 -3.764 16.062 1 91.69 163 SER A O 1
ATOM 1297 N N . VAL A 1 164 ? -1.32 -3.119 15.984 1 89.25 164 VAL A N 1
ATOM 1298 C CA . VAL A 1 164 ? -0.986 -4.035 14.898 1 89.25 164 VAL A CA 1
ATOM 1299 C C . VAL A 1 164 ? -1.136 -5.477 15.375 1 89.25 164 VAL A C 1
ATOM 1301 O O . VAL A 1 164 ? -1.688 -6.32 14.664 1 89.25 164 VAL A O 1
ATOM 1304 N N . CYS A 1 165 ? -0.684 -5.789 16.547 1 88.38 165 CYS A N 1
ATOM 1305 C CA . CYS A 1 165 ? -0.775 -7.125 17.109 1 88.38 165 CYS A CA 1
ATOM 1306 C C . CYS A 1 165 ? -2.229 -7.539 17.312 1 88.38 165 CYS A C 1
ATOM 1308 O O . CYS A 1 165 ? -2.613 -8.656 16.969 1 88.38 165 CYS A O 1
ATOM 1310 N N . LEU A 1 166 ? -2.963 -6.641 17.859 1 92.12 166 LEU A N 1
ATOM 1311 C CA . LEU A 1 166 ? -4.371 -6.945 18.094 1 92.12 166 LEU A CA 1
ATOM 1312 C C . LEU A 1 166 ? -5.113 -7.125 16.781 1 92.12 166 LEU A C 1
ATOM 1314 O O . LEU A 1 166 ? -6.016 -7.965 16.672 1 92.12 166 LEU A O 1
ATOM 1318 N N . ASN A 1 167 ? -4.77 -6.352 15.805 1 91.31 167 ASN A N 1
ATOM 1319 C CA . ASN A 1 167 ? -5.379 -6.508 14.484 1 91.31 167 ASN A CA 1
ATOM 1320 C C . ASN A 1 167 ? -5.004 -7.844 13.852 1 91.31 167 ASN A C 1
ATOM 1322 O O . ASN A 1 167 ? -5.809 -8.445 13.133 1 91.31 167 ASN A O 1
ATOM 1326 N N . ALA A 1 168 ? -3.752 -8.25 14.07 1 88.75 168 ALA A N 1
ATOM 1327 C CA . ALA A 1 168 ? -3.334 -9.562 13.57 1 88.75 168 ALA A CA 1
ATOM 1328 C C . ALA A 1 168 ? -4.145 -10.68 14.219 1 88.75 168 ALA A C 1
ATOM 1330 O O . ALA A 1 168 ? -4.531 -11.641 13.555 1 88.75 168 ALA A O 1
ATOM 1331 N N . VAL A 1 169 ? -4.383 -10.539 15.484 1 90.94 169 VAL A N 1
ATOM 1332 C CA . VAL A 1 169 ? -5.18 -11.516 16.219 1 90.94 169 VAL A CA 1
ATOM 1333 C C . VAL A 1 169 ? -6.617 -11.508 15.703 1 90.94 169 VAL A C 1
ATOM 1335 O O . VAL A 1 169 ? -7.211 -12.562 15.484 1 90.94 169 VAL A O 1
ATOM 1338 N N . LEU A 1 170 ? -7.113 -10.352 15.586 1 91.94 170 LEU A N 1
ATOM 1339 C CA . LEU A 1 170 ? -8.461 -10.203 15.055 1 91.94 170 LEU A CA 1
ATOM 1340 C C . LEU A 1 170 ? -8.578 -10.836 13.664 1 91.94 170 LEU A C 1
ATOM 1342 O O . LEU A 1 170 ? -9.578 -11.484 13.359 1 91.94 170 LEU A O 1
ATOM 1346 N N . PHE A 1 171 ? -7.594 -10.648 12.875 1 89.25 171 PHE A N 1
ATOM 1347 C CA . PHE A 1 171 ? -7.551 -11.227 11.539 1 89.25 171 PHE A CA 1
ATOM 1348 C C . PHE A 1 171 ? -7.59 -12.75 11.609 1 89.25 171 PHE A C 1
ATOM 1350 O O . PHE A 1 171 ? -8.312 -13.391 10.844 1 89.25 171 PHE A O 1
ATOM 1357 N N . TYR A 1 172 ? -6.812 -13.289 12.453 1 87.31 172 TYR A N 1
ATOM 1358 C CA . TYR A 1 172 ? -6.762 -14.734 12.633 1 87.31 172 TYR A CA 1
ATOM 1359 C C . TYR A 1 172 ? -8.133 -15.289 12.992 1 87.31 172 TYR A C 1
ATOM 1361 O O . TYR A 1 172 ? -8.594 -16.266 12.398 1 87.31 172 TYR A O 1
ATOM 1369 N N . PHE A 1 173 ? -8.805 -14.648 13.883 1 89.62 173 PHE A N 1
ATOM 1370 C CA . PHE A 1 173 ? -10.094 -15.125 14.359 1 89.62 173 PHE A CA 1
ATOM 1371 C C . PHE A 1 173 ? -11.156 -14.984 13.273 1 89.62 173 PHE A C 1
ATOM 1373 O O . PHE A 1 173 ? -12.023 -15.844 13.125 1 89.62 173 PHE A O 1
ATOM 1380 N N . VAL A 1 174 ? -11.117 -13.969 12.562 1 88.06 174 VAL A N 1
ATOM 1381 C CA . VAL A 1 174 ? -12.125 -13.742 11.523 1 88.06 174 VAL A CA 1
ATOM 1382 C C . VAL A 1 174 ? -11.961 -14.766 10.406 1 88.06 174 VAL A C 1
ATOM 1384 O O . VAL A 1 174 ? -12.945 -15.242 9.844 1 88.06 174 VAL A O 1
ATOM 1387 N N . ILE A 1 175 ? -10.727 -15.055 10.086 1 85.44 175 ILE A N 1
ATOM 1388 C CA . ILE A 1 175 ? -10.484 -16.078 9.086 1 85.44 175 ILE A CA 1
ATOM 1389 C C . ILE A 1 175 ? -11.07 -17.406 9.555 1 85.44 175 ILE A C 1
ATOM 1391 O O . ILE A 1 175 ? -11.695 -18.141 8.773 1 85.44 175 ILE A O 1
ATOM 1395 N N . GLN A 1 176 ? -10.898 -17.75 10.82 1 85.19 176 GLN A N 1
ATOM 1396 C CA . GLN A 1 176 ? -11.445 -18.984 11.375 1 85.19 176 GLN A CA 1
ATOM 1397 C C . GLN A 1 176 ? -12.969 -18.984 11.289 1 85.19 176 GLN A C 1
ATOM 1399 O O . GLN A 1 176 ? -13.57 -20.016 10.984 1 85.19 176 GLN A O 1
ATOM 1404 N N . ILE A 1 177 ? -13.477 -17.859 11.531 1 85.5 177 ILE A N 1
ATOM 1405 C CA . ILE A 1 177 ? -14.93 -17.75 11.477 1 85.5 177 ILE A CA 1
ATOM 1406 C C . ILE A 1 177 ? -15.406 -17.906 10.031 1 85.5 177 ILE A C 1
ATOM 1408 O O . ILE A 1 177 ? -16.406 -18.578 9.781 1 85.5 177 ILE A O 1
ATOM 1412 N N . ASP A 1 178 ? -14.703 -17.297 9.164 1 84 178 ASP A N 1
ATOM 1413 C CA . ASP A 1 178 ? -15.07 -17.375 7.754 1 84 178 ASP A CA 1
ATOM 1414 C C . ASP A 1 178 ? -14.977 -18.812 7.242 1 84 178 ASP A C 1
ATOM 1416 O O . ASP A 1 178 ? -15.797 -19.234 6.434 1 84 178 ASP A O 1
ATOM 1420 N N . LEU A 1 179 ? -13.961 -19.5 7.664 1 79.25 179 LEU A N 1
ATOM 1421 C CA . LEU A 1 179 ? -13.773 -20.891 7.258 1 79.25 179 LEU A CA 1
ATOM 1422 C C . LEU A 1 179 ? -14.883 -21.781 7.805 1 79.25 179 LEU A C 1
ATOM 1424 O O . LEU A 1 179 ? -15.352 -22.688 7.117 1 79.25 179 LEU A O 1
ATOM 1428 N N . LYS A 1 180 ? -15.227 -21.516 8.953 1 80.88 180 LYS A N 1
ATOM 1429 C CA . LYS A 1 180 ? -16.297 -22.297 9.578 1 80.88 180 LYS A CA 1
ATOM 1430 C C . LYS A 1 180 ? -17.641 -22.047 8.883 1 80.88 180 LYS A C 1
ATOM 1432 O O . LYS A 1 180 ? -18.469 -22.938 8.797 1 80.88 180 LYS A O 1
ATOM 1437 N N . MET A 1 181 ? -17.812 -20.844 8.406 1 75.81 181 MET A N 1
ATOM 1438 C CA . MET A 1 181 ? -19.062 -20.484 7.727 1 75.81 181 MET A CA 1
ATOM 1439 C C . MET A 1 181 ? -18.984 -20.812 6.238 1 75.81 181 MET A C 1
ATOM 1441 O O . MET A 1 181 ? -19.844 -20.391 5.461 1 75.81 181 MET A O 1
ATOM 1445 N N . GLN A 1 182 ? -18.047 -21.469 5.848 1 65.56 182 GLN A N 1
ATOM 1446 C CA . GLN A 1 182 ? -17.828 -21.922 4.48 1 65.56 182 GLN A CA 1
ATOM 1447 C C . GLN A 1 182 ? -17.719 -20.75 3.52 1 65.56 182 GLN A C 1
ATOM 1449 O O . GLN A 1 182 ? -18.203 -20.812 2.391 1 65.56 182 GLN A O 1
ATOM 1454 N N . ALA A 1 183 ? -17.328 -19.703 3.961 1 62.69 183 ALA A N 1
ATOM 1455 C CA . ALA A 1 183 ? -16.969 -18.516 3.189 1 62.69 183 ALA A CA 1
ATOM 1456 C C . ALA A 1 183 ? -18.172 -17.969 2.439 1 62.69 183 ALA A C 1
ATOM 1458 O O . ALA A 1 183 ? -18.031 -17.297 1.411 1 62.69 183 ALA A O 1
ATOM 1459 N N . SER A 1 184 ? -19.344 -18.297 2.859 1 63.41 184 SER A N 1
ATOM 1460 C CA . SER A 1 184 ? -20.547 -17.891 2.16 1 63.41 184 SER A CA 1
ATOM 1461 C C . SER A 1 184 ? -20.75 -16.375 2.252 1 63.41 184 SER A C 1
ATOM 1463 O O . SER A 1 184 ? -21.312 -15.766 1.335 1 63.41 184 SER A O 1
ATOM 1465 N N . HIS A 1 185 ? -20.266 -15.82 3.16 1 80.38 185 HIS A N 1
ATOM 1466 C CA . HIS A 1 185 ? -20.453 -14.391 3.367 1 80.38 185 HIS A CA 1
ATOM 1467 C C . HIS A 1 185 ? -19.109 -13.68 3.543 1 80.38 185 HIS A C 1
ATOM 1469 O O . HIS A 1 185 ? -18.953 -12.875 4.457 1 80.38 185 HIS A O 1
ATOM 1475 N N . ALA A 1 186 ? -18.312 -13.969 2.662 1 78.88 186 ALA A N 1
ATOM 1476 C CA . ALA A 1 186 ? -16.938 -13.477 2.781 1 78.88 186 ALA A CA 1
ATOM 1477 C C . ALA A 1 186 ? -16.891 -11.953 2.713 1 78.88 186 ALA A C 1
ATOM 1479 O O . ALA A 1 186 ? -16.188 -11.312 3.498 1 78.88 186 ALA A O 1
ATOM 1480 N N . PHE A 1 187 ? -17.672 -11.336 1.825 1 84.94 187 PHE A N 1
ATOM 1481 C CA . PHE A 1 187 ? -17.656 -9.883 1.684 1 84.94 187 PHE A CA 1
ATOM 1482 C C . PHE A 1 187 ? -18.094 -9.211 2.977 1 84.94 187 PHE A C 1
ATOM 1484 O O . PHE A 1 187 ? -17.453 -8.266 3.441 1 84.94 187 PHE A O 1
ATOM 1491 N N . LEU A 1 188 ? -19.172 -9.688 3.518 1 86.5 188 LEU A N 1
ATOM 1492 C CA . LEU A 1 188 ? -19.688 -9.086 4.738 1 86.5 188 LEU A CA 1
ATOM 1493 C C . LEU A 1 188 ? -18.719 -9.266 5.895 1 86.5 188 LEU A C 1
ATOM 1495 O O . LEU A 1 188 ? -18.484 -8.336 6.668 1 86.5 188 LEU A O 1
ATOM 1499 N N . THR A 1 189 ? -18.234 -10.461 6.031 1 88.38 189 THR A N 1
ATOM 1500 C CA . THR A 1 189 ? -17.328 -10.781 7.125 1 88.38 189 THR A CA 1
ATOM 1501 C C . THR A 1 189 ? -16.078 -9.891 7.07 1 88.38 189 THR A C 1
ATOM 1503 O O . THR A 1 189 ? -15.672 -9.328 8.086 1 88.38 189 THR A O 1
ATOM 1506 N N . PHE A 1 190 ? -15.562 -9.695 5.945 1 86.5 190 PHE A N 1
ATOM 1507 C CA . PHE A 1 190 ? -14.312 -8.953 5.852 1 86.5 190 PHE A CA 1
ATOM 1508 C C . PHE A 1 190 ? -14.57 -7.453 5.801 1 86.5 190 PHE A C 1
ATOM 1510 O O . PHE A 1 190 ? -13.688 -6.652 6.109 1 86.5 190 PHE A O 1
ATOM 1517 N N . SER A 1 191 ? -15.766 -7.062 5.398 1 88.81 191 SER A N 1
ATOM 1518 C CA . SER A 1 191 ? -16.141 -5.664 5.547 1 88.81 191 SER A CA 1
ATOM 1519 C C . SER A 1 191 ? -16.219 -5.262 7.016 1 88.81 191 SER A C 1
ATOM 1521 O O . SER A 1 191 ? -15.766 -4.184 7.395 1 88.81 191 SER A O 1
ATOM 1523 N N . ILE A 1 192 ? -16.766 -6.098 7.754 1 91.38 192 ILE A N 1
ATOM 1524 C CA . ILE A 1 192 ? -16.844 -5.855 9.195 1 91.38 192 ILE A CA 1
ATOM 1525 C C . ILE A 1 192 ? -15.438 -5.828 9.781 1 91.38 192 ILE A C 1
ATOM 1527 O O . ILE A 1 192 ? -15.125 -4.992 10.633 1 91.38 192 ILE A O 1
ATOM 1531 N N . LEU A 1 193 ? -14.656 -6.742 9.32 1 91 193 LEU A N 1
ATOM 1532 C CA . LEU A 1 193 ? -13.273 -6.785 9.781 1 91 193 LEU A CA 1
ATOM 1533 C C . LEU A 1 193 ? -12.555 -5.473 9.469 1 91 193 LEU A C 1
ATOM 1535 O O . LEU A 1 193 ? -11.812 -4.957 10.305 1 91 193 LEU A O 1
ATOM 1539 N N . ALA A 1 194 ? -12.758 -4.98 8.289 1 91.44 194 ALA A N 1
ATOM 1540 C CA . ALA A 1 194 ? -12.133 -3.727 7.891 1 91.44 194 ALA A CA 1
ATOM 1541 C C . ALA A 1 194 ? -12.539 -2.586 8.812 1 91.44 194 ALA A C 1
ATOM 1543 O O . ALA A 1 194 ? -11.703 -1.766 9.203 1 91.44 194 ALA A O 1
ATOM 1544 N N . LEU A 1 195 ? -13.797 -2.545 9.172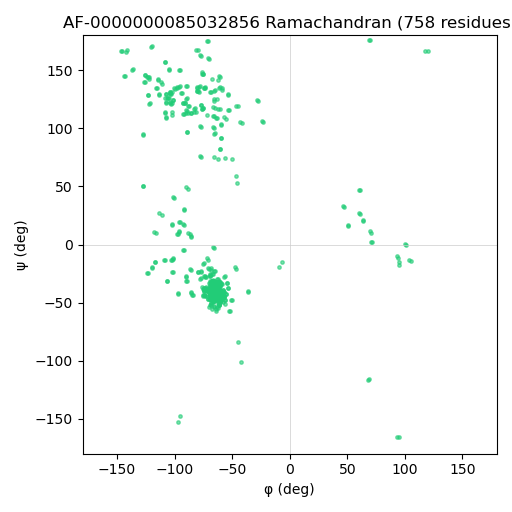 1 93.12 195 LEU A N 1
ATOM 1545 C CA . LEU A 1 195 ? -14.305 -1.522 10.078 1 93.12 195 LEU A CA 1
ATOM 1546 C C . LEU A 1 195 ? -13.703 -1.68 11.469 1 93.12 195 LEU A C 1
ATOM 1548 O O . LEU A 1 195 ? -13.359 -0.688 12.117 1 93.12 195 LEU A O 1
ATOM 1552 N N . LEU A 1 196 ? -13.594 -2.859 11.875 1 94.5 196 LEU A N 1
ATOM 1553 C CA . LEU A 1 196 ? -13.008 -3.131 13.188 1 94.5 196 LEU A CA 1
ATOM 1554 C C . LEU A 1 196 ? -11.531 -2.764 13.211 1 94.5 196 LEU A C 1
ATOM 1556 O O . LEU A 1 196 ? -11.031 -2.238 14.203 1 94.5 196 LEU A O 1
ATOM 1560 N N . PHE A 1 197 ? -10.812 -3.072 12.141 1 93.44 197 PHE A N 1
ATOM 1561 C CA . PHE A 1 197 ? -9.406 -2.703 12.023 1 93.44 197 PHE A CA 1
ATOM 1562 C C . PHE A 1 197 ? -9.227 -1.198 12.188 1 93.44 197 PHE A C 1
ATOM 1564 O O . PHE A 1 197 ? -8.352 -0.751 12.938 1 93.44 197 PHE A O 1
ATOM 1571 N N . ALA A 1 198 ? -10.078 -0.486 11.461 1 93.75 198 ALA A N 1
ATOM 1572 C CA . ALA A 1 198 ? -9.984 0.971 11.5 1 93.75 198 ALA A CA 1
ATOM 1573 C C . ALA A 1 198 ? -10.312 1.51 12.883 1 93.75 198 ALA A C 1
ATOM 1575 O O . ALA A 1 198 ? -9.594 2.354 13.422 1 93.75 198 ALA A O 1
ATOM 1576 N N . ALA A 1 199 ? -11.375 0.992 13.469 1 95.12 199 ALA A N 1
ATOM 1577 C CA . ALA A 1 199 ? -11.82 1.449 14.781 1 95.12 199 ALA A CA 1
ATOM 1578 C C . ALA A 1 199 ? -10.781 1.131 15.852 1 95.12 199 ALA A C 1
ATOM 1580 O O . ALA A 1 199 ? -10.422 1.994 16.656 1 95.12 199 ALA A O 1
ATOM 1581 N N . LEU A 1 200 ? -10.312 -0.042 15.82 1 94.81 200 LEU A N 1
ATOM 1582 C CA . LEU A 1 200 ? -9.344 -0.483 16.812 1 94.81 200 LEU A CA 1
ATOM 1583 C C . LEU A 1 200 ? -8.031 0.283 16.688 1 94.81 200 LEU A C 1
ATOM 1585 O O . LEU A 1 200 ? -7.465 0.733 17.672 1 94.81 200 LEU A O 1
ATOM 1589 N N . SER A 1 201 ? -7.562 0.441 15.516 1 92.75 201 SER A N 1
ATOM 1590 C CA . SER A 1 201 ? -6.297 1.127 15.258 1 92.75 201 SER A CA 1
ATOM 1591 C C . SER A 1 201 ? -6.367 2.588 15.695 1 92.75 201 SER A C 1
ATOM 1593 O O . SER A 1 201 ? -5.477 3.076 16.391 1 92.75 201 SER A O 1
ATOM 1595 N N . LEU A 1 202 ? -7.422 3.254 15.359 1 93.25 202 LEU A N 1
ATOM 1596 C CA . LEU A 1 202 ? -7.551 4.676 15.664 1 93.25 202 LEU A CA 1
ATOM 1597 C C . LEU A 1 202 ? -7.805 4.891 17.156 1 93.25 202 LEU A C 1
ATOM 1599 O O . LEU A 1 202 ? -7.289 5.844 17.734 1 93.25 202 LEU A O 1
ATOM 1603 N N . LEU A 1 203 ? -8.594 4.008 17.734 1 94.12 203 LEU A N 1
ATOM 1604 C CA . LEU A 1 203 ? -8.891 4.133 19.156 1 94.12 203 LEU A CA 1
ATOM 1605 C C . LEU A 1 203 ? -7.629 3.965 20 1 94.12 203 LEU A C 1
ATOM 1607 O O . LEU A 1 203 ? -7.418 4.707 20.953 1 94.12 203 LEU A O 1
ATOM 1611 N N . LEU A 1 204 ? -6.848 3.08 19.641 1 91.06 204 LEU A N 1
ATOM 1612 C CA . LEU A 1 204 ? -5.648 2.795 20.438 1 91.06 204 LEU A CA 1
ATOM 1613 C C . LEU A 1 204 ? -4.59 3.869 20.203 1 91.06 204 LEU A C 1
ATOM 1615 O O . LEU A 1 204 ? -3.873 4.242 21.141 1 91.06 204 LEU A O 1
ATOM 1619 N N . VAL A 1 205 ? -4.48 4.332 19.062 1 87.94 205 VAL A N 1
ATOM 1620 C CA . VAL A 1 205 ? -3.393 5.238 18.719 1 87.94 205 VAL A CA 1
ATOM 1621 C C . VAL A 1 205 ? -3.777 6.672 19.094 1 87.94 205 VAL A C 1
ATOM 1623 O O . VAL A 1 205 ? -2.953 7.43 19.609 1 87.94 205 VAL A O 1
ATOM 1626 N N . LEU A 1 206 ? -5.027 7.066 18.781 1 88.56 206 LEU A N 1
ATOM 1627 C CA . LEU A 1 206 ? -5.441 8.453 18.984 1 88.56 206 LEU A CA 1
ATOM 1628 C C . LEU A 1 206 ? -6.27 8.586 20.266 1 88.56 206 LEU A C 1
ATOM 1630 O O . LEU A 1 206 ? -6.473 9.695 20.766 1 88.56 206 LEU A O 1
ATOM 1634 N N . GLY A 1 207 ? -6.691 7.488 20.828 1 88.81 207 GLY A N 1
ATOM 1635 C CA . GLY A 1 207 ? -7.613 7.574 21.953 1 88.81 207 GLY A CA 1
ATOM 1636 C C . GLY A 1 207 ? -9 8.055 21.547 1 88.81 207 GLY A C 1
ATOM 1637 O O . GLY A 1 207 ? -9.25 8.328 20.375 1 88.81 207 GLY A O 1
ATOM 1638 N N . LEU A 1 208 ? -9.852 8.078 22.469 1 92 208 LEU A N 1
ATOM 1639 C CA . LEU A 1 208 ? -11.195 8.594 22.219 1 92 208 LEU A CA 1
ATOM 1640 C C . LEU A 1 208 ? -11.195 10.117 22.203 1 92 208 LEU A C 1
ATOM 1642 O O . LEU A 1 208 ? -11.656 10.75 23.156 1 92 208 LEU A O 1
ATOM 1646 N N . THR A 1 209 ? -10.703 10.711 21.109 1 92.69 209 THR A N 1
ATOM 1647 C CA . THR A 1 209 ? -10.578 12.148 20.922 1 92.69 209 THR A CA 1
ATOM 1648 C C . THR A 1 209 ? -11.383 12.609 19.703 1 92.69 209 THR A C 1
ATOM 1650 O O . THR A 1 209 ? -11.914 11.781 18.953 1 92.69 209 THR A O 1
ATOM 1653 N N . LYS A 1 210 ? -11.477 13.859 19.594 1 93.12 210 LYS A N 1
ATOM 1654 C CA . LYS A 1 210 ? -12.133 14.43 18.422 1 93.12 210 LYS A CA 1
ATOM 1655 C C . LYS A 1 210 ? -11.398 14.047 17.141 1 93.12 210 LYS A C 1
ATOM 1657 O O . LYS A 1 210 ? -12.016 13.852 16.094 1 93.12 210 LYS A O 1
ATOM 1662 N N . LYS A 1 211 ? -10.094 13.898 17.266 1 91.81 211 LYS A N 1
ATOM 1663 C CA . LYS A 1 211 ? -9.281 13.477 16.141 1 91.81 211 LYS A CA 1
ATOM 1664 C C . LYS A 1 211 ? -9.703 12.094 15.648 1 91.81 211 LYS A C 1
ATOM 1666 O O . LYS A 1 211 ? -9.852 11.867 14.445 1 91.81 211 LYS A O 1
ATOM 1671 N N . MET A 1 212 ? -9.859 11.227 16.609 1 94.06 212 MET A N 1
ATOM 1672 C CA . MET A 1 212 ? -10.227 9.844 16.297 1 94.06 212 MET A CA 1
ATOM 1673 C C . MET A 1 212 ? -11.586 9.781 15.609 1 94.06 212 MET A C 1
ATOM 1675 O O . MET A 1 212 ? -11.75 9.094 14.602 1 94.06 212 MET A O 1
ATOM 1679 N N . VAL A 1 213 ? -12.523 10.547 16.109 1 95.38 213 VAL A N 1
ATOM 1680 C CA . VAL A 1 213 ? -13.891 10.508 15.609 1 95.38 213 VAL A CA 1
ATOM 1681 C C . VAL A 1 213 ? -13.93 11.094 14.195 1 95.38 213 VAL A C 1
ATOM 1683 O O . VAL A 1 213 ? -14.555 10.523 13.305 1 95.38 213 VAL A O 1
ATOM 1686 N N . ALA A 1 214 ? -13.289 12.211 14.039 1 95 214 ALA A N 1
ATOM 1687 C CA . ALA A 1 214 ? -13.266 12.852 12.727 1 95 214 ALA A CA 1
ATOM 1688 C C . ALA A 1 214 ? -12.602 11.953 11.688 1 95 214 ALA A C 1
ATOM 1690 O O . ALA A 1 214 ? -13.102 11.812 10.57 1 95 214 ALA A O 1
ATOM 1691 N N . THR A 1 215 ? -11.469 11.352 12.047 1 94.44 215 THR A N 1
ATOM 1692 C CA . THR A 1 215 ? -10.727 10.484 11.141 1 94.44 215 THR A CA 1
ATOM 1693 C C . THR A 1 215 ? -11.531 9.227 10.812 1 94.44 215 THR A C 1
ATOM 1695 O O . THR A 1 215 ? -11.602 8.812 9.656 1 94.44 215 THR A O 1
ATOM 1698 N N . PHE A 1 216 ? -12.148 8.656 11.82 1 96.25 216 PHE A N 1
ATOM 1699 C CA . PHE A 1 216 ? -12.906 7.422 11.648 1 96.25 216 PHE A CA 1
ATOM 1700 C C . PHE A 1 216 ? -14.117 7.652 10.75 1 96.25 216 PHE A C 1
ATOM 1702 O O . PHE A 1 216 ? -14.352 6.887 9.812 1 96.25 216 PHE A O 1
ATOM 1709 N N . LEU A 1 217 ? -14.867 8.672 11 1 95.81 217 LEU A N 1
ATOM 1710 C CA . LEU A 1 217 ? -16.062 8.953 10.227 1 95.81 217 LEU A CA 1
ATOM 1711 C C . LEU A 1 217 ? -15.727 9.258 8.773 1 95.81 217 LEU A C 1
ATOM 1713 O O . LEU A 1 217 ? -16.391 8.766 7.859 1 95.81 217 LEU A O 1
ATOM 1717 N N . ALA A 1 218 ? -14.734 10.062 8.617 1 95.06 218 ALA A N 1
ATOM 1718 C CA . ALA A 1 218 ? -14.32 10.391 7.258 1 95.06 218 ALA A CA 1
ATOM 1719 C C . ALA A 1 218 ? -13.836 9.148 6.52 1 95.06 218 ALA A C 1
ATOM 1721 O O . ALA A 1 218 ? -14.078 8.992 5.32 1 95.06 218 ALA A O 1
ATOM 1722 N N . THR A 1 219 ? -13.102 8.25 7.195 1 94.94 219 THR A N 1
ATOM 1723 C CA . THR A 1 219 ? -12.57 7.031 6.605 1 94.94 219 THR A CA 1
ATOM 1724 C C . THR A 1 219 ? -13.695 6.09 6.191 1 94.94 219 THR A C 1
ATOM 1726 O O . THR A 1 219 ? -13.703 5.578 5.07 1 94.94 219 THR A O 1
ATOM 1729 N N . VAL A 1 220 ? -14.625 5.918 7.062 1 95.62 220 VAL A N 1
ATOM 1730 C CA . VAL A 1 220 ? -15.719 4.98 6.812 1 95.62 220 VAL A CA 1
ATOM 1731 C C . VAL A 1 220 ? -16.609 5.516 5.691 1 95.62 220 VAL A C 1
ATOM 1733 O O . VAL A 1 220 ? -16.953 4.785 4.758 1 95.62 220 VAL A O 1
ATOM 1736 N N . LEU A 1 221 ? -16.953 6.734 5.766 1 95 221 LEU A N 1
ATOM 1737 C CA . LEU A 1 221 ? -17.828 7.312 4.762 1 95 221 LEU A CA 1
ATOM 1738 C C . LEU A 1 221 ? -17.125 7.438 3.418 1 95 221 LEU A C 1
ATOM 1740 O O . LEU A 1 221 ? -17.719 7.168 2.371 1 95 221 LEU A O 1
ATOM 1744 N N . GLY A 1 222 ? -15.914 7.953 3.477 1 93.06 222 GLY A N 1
ATOM 1745 C CA . GLY A 1 222 ? -15.156 8.062 2.24 1 93.06 222 GLY A CA 1
ATOM 1746 C C . GLY A 1 222 ? -14.977 6.73 1.531 1 93.06 222 GLY A C 1
ATOM 1747 O O . GLY A 1 222 ? -15.156 6.641 0.316 1 93.06 222 GLY A O 1
ATOM 1748 N N . THR A 1 223 ? -14.641 5.684 2.25 1 94.44 223 THR A N 1
ATOM 1749 C CA . THR A 1 223 ? -14.445 4.355 1.684 1 94.44 223 THR A CA 1
ATOM 1750 C C . THR A 1 223 ? -15.766 3.768 1.206 1 94.44 223 THR A C 1
ATOM 1752 O O . THR A 1 223 ? -15.82 3.115 0.162 1 94.44 223 THR A O 1
ATOM 1755 N N . SER A 1 224 ? -16.812 3.971 1.964 1 94.12 224 SER A N 1
ATOM 1756 C CA . SER A 1 224 ? -18.125 3.455 1.585 1 94.12 224 SER A CA 1
ATOM 1757 C C . SER A 1 224 ? -18.609 4.062 0.269 1 94.12 224 SER A C 1
ATOM 1759 O O . SER A 1 224 ? -19.125 3.354 -0.595 1 94.12 224 SER A O 1
ATOM 1761 N N . VAL A 1 225 ? -18.422 5.293 0.115 1 92.06 225 VAL A N 1
ATOM 1762 C CA . VAL A 1 225 ? -18.828 5.957 -1.117 1 92.06 225 VAL A CA 1
ATOM 1763 C C . VAL A 1 225 ? -17.984 5.461 -2.283 1 92.06 225 VAL A C 1
ATOM 1765 O O . VAL A 1 225 ? -18.5 5.23 -3.381 1 92.06 225 VAL A O 1
ATOM 1768 N N . ALA A 1 226 ? -16.703 5.359 -2.021 1 90.94 226 ALA A N 1
ATOM 1769 C CA . ALA A 1 226 ? -15.82 4.855 -3.064 1 90.94 226 ALA A CA 1
ATOM 1770 C C . ALA A 1 226 ? -16.234 3.453 -3.508 1 90.94 226 ALA A C 1
ATOM 1772 O O . ALA A 1 226 ? -16.219 3.148 -4.703 1 90.94 226 ALA A O 1
ATOM 1773 N N . MET A 1 227 ? -16.547 2.613 -2.574 1 90.94 227 MET A N 1
ATOM 1774 C CA . MET A 1 227 ? -16.969 1.249 -2.871 1 90.94 227 MET A CA 1
ATOM 1775 C C . MET A 1 227 ? -18.297 1.241 -3.617 1 90.94 227 MET A C 1
ATOM 1777 O O . MET A 1 227 ? -18.5 0.443 -4.535 1 90.94 227 MET A O 1
ATOM 1781 N N . LEU A 1 228 ? -19.172 2.068 -3.166 1 89.81 228 LEU A N 1
ATOM 1782 C CA . LEU A 1 228 ? -20.469 2.166 -3.82 1 89.81 228 LEU A CA 1
ATOM 1783 C C . LEU A 1 228 ? -20.312 2.602 -5.273 1 89.81 228 LEU A C 1
ATOM 1785 O O . LEU A 1 228 ? -20.953 2.043 -6.164 1 89.81 228 LEU A O 1
ATOM 1789 N N . VAL A 1 229 ? -19.516 3.549 -5.473 1 82.88 229 VAL A N 1
ATOM 1790 C CA . VAL A 1 229 ? -19.266 4.027 -6.828 1 82.88 229 VAL A CA 1
ATOM 1791 C C . VAL A 1 229 ? -18.641 2.914 -7.664 1 82.88 229 VAL A C 1
ATOM 1793 O O . VAL A 1 229 ? -19 2.725 -8.828 1 82.88 229 VAL A O 1
ATOM 1796 N N . SER A 1 230 ? -17.703 2.209 -7.055 1 81.88 230 SER A N 1
ATOM 1797 C CA . SER A 1 230 ? -17.031 1.123 -7.762 1 81.88 230 SER A CA 1
ATOM 1798 C C . SER A 1 230 ? -18.016 0.023 -8.148 1 81.88 230 SER A C 1
ATOM 1800 O O . SER A 1 230 ? -17.953 -0.501 -9.266 1 81.88 230 SER A O 1
ATOM 1802 N N . VAL A 1 231 ? -18.859 -0.337 -7.266 1 82.56 231 VAL A N 1
ATOM 1803 C CA . VAL A 1 231 ? -19.844 -1.382 -7.539 1 82.56 231 VAL A CA 1
ATOM 1804 C C . VAL A 1 231 ? -20.828 -0.907 -8.609 1 82.56 231 VAL A C 1
ATOM 1806 O O . VAL A 1 231 ? -21.234 -1.686 -9.477 1 82.56 231 VAL A O 1
ATOM 1809 N N . LEU A 1 232 ? -21.219 0.294 -8.531 1 82.88 232 LEU A N 1
ATOM 1810 C CA . LEU A 1 232 ? -22.125 0.859 -9.523 1 82.88 232 LEU A CA 1
ATOM 1811 C C . LEU A 1 232 ? -21.484 0.838 -10.914 1 82.88 232 LEU A C 1
ATOM 1813 O O . LEU A 1 232 ? -22.156 0.516 -11.898 1 82.88 232 LEU A O 1
ATOM 1817 N N . VAL A 1 233 ? -20.297 1.175 -10.984 1 74.94 233 VAL A N 1
ATOM 1818 C CA . VAL A 1 233 ? -19.578 1.188 -12.258 1 74.94 233 VAL A CA 1
ATOM 1819 C C . VAL A 1 233 ? -19.453 -0.238 -12.797 1 74.94 233 VAL A C 1
ATOM 1821 O O . VAL A 1 233 ? -19.609 -0.474 -13.992 1 74.94 233 VAL A O 1
ATOM 1824 N N . MET A 1 234 ? -19.141 -1.134 -11.898 1 72.56 234 MET A N 1
ATOM 1825 C CA . MET A 1 234 ? -19 -2.531 -12.297 1 72.56 234 MET A CA 1
ATOM 1826 C C . MET A 1 234 ? -20.328 -3.088 -12.805 1 72.56 234 MET A C 1
ATOM 1828 O O . MET A 1 234 ? -20.359 -3.879 -13.75 1 72.56 234 MET A O 1
ATOM 1832 N N . ASN A 1 235 ? -21.391 -2.74 -12.18 1 72.31 235 ASN A N 1
ATOM 1833 C CA . ASN A 1 235 ? -22.703 -3.191 -12.602 1 72.31 235 ASN A CA 1
ATOM 1834 C C . ASN A 1 235 ? -23.109 -2.564 -13.93 1 72.31 235 ASN A C 1
ATOM 1836 O O . ASN A 1 235 ? -23.75 -3.219 -14.766 1 72.31 235 ASN A O 1
ATOM 1840 N N . LEU A 1 236 ? -22.859 -1.344 -14.047 1 67.62 236 LEU A N 1
ATOM 1841 C CA . LEU A 1 236 ? -23.234 -0.62 -15.258 1 67.62 236 LEU A CA 1
ATOM 1842 C C . LEU A 1 236 ? -22.469 -1.15 -16.469 1 67.62 236 LEU A C 1
ATOM 1844 O O . LEU A 1 236 ? -22.969 -1.106 -17.594 1 67.62 236 LEU A O 1
ATOM 1848 N N . THR A 1 237 ? -21.312 -1.574 -16.234 1 63.09 237 THR A N 1
ATOM 1849 C CA . THR A 1 237 ? -20.5 -2.066 -17.344 1 63.09 237 THR A CA 1
ATOM 1850 C C . THR A 1 237 ? -20.672 -3.572 -17.516 1 63.09 237 THR A C 1
ATOM 1852 O O . THR A 1 237 ? -20 -4.195 -18.344 1 63.09 237 THR A O 1
ATOM 1855 N N . HIS A 1 238 ? -21.719 -4.082 -16.938 1 53.62 238 HIS A N 1
ATOM 1856 C CA . HIS A 1 238 ? -22.094 -5.488 -17.031 1 53.62 238 HIS A CA 1
ATOM 1857 C C . HIS A 1 238 ? -20.922 -6.395 -16.688 1 53.62 238 HIS A C 1
ATOM 1859 O O . HIS A 1 238 ? -20.719 -7.43 -17.328 1 53.62 238 HIS A O 1
ATOM 1865 N N . HIS A 1 239 ? -20 -5.809 -16.109 1 53.22 239 HIS A N 1
ATOM 1866 C CA . HIS A 1 239 ? -18.844 -6.609 -15.703 1 53.22 239 HIS A CA 1
ATOM 1867 C C . HIS A 1 239 ? -19.031 -7.164 -14.297 1 53.22 239 HIS A C 1
ATOM 1869 O O . HIS A 1 239 ? -18.422 -6.664 -13.344 1 53.22 239 HIS A O 1
ATOM 1875 N N . GLN A 1 240 ? -20.203 -7.742 -14.188 1 44.06 240 GLN A N 1
ATOM 1876 C CA . GLN A 1 240 ? -20.484 -8.352 -12.891 1 44.06 240 GLN A CA 1
ATOM 1877 C C . GLN A 1 240 ? -19.375 -9.344 -12.508 1 44.06 240 GLN A C 1
ATOM 1879 O O . GLN A 1 240 ? -19.203 -9.664 -11.336 1 44.06 240 GLN A O 1
ATOM 1884 N N . GLY A 1 241 ? -18.781 -10 -13.43 1 42.5 241 GLY A N 1
ATOM 1885 C CA . GLY A 1 241 ? -17.906 -11.109 -13.109 1 42.5 241 GLY A CA 1
ATOM 1886 C C . GLY A 1 241 ? -16.438 -10.75 -13.148 1 42.5 241 GLY A C 1
ATOM 1887 O O . GLY A 1 241 ? -15.758 -11.031 -14.133 1 42.5 241 GLY A O 1
ATOM 1888 N N . ILE A 1 242 ? -16.031 -9.617 -12.68 1 42.44 242 ILE A N 1
ATOM 1889 C CA . ILE A 1 242 ? -14.578 -9.5 -12.672 1 42.44 242 ILE A CA 1
ATOM 1890 C C . ILE A 1 242 ? -13.961 -10.781 -12.117 1 42.44 242 ILE A C 1
ATOM 1892 O O . ILE A 1 242 ? -14.023 -11.031 -10.914 1 42.44 242 ILE A O 1
ATOM 1896 N N . TYR A 1 243 ? -14.289 -11.969 -12.641 1 41.56 243 TYR A N 1
ATOM 1897 C CA . TYR A 1 243 ? -13.562 -13.141 -12.156 1 41.56 243 TYR A CA 1
ATOM 1898 C C . TYR A 1 243 ? -12.07 -12.992 -12.414 1 41.56 243 TYR A C 1
ATOM 1900 O O . TYR A 1 243 ? -11.648 -12.734 -13.547 1 41.56 243 TYR A O 1
ATOM 1908 N N . TYR A 1 244 ? -11.375 -12.445 -11.445 1 42 244 TYR A N 1
ATOM 1909 C CA . TYR A 1 244 ? -9.969 -12.062 -11.398 1 42 244 TYR A CA 1
ATOM 1910 C C . TYR A 1 244 ? -9.062 -13.281 -11.477 1 42 244 TYR A C 1
ATOM 1912 O O . TYR A 1 244 ? -9.07 -14.125 -10.578 1 42 244 TYR A O 1
ATOM 1920 N N . GLU A 1 245 ? -8.898 -13.891 -12.633 1 37.47 245 GLU A N 1
ATOM 1921 C CA . GLU A 1 245 ? -7.957 -14.992 -12.781 1 37.47 245 GLU A CA 1
ATOM 1922 C C . GLU A 1 245 ? -6.582 -14.625 -12.227 1 37.47 245 GLU A C 1
ATOM 1924 O O . GLU A 1 245 ? -5.965 -13.656 -12.68 1 37.47 245 GLU A O 1
ATOM 1929 N N . SER A 1 246 ? -6.395 -14.562 -11.039 1 37.44 246 SER A N 1
ATOM 1930 C CA . SER A 1 246 ? -4.98 -14.484 -10.68 1 37.44 246 SER A CA 1
ATOM 1931 C C . SER A 1 246 ? -4.25 -15.773 -11.031 1 37.44 246 SER A C 1
ATOM 1933 O O . SER A 1 246 ? -4.773 -16.875 -10.82 1 37.44 246 SER A O 1
ATOM 1935 N N . MET A 1 247 ? -3.529 -15.781 -12.141 1 34.53 247 MET A N 1
ATOM 1936 C CA . MET A 1 247 ? -2.742 -16.938 -12.539 1 34.53 247 MET A CA 1
ATOM 1937 C C . MET A 1 247 ? -2.131 -17.641 -11.328 1 34.53 247 MET A C 1
ATOM 1939 O O . MET A 1 247 ? -1.438 -18.641 -11.469 1 34.53 247 MET A O 1
ATOM 1943 N N . GLN A 1 248 ? -1.68 -16.844 -10.445 1 35.59 248 GLN A N 1
ATOM 1944 C CA . GLN A 1 248 ? -0.875 -17.688 -9.562 1 35.59 248 GLN A CA 1
ATOM 1945 C C . GLN A 1 248 ? -1.608 -18.984 -9.219 1 35.59 248 GLN A C 1
ATOM 1947 O O . GLN A 1 248 ? -1.012 -20.062 -9.219 1 35.59 248 GLN A O 1
ATOM 1952 N N . TYR A 1 249 ? -2.549 -19.062 -8.18 1 34.34 249 TYR A N 1
ATOM 1953 C CA . TYR A 1 249 ? -3.297 -20.297 -7.992 1 34.34 249 TYR A CA 1
ATOM 1954 C C . TYR A 1 249 ? -4.328 -20.484 -9.094 1 34.34 249 TYR A C 1
ATOM 1956 O O . TYR A 1 249 ? -4.836 -19.516 -9.656 1 34.34 249 TYR A O 1
ATOM 1964 N N . VAL A 1 250 ? -4.266 -21.391 -10 1 37.53 250 VAL A N 1
ATOM 1965 C CA . VAL A 1 250 ? -5.352 -21.906 -10.82 1 37.53 250 VAL A CA 1
ATOM 1966 C C . VAL A 1 250 ? -6.684 -21.328 -10.352 1 37.53 250 VAL A C 1
ATOM 1968 O O . VAL A 1 250 ? -7.738 -21.625 -10.914 1 37.53 250 VAL A O 1
ATOM 1971 N N . THR A 1 251 ? -6.691 -20.719 -9.078 1 42.22 251 THR A N 1
ATOM 1972 C CA . THR A 1 251 ? -8 -20.422 -8.516 1 42.22 251 THR A CA 1
ATOM 1973 C C . THR A 1 251 ? -8.336 -18.938 -8.656 1 42.22 251 THR A C 1
ATOM 1975 O O . THR A 1 251 ? -7.438 -18.094 -8.633 1 42.22 251 THR A O 1
ATOM 1978 N N . GLN A 1 252 ? -9.305 -18.562 -9.406 1 50.34 252 GLN A N 1
ATOM 1979 C CA . GLN A 1 252 ? -10.016 -17.312 -9.609 1 50.34 252 GLN A CA 1
ATOM 1980 C C . GLN A 1 252 ? -10.383 -16.672 -8.273 1 50.34 252 GLN A C 1
ATOM 1982 O O . GLN A 1 252 ? -10.828 -17.344 -7.348 1 50.34 252 GLN A O 1
ATOM 1987 N N . VAL A 1 253 ? -9.875 -15.445 -7.992 1 60.75 253 VAL A N 1
ATOM 1988 C CA . VAL A 1 253 ? -10.359 -14.719 -6.816 1 60.75 253 VAL A CA 1
ATOM 1989 C C . VAL A 1 253 ? -11.859 -14.461 -6.949 1 60.75 253 VAL A C 1
ATOM 1991 O O . VAL A 1 253 ? -12.297 -13.781 -7.875 1 60.75 253 VAL A O 1
ATOM 1994 N N . PRO A 1 254 ? -12.547 -15.031 -6.051 1 70.19 254 PRO A N 1
ATOM 1995 C CA . PRO A 1 254 ? -13.984 -14.773 -6.082 1 70.19 254 PRO A CA 1
ATOM 1996 C C . PRO A 1 254 ? -14.32 -13.297 -5.891 1 70.19 254 PRO A C 1
ATOM 1998 O O . PRO A 1 254 ? -13.609 -12.586 -5.18 1 70.19 254 PRO A O 1
ATOM 2001 N N . ARG A 1 255 ? -15.336 -12.891 -6.559 1 77.12 255 ARG A N 1
ATOM 2002 C CA . ARG A 1 255 ? -15.758 -11.492 -6.559 1 77.12 255 ARG A CA 1
ATOM 2003 C C . ARG A 1 255 ? -15.898 -10.969 -5.133 1 77.12 255 ARG A C 1
ATOM 2005 O O . ARG A 1 255 ? -15.406 -9.891 -4.812 1 77.12 255 ARG A O 1
ATOM 2012 N N . PRO A 1 256 ? -16.562 -11.672 -4.219 1 78 256 PRO A N 1
ATOM 2013 C CA . PRO A 1 256 ? -16.719 -11.141 -2.861 1 78 256 PRO A CA 1
ATOM 2014 C C . PRO A 1 256 ? -15.375 -10.914 -2.17 1 78 256 PRO A C 1
ATOM 2016 O O . PRO A 1 256 ? -15.234 -9.969 -1.387 1 78 256 PRO A O 1
ATOM 2019 N N . LEU A 1 257 ? -14.453 -11.75 -2.504 1 81.44 257 LEU A N 1
ATOM 2020 C CA . LEU A 1 257 ? -13.141 -11.609 -1.893 1 81.44 257 LEU A CA 1
ATOM 2021 C C . LEU A 1 257 ? -12.391 -10.422 -2.496 1 81.44 257 LEU A C 1
ATOM 2023 O O . LEU A 1 257 ? -11.664 -9.719 -1.79 1 81.44 257 LEU A O 1
ATOM 2027 N N . PHE A 1 258 ? -12.594 -10.273 -3.787 1 83.44 258 PHE A N 1
ATOM 2028 C CA . PHE A 1 258 ? -11.961 -9.133 -4.441 1 83.44 258 PHE A CA 1
ATOM 2029 C C . PHE A 1 258 ? -12.5 -7.824 -3.885 1 83.44 258 PHE A C 1
ATOM 2031 O O . PHE A 1 258 ? -11.742 -6.883 -3.648 1 83.44 258 PHE A O 1
ATOM 2038 N N . LEU A 1 259 ? -13.758 -7.777 -3.693 1 85.31 259 LEU A N 1
ATOM 2039 C CA . LEU A 1 259 ? -14.383 -6.57 -3.162 1 85.31 259 LEU A CA 1
ATOM 2040 C C . LEU A 1 259 ? -13.922 -6.301 -1.734 1 85.31 259 LEU A C 1
ATOM 2042 O O . LEU A 1 259 ? -13.711 -5.148 -1.352 1 85.31 259 LEU A O 1
ATOM 2046 N N . ALA A 1 260 ? -13.805 -7.355 -1.021 1 87.06 260 ALA A N 1
ATOM 2047 C CA . ALA A 1 260 ? -13.312 -7.219 0.345 1 87.06 260 ALA A CA 1
ATOM 2048 C C . ALA A 1 260 ? -11.875 -6.703 0.359 1 87.06 260 ALA A C 1
ATOM 2050 O O . ALA A 1 260 ? -11.516 -5.863 1.19 1 87.06 260 ALA A O 1
ATOM 2051 N N . GLU A 1 261 ? -11.117 -7.227 -0.51 1 88.12 261 GLU A N 1
ATOM 2052 C CA . GLU A 1 261 ? -9.734 -6.781 -0.64 1 88.12 261 GLU A CA 1
ATOM 2053 C C . GLU A 1 261 ? -9.664 -5.297 -0.996 1 88.12 261 GLU A C 1
ATOM 2055 O O . GLU A 1 261 ? -8.828 -4.562 -0.457 1 88.12 261 GLU A O 1
ATOM 2060 N N . THR A 1 262 ? -10.469 -4.938 -1.872 1 88.88 262 THR A N 1
ATOM 2061 C CA . THR A 1 262 ? -10.516 -3.551 -2.326 1 88.88 262 THR A CA 1
ATOM 2062 C C . THR A 1 262 ? -10.977 -2.629 -1.199 1 88.88 262 THR A C 1
ATOM 2064 O O . THR A 1 262 ? -10.445 -1.526 -1.039 1 88.88 262 THR A O 1
ATOM 2067 N N . LEU A 1 263 ? -11.906 -3.102 -0.483 1 92.38 263 LEU A N 1
ATOM 2068 C CA . LEU A 1 263 ? -12.414 -2.328 0.647 1 92.38 263 LEU A CA 1
ATOM 2069 C C . LEU A 1 263 ? -11.32 -2.105 1.686 1 92.38 263 LEU A C 1
ATOM 2071 O O . LEU A 1 263 ? -11.133 -0.983 2.16 1 92.38 263 LEU A O 1
ATOM 2075 N N . LEU A 1 264 ? -10.633 -3.133 1.994 1 91.12 264 LEU A N 1
ATOM 2076 C CA . LEU A 1 264 ? -9.562 -3.051 2.986 1 91.12 264 LEU A CA 1
ATOM 2077 C C . LEU A 1 264 ? -8.453 -2.121 2.512 1 91.12 264 LEU A C 1
ATOM 2079 O O . LEU A 1 264 ? -7.945 -1.307 3.285 1 91.12 264 LEU A O 1
ATOM 2083 N N . GLY A 1 265 ? -8.062 -2.291 1.311 1 89.62 265 GLY A N 1
ATOM 2084 C CA . GLY A 1 265 ? -7.039 -1.428 0.736 1 89.62 265 GLY A CA 1
ATOM 2085 C C . GLY A 1 265 ? -7.445 0.033 0.695 1 89.62 265 GLY A C 1
ATOM 2086 O O . GLY A 1 265 ? -6.656 0.913 1.042 1 89.62 265 GLY A O 1
ATOM 2087 N N . SER A 1 266 ? -8.641 0.251 0.301 1 92.38 266 SER A N 1
ATOM 2088 C CA . SER A 1 266 ? -9.156 1.613 0.214 1 92.38 266 SER A CA 1
ATOM 2089 C C . SER A 1 266 ? -9.297 2.242 1.597 1 92.38 266 SER A C 1
ATOM 2091 O O . SER A 1 266 ? -9.023 3.43 1.775 1 92.38 266 SER A O 1
ATOM 2093 N N . LEU A 1 267 ? -9.75 1.467 2.48 1 93.5 267 LEU A N 1
ATOM 2094 C CA . LEU A 1 267 ? -9.906 1.945 3.85 1 93.5 267 LEU A CA 1
ATOM 2095 C C . LEU A 1 267 ? -8.57 2.418 4.418 1 93.5 267 LEU A C 1
ATOM 2097 O O . LEU A 1 267 ? -8.5 3.461 5.07 1 93.5 267 LEU A O 1
ATOM 2101 N N . GLY A 1 268 ? -7.562 1.674 4.219 1 91.12 268 GLY A N 1
ATOM 2102 C CA . GLY A 1 268 ? -6.234 2.07 4.66 1 91.12 268 GLY A CA 1
ATOM 2103 C C . GLY A 1 268 ? -5.762 3.369 4.039 1 91.12 268 GLY A C 1
ATOM 2104 O O . GLY A 1 268 ? -5.23 4.238 4.734 1 91.12 268 GLY A O 1
ATOM 2105 N N . ALA A 1 269 ? -5.926 3.502 2.793 1 90.88 269 ALA A N 1
ATOM 2106 C CA . ALA A 1 269 ? -5.488 4.691 2.068 1 90.88 269 ALA A CA 1
ATOM 2107 C C . ALA A 1 269 ? -6.25 5.93 2.535 1 90.88 269 ALA A C 1
ATOM 2109 O O . ALA A 1 269 ? -5.66 6.996 2.729 1 90.88 269 ALA A O 1
ATOM 2110 N N . VAL A 1 270 ? -7.52 5.805 2.691 1 93.69 270 VAL A N 1
ATOM 2111 C CA . VAL A 1 270 ? -8.367 6.918 3.1 1 93.69 270 VAL A CA 1
ATOM 2112 C C . VAL A 1 270 ? -8.055 7.305 4.543 1 93.69 270 VAL A C 1
ATOM 2114 O O . VAL A 1 270 ? -8.039 8.492 4.887 1 93.69 270 VAL A O 1
ATOM 2117 N N . MET A 1 271 ? -7.887 6.301 5.355 1 93.12 271 MET A N 1
ATOM 2118 C CA . MET A 1 271 ? -7.551 6.559 6.75 1 93.12 271 MET A CA 1
ATOM 2119 C C . MET A 1 271 ? -6.266 7.367 6.863 1 93.12 271 MET A C 1
ATOM 2121 O O . MET A 1 271 ? -6.156 8.258 7.707 1 93.12 271 MET A O 1
ATOM 2125 N N . ASP A 1 272 ? -5.344 7.047 6.027 1 91.62 272 ASP A N 1
ATOM 2126 C CA . ASP A 1 272 ? -4.074 7.77 6.008 1 91.62 272 ASP A CA 1
ATOM 2127 C C . ASP A 1 272 ? -4.285 9.242 5.68 1 91.62 272 ASP A C 1
ATOM 2129 O O . ASP A 1 272 ? -3.807 10.117 6.402 1 91.62 272 ASP A O 1
ATOM 2133 N N . GLU A 1 273 ? -4.938 9.453 4.66 1 91.25 273 GLU A N 1
ATOM 2134 C CA . GLU A 1 273 ? -5.199 10.828 4.246 1 91.25 273 GLU A CA 1
ATOM 2135 C C . GLU A 1 273 ? -5.996 11.578 5.309 1 91.25 273 GLU A C 1
ATOM 2137 O O . GLU A 1 273 ? -5.684 12.727 5.625 1 91.25 273 GLU A O 1
ATOM 2142 N N . ALA A 1 274 ? -6.984 10.953 5.828 1 93.69 274 ALA A N 1
ATOM 2143 C CA . ALA A 1 274 ? -7.84 11.586 6.832 1 93.69 274 ALA A CA 1
ATOM 2144 C C . ALA A 1 274 ? -7.047 11.914 8.094 1 93.69 274 ALA A C 1
ATOM 2146 O O . ALA A 1 274 ? -7.211 12.992 8.664 1 93.69 274 ALA A O 1
ATOM 2147 N N . SER A 1 275 ? -6.219 11.016 8.484 1 91.62 275 SER A N 1
ATOM 2148 C CA . SER A 1 275 ? -5.418 11.227 9.688 1 91.62 275 SER A CA 1
ATOM 2149 C C . SER A 1 275 ? -4.469 12.406 9.523 1 91.62 275 SER A C 1
ATOM 2151 O O . SER A 1 275 ? -4.266 13.18 10.461 1 91.62 275 SER A O 1
ATOM 2153 N N . ASP A 1 276 ? -3.912 12.547 8.406 1 89.5 276 ASP A N 1
ATOM 2154 C CA . ASP A 1 276 ? -2.969 13.633 8.141 1 89.5 276 ASP A CA 1
ATOM 2155 C C . ASP A 1 276 ? -3.662 14.992 8.195 1 89.5 276 ASP A C 1
ATOM 2157 O O . ASP A 1 276 ? -3.137 15.945 8.773 1 89.5 276 ASP A O 1
ATOM 2161 N N . ILE A 1 277 ? -4.781 15.055 7.586 1 91.81 277 ILE A N 1
ATOM 2162 C CA . ILE A 1 277 ? -5.512 16.312 7.527 1 91.81 277 ILE A CA 1
ATOM 2163 C C . ILE A 1 277 ? -5.984 16.703 8.93 1 91.81 277 ILE A C 1
ATOM 2165 O O . ILE A 1 277 ? -5.816 17.844 9.352 1 91.81 277 ILE A O 1
ATOM 2169 N N . VAL A 1 278 ? -6.512 15.742 9.648 1 92.81 278 VAL A N 1
ATOM 2170 C CA . VAL A 1 278 ? -7.039 16.016 10.977 1 92.81 278 VAL A CA 1
ATOM 2171 C C . VAL A 1 278 ? -5.898 16.422 11.914 1 92.81 278 VAL A C 1
ATOM 2173 O O . VAL A 1 278 ? -6.062 17.312 12.75 1 92.81 278 VAL A O 1
ATOM 2176 N N . ALA A 1 279 ? -4.758 15.742 11.781 1 87.75 279 ALA A N 1
ATOM 2177 C CA . ALA A 1 279 ? -3.604 16.078 12.609 1 87.75 279 ALA A CA 1
ATOM 2178 C C . ALA A 1 279 ? -3.172 17.531 12.383 1 87.75 279 ALA A C 1
ATOM 2180 O O . ALA A 1 279 ? -2.814 18.234 13.328 1 87.75 279 ALA A O 1
ATOM 2181 N N . THR A 1 280 ? -3.197 17.922 11.18 1 85.06 280 THR A N 1
ATOM 2182 C CA . THR A 1 280 ? -2.814 19.297 10.844 1 85.06 280 THR A CA 1
ATOM 2183 C C . THR A 1 280 ? -3.852 20.281 11.359 1 85.06 280 THR A C 1
ATOM 2185 O O . THR A 1 280 ? -3.498 21.344 11.898 1 85.06 280 THR A O 1
ATOM 2188 N N . LEU A 1 281 ? -5.09 19.984 11.195 1 89.81 281 LEU A N 1
ATOM 2189 C CA . LEU A 1 281 ? -6.152 20.891 11.641 1 89.81 281 LEU A CA 1
ATOM 2190 C C . LEU A 1 281 ? -6.16 21 13.164 1 89.81 281 LEU A C 1
ATOM 2192 O O . LEU A 1 281 ? -6.48 22.062 13.711 1 89.81 281 LEU A O 1
ATOM 2196 N N . HIS A 1 282 ? -5.836 19.922 13.789 1 87.88 282 HIS A N 1
ATOM 2197 C CA . HIS A 1 282 ? -5.699 19.953 15.234 1 87.88 282 HIS A CA 1
ATOM 2198 C C . HIS A 1 282 ? -4.594 20.922 15.664 1 87.88 282 HIS A C 1
ATOM 2200 O O . HIS A 1 282 ? -4.762 21.672 16.625 1 87.88 282 HIS A O 1
ATOM 2206 N N . GLU A 1 283 ? -3.471 20.812 14.93 1 81.38 283 GLU A N 1
ATOM 2207 C CA . GLU A 1 283 ? -2.355 21.703 15.234 1 81.38 283 GLU A CA 1
ATOM 2208 C C . GLU A 1 283 ? -2.738 23.156 15 1 81.38 283 GLU A C 1
ATOM 2210 O O . GLU A 1 283 ? -2.316 24.047 15.75 1 81.38 283 GLU A O 1
ATOM 2215 N N . LEU A 1 284 ? -3.574 23.391 14.023 1 81.19 284 LEU A N 1
ATOM 2216 C CA . LEU A 1 284 ? -4.043 24.75 13.727 1 81.19 284 LEU A CA 1
ATOM 2217 C C . LEU A 1 284 ? -4.984 25.25 14.812 1 81.19 284 LEU A C 1
ATOM 2219 O O . LEU A 1 284 ? -4.945 26.422 15.188 1 81.19 284 LEU A O 1
ATOM 2223 N N . HIS A 1 285 ? -5.809 24.406 15.25 1 87.75 285 HIS A N 1
ATOM 2224 C CA . HIS A 1 285 ? -6.734 24.75 16.328 1 87.75 285 HIS A CA 1
ATOM 2225 C C . HIS A 1 285 ? -5.992 25.047 17.625 1 87.75 285 HIS A C 1
ATOM 2227 O O . HIS A 1 285 ? -6.422 25.891 18.406 1 87.75 285 HIS A O 1
ATOM 2233 N N . GLU A 1 286 ? -4.945 24.312 17.781 1 82.44 286 GLU A N 1
ATOM 2234 C CA . GLU A 1 286 ? -4.148 24.531 18.984 1 82.44 286 GLU A CA 1
ATOM 2235 C C . GLU A 1 286 ? -3.455 25.875 18.953 1 82.44 286 GLU A C 1
ATOM 2237 O O . GLU A 1 286 ? -3.248 26.516 19.984 1 82.44 286 GLU A O 1
ATOM 2242 N N . ILE A 1 287 ? -3.098 26.281 17.828 1 78.06 287 ILE A N 1
ATOM 2243 C CA . ILE A 1 287 ? -2.449 27.578 17.656 1 78.06 287 ILE A CA 1
ATOM 2244 C C . ILE A 1 287 ? -3.484 28.688 17.766 1 78.06 287 ILE A C 1
ATOM 2246 O O . ILE A 1 287 ? -3.225 29.734 18.391 1 78.06 287 ILE A O 1
ATOM 2250 N N . ASP A 1 288 ? -4.684 28.516 17.109 1 85.12 288 ASP A N 1
ATOM 2251 C CA . ASP A 1 288 ? -5.793 29.469 17.172 1 85.12 288 ASP A CA 1
ATOM 2252 C C . ASP A 1 288 ? -7.09 28.766 17.578 1 85.12 288 ASP A C 1
ATOM 2254 O O . ASP A 1 288 ? -7.887 28.391 16.719 1 85.12 288 ASP A O 1
ATOM 2258 N N . PRO A 1 289 ? -7.383 28.797 18.781 1 89.25 289 PRO A N 1
ATOM 2259 C CA . PRO A 1 289 ? -8.57 28.094 19.266 1 89.25 289 PRO A CA 1
ATOM 2260 C C . PRO A 1 289 ? -9.875 28.766 18.844 1 89.25 289 PRO A C 1
ATOM 2262 O O . PRO A 1 289 ? -10.945 28.172 18.984 1 89.25 289 PRO A O 1
ATOM 2265 N N . THR A 1 290 ? -9.812 29.984 18.328 1 90.06 290 THR A N 1
ATOM 2266 C CA . THR A 1 290 ? -11.023 30.703 17.969 1 90.06 290 THR A CA 1
ATOM 2267 C C . THR A 1 290 ? -11.312 30.562 16.484 1 90.06 290 THR A C 1
ATOM 2269 O O . THR A 1 290 ? -12.211 31.234 15.953 1 90.06 290 THR A O 1
ATOM 2272 N N . ILE A 1 291 ? -10.594 29.734 15.844 1 89.06 291 ILE A N 1
ATOM 2273 C CA . ILE A 1 291 ? -10.75 29.547 14.398 1 89.06 291 ILE A CA 1
ATOM 2274 C C . ILE A 1 291 ? -12.164 29.062 14.094 1 89.06 291 ILE A C 1
ATOM 2276 O O . ILE A 1 291 ? -12.719 28.234 14.828 1 89.06 291 ILE A O 1
ATOM 2280 N N . SER A 1 292 ? -12.797 29.609 13.117 1 92.38 292 SER A N 1
ATOM 2281 C CA . SER A 1 292 ? -14.18 29.281 12.75 1 92.38 292 SER A CA 1
ATOM 2282 C C . SER A 1 292 ? -14.258 27.969 11.977 1 92.38 292 SER A C 1
ATOM 2284 O O . SER A 1 292 ? -13.25 27.5 11.438 1 92.38 292 SER A O 1
ATOM 2286 N N . ARG A 1 293 ? -15.438 27.453 11.914 1 94.62 293 ARG A N 1
ATOM 2287 C CA . ARG A 1 293 ? -15.672 26.203 11.18 1 94.62 293 ARG A CA 1
ATOM 2288 C C . ARG A 1 293 ? -15.375 26.391 9.695 1 94.62 293 ARG A C 1
ATOM 2290 O O . ARG A 1 293 ? -14.828 25.484 9.055 1 94.62 293 ARG A O 1
ATOM 2297 N N . ARG A 1 294 ? -15.695 27.484 9.234 1 93.25 294 ARG A N 1
ATOM 2298 C CA . ARG A 1 294 ? -15.477 27.75 7.816 1 93.25 294 ARG A CA 1
ATOM 2299 C C . ARG A 1 294 ? -13.984 27.828 7.496 1 93.25 294 ARG A C 1
ATOM 2301 O O . ARG A 1 294 ? -13.539 27.281 6.488 1 93.25 294 ARG A O 1
ATOM 2308 N N . GLN A 1 295 ? -13.328 28.484 8.367 1 89.88 295 GLN A N 1
ATOM 2309 C CA . GLN A 1 295 ? -11.891 28.625 8.156 1 89.88 295 GLN A CA 1
ATOM 2310 C C . GLN A 1 295 ? -11.195 27.266 8.266 1 89.88 295 GLN A C 1
ATOM 2312 O O . GLN A 1 295 ? -10.273 26.984 7.504 1 89.88 295 GLN A O 1
ATOM 2317 N N . LEU A 1 296 ? -11.664 26.531 9.195 1 91.81 296 LEU A N 1
ATOM 2318 C CA . LEU A 1 296 ? -11.078 25.219 9.367 1 91.81 296 LEU A CA 1
ATOM 2319 C C . LEU A 1 296 ? -11.383 24.328 8.156 1 91.81 296 LEU A C 1
ATOM 2321 O O . LEU A 1 296 ? -10.523 23.547 7.723 1 91.81 296 LEU A O 1
ATOM 2325 N N . PHE A 1 297 ? -12.57 24.406 7.695 1 93.75 297 PHE A N 1
ATOM 2326 C CA . PHE A 1 297 ? -12.961 23.641 6.52 1 93.75 297 PHE A CA 1
ATOM 2327 C C . PHE A 1 297 ? -12.109 24.031 5.316 1 93.75 297 PHE A C 1
ATOM 2329 O O . PHE A 1 297 ? -11.625 23.156 4.59 1 93.75 297 PHE A O 1
ATOM 2336 N N . LEU A 1 298 ? -11.859 25.25 5.152 1 89.94 298 LEU A N 1
ATOM 2337 C CA . LEU A 1 298 ? -11.07 25.734 4.031 1 89.94 298 LEU A CA 1
ATOM 2338 C C . LEU A 1 298 ? -9.602 25.344 4.18 1 89.94 298 LEU A C 1
ATOM 2340 O O . LEU A 1 298 ? -8.945 25 3.193 1 89.94 298 LEU A O 1
ATOM 2344 N N . SER A 1 299 ? -9.172 25.422 5.406 1 86.44 299 SER A N 1
ATOM 2345 C CA . SER A 1 299 ? -7.797 25.016 5.66 1 86.44 299 SER A CA 1
ATOM 2346 C C . SER A 1 299 ? -7.613 23.531 5.371 1 86.44 299 SER A C 1
ATOM 2348 O O . SER A 1 299 ? -6.594 23.125 4.809 1 86.44 299 SER A O 1
ATOM 2350 N N . GLY A 1 300 ? -8.602 22.734 5.82 1 90.25 300 GLY A N 1
ATOM 2351 C CA . GLY A 1 300 ? -8.547 21.297 5.539 1 90.25 300 GLY A CA 1
ATOM 2352 C C . GLY A 1 300 ? -8.555 20.984 4.055 1 90.25 300 GLY A C 1
ATOM 2353 O O . GLY A 1 300 ? -7.801 20.125 3.6 1 90.25 300 GLY A O 1
ATOM 2354 N N . ARG A 1 301 ? -9.328 21.688 3.355 1 88.44 301 ARG A N 1
ATOM 2355 C CA . ARG A 1 301 ? -9.391 21.5 1.909 1 88.44 301 ARG A CA 1
ATOM 2356 C C . ARG A 1 301 ? -8.07 21.891 1.25 1 88.44 301 ARG A C 1
ATOM 2358 O O . ARG A 1 301 ? -7.609 21.203 0.33 1 88.44 301 ARG A O 1
ATOM 2365 N N . ASN A 1 302 ? -7.484 22.953 1.71 1 84.56 302 ASN A N 1
ATOM 2366 C CA . ASN A 1 302 ? -6.219 23.406 1.148 1 84.56 302 ASN A CA 1
ATOM 2367 C C . ASN A 1 302 ? -5.086 22.422 1.435 1 84.56 302 ASN A C 1
ATOM 2369 O O . ASN A 1 302 ? -4.25 22.172 0.568 1 84.56 302 ASN A O 1
ATOM 2373 N N . ILE A 1 303 ? -5.156 21.953 2.576 1 84 303 ILE A N 1
ATOM 2374 C CA . ILE A 1 303 ? -4.148 20.969 2.949 1 84 303 ILE A CA 1
ATOM 2375 C C . ILE A 1 303 ? -4.324 19.703 2.107 1 84 303 ILE A C 1
ATOM 2377 O O . ILE A 1 303 ? -3.344 19.125 1.624 1 84 303 ILE A O 1
ATOM 2381 N N . GLY A 1 304 ? -5.574 19.219 2.039 1 87.38 304 GLY A N 1
ATOM 2382 C CA . GLY A 1 304 ? -5.863 18.047 1.224 1 87.38 304 GLY A CA 1
ATOM 2383 C C . GLY A 1 304 ? -5.398 18.203 -0.214 1 87.38 304 GLY A C 1
ATOM 2384 O O . GLY A 1 304 ? -4.844 17.266 -0.791 1 87.38 304 GLY A O 1
ATOM 2385 N N . LYS A 1 305 ? -5.52 19.328 -0.721 1 83.12 305 LYS A N 1
ATOM 2386 C CA . LYS A 1 305 ? -5.098 19.609 -2.092 1 83.12 305 LYS A CA 1
ATOM 2387 C C . LYS A 1 305 ? -3.578 19.531 -2.223 1 83.12 305 LYS A C 1
ATOM 2389 O O . LYS A 1 305 ? -3.059 19.078 -3.244 1 83.12 305 LYS A O 1
ATOM 2394 N N . SER A 1 306 ? -2.938 19.969 -1.215 1 79.56 306 SER A N 1
ATOM 2395 C CA . SER A 1 306 ? -1.481 20.031 -1.267 1 79.56 306 SER A CA 1
ATOM 2396 C C . SER A 1 306 ? -0.87 18.641 -1.125 1 79.56 306 SER A C 1
ATOM 2398 O O . SER A 1 306 ? 0.221 18.375 -1.638 1 79.56 306 SER A O 1
ATOM 2400 N N . ILE A 1 307 ? -1.549 17.781 -0.489 1 84.88 307 ILE A N 1
ATOM 2401 C CA . ILE A 1 307 ? -0.92 16.5 -0.196 1 84.88 307 ILE A CA 1
ATOM 2402 C C . ILE A 1 307 ? -1.445 15.43 -1.158 1 84.88 307 ILE A C 1
ATOM 2404 O O . ILE A 1 307 ? -0.863 14.352 -1.275 1 84.88 307 ILE A O 1
ATOM 2408 N N . MET A 1 308 ? -2.504 15.656 -1.891 1 85.06 308 MET A N 1
ATOM 2409 C CA . MET A 1 308 ? -3.145 14.68 -2.766 1 85.06 308 MET A CA 1
ATOM 2410 C C . MET A 1 308 ? -2.244 14.328 -3.947 1 85.06 308 MET A C 1
ATOM 2412 O O . MET A 1 308 ? -2.184 13.172 -4.371 1 85.06 308 MET A O 1
ATOM 2416 N N . GLY A 1 309 ? -1.597 15.359 -4.555 1 81.81 309 GLY A N 1
ATOM 2417 C CA . GLY A 1 309 ? -0.732 15.109 -5.695 1 81.81 309 GLY A CA 1
ATOM 2418 C C . GLY A 1 309 ? 0.308 14.031 -5.434 1 81.81 309 GLY A C 1
ATOM 2419 O O . GLY A 1 309 ? 0.309 12.992 -6.086 1 81.81 309 GLY A O 1
ATOM 2420 N N . PRO A 1 310 ? 1.096 14.242 -4.414 1 84.62 310 PRO A N 1
ATOM 2421 C CA . PRO A 1 310 ? 2.084 13.227 -4.059 1 84.62 310 PRO A CA 1
ATOM 2422 C C . PRO A 1 310 ? 1.446 11.891 -3.684 1 84.62 310 PRO A C 1
ATOM 2424 O O . PRO A 1 310 ? 1.986 10.828 -4.008 1 84.62 310 PRO A O 1
ATOM 2427 N N . LEU A 1 311 ? 0.305 11.953 -3.105 1 87.12 311 LEU A N 1
ATOM 2428 C CA . LEU A 1 311 ? -0.347 10.734 -2.652 1 87.12 311 LEU A CA 1
ATOM 2429 C C . LEU A 1 311 ? -0.784 9.875 -3.838 1 87.12 311 LEU A C 1
ATOM 2431 O O . LEU A 1 311 ? -0.697 8.648 -3.787 1 87.12 311 LEU A O 1
ATOM 2435 N N . VAL A 1 312 ? -1.285 10.453 -4.859 1 87.25 312 VAL A N 1
ATOM 2436 C CA . VAL A 1 312 ? -1.684 9.727 -6.059 1 87.25 312 VAL A CA 1
ATOM 2437 C C . VAL A 1 312 ? -0.476 9 -6.648 1 87.25 312 VAL A C 1
ATOM 2439 O O . VAL A 1 312 ? -0.585 7.855 -7.094 1 87.25 312 VAL A O 1
ATOM 2442 N N . ASN A 1 313 ? 0.575 9.641 -6.652 1 87.25 313 ASN A N 1
ATOM 2443 C CA . ASN A 1 313 ? 1.793 9.039 -7.18 1 87.25 313 ASN A CA 1
ATOM 2444 C C . ASN A 1 313 ? 2.301 7.922 -6.273 1 87.25 313 ASN A C 1
ATOM 2446 O O . ASN A 1 313 ? 2.885 6.945 -6.746 1 87.25 313 ASN A O 1
ATOM 2450 N N . VAL A 1 314 ? 2.127 8.109 -5.004 1 88.81 314 VAL A N 1
ATOM 2451 C CA . VAL A 1 314 ? 2.484 7.066 -4.051 1 88.81 314 VAL A CA 1
ATOM 2452 C C . VAL A 1 314 ? 1.63 5.824 -4.305 1 88.81 314 VAL A C 1
ATOM 2454 O O . VAL A 1 314 ? 2.137 4.699 -4.281 1 88.81 314 VAL A O 1
ATOM 2457 N N . LEU A 1 315 ? 0.37 6.012 -4.555 1 88.62 315 LEU A N 1
ATOM 2458 C CA . LEU A 1 315 ? -0.519 4.895 -4.867 1 88.62 315 LEU A CA 1
ATOM 2459 C C . LEU A 1 315 ? -0.038 4.148 -6.109 1 88.62 315 LEU A C 1
ATOM 2461 O O . LEU A 1 315 ? -0.103 2.92 -6.16 1 88.62 315 LEU A O 1
ATOM 2465 N N . PHE A 1 316 ? 0.377 4.91 -7.047 1 89.06 316 PHE A N 1
ATOM 2466 C CA . PHE A 1 316 ? 0.893 4.309 -8.273 1 89.06 316 PHE A CA 1
ATOM 2467 C C . PHE A 1 316 ? 2.162 3.512 -7.992 1 89.06 316 PHE A C 1
ATOM 2469 O O . PHE A 1 316 ? 2.332 2.406 -8.508 1 89.06 316 PHE A O 1
ATOM 2476 N N . MET A 1 317 ? 2.982 4.047 -7.246 1 87.44 317 MET A N 1
ATOM 2477 C CA . MET A 1 317 ? 4.242 3.377 -6.934 1 87.44 317 MET A CA 1
ATOM 2478 C C . MET A 1 317 ? 3.994 2.092 -6.152 1 87.44 317 MET A C 1
ATOM 2480 O O . MET A 1 317 ? 4.672 1.085 -6.375 1 87.44 317 MET A O 1
ATOM 2484 N N . ILE A 1 318 ? 3.131 2.172 -5.223 1 86.19 318 ILE A N 1
ATOM 2485 C CA . ILE A 1 318 ? 2.799 0.987 -4.438 1 86.19 318 ILE A CA 1
ATOM 2486 C C . ILE A 1 318 ? 2.23 -0.095 -5.352 1 86.19 318 ILE A C 1
ATOM 2488 O O . ILE A 1 318 ? 2.59 -1.27 -5.23 1 86.19 318 ILE A O 1
ATOM 2492 N N . PHE A 1 319 ? 1.407 0.303 -6.293 1 88.25 319 PHE A N 1
ATOM 2493 C CA . PHE A 1 319 ? 0.846 -0.616 -7.273 1 88.25 319 PHE A CA 1
ATOM 2494 C C . PHE A 1 319 ? 1.947 -1.235 -8.125 1 88.25 319 PHE A C 1
ATOM 2496 O O . PHE A 1 319 ? 1.936 -2.441 -8.383 1 88.25 319 PHE A O 1
ATOM 2503 N N . MET A 1 320 ? 2.826 -0.45 -8.523 1 87.94 320 MET A N 1
ATOM 2504 C CA . MET A 1 320 ? 3.93 -0.933 -9.352 1 87.94 320 MET A CA 1
ATOM 2505 C C . MET A 1 320 ? 4.828 -1.881 -8.562 1 87.94 320 MET A C 1
ATOM 2507 O O . MET A 1 320 ? 5.293 -2.891 -9.094 1 87.94 320 MET A O 1
ATOM 2511 N N . ALA A 1 321 ? 5.023 -1.454 -7.363 1 86 321 ALA A N 1
ATOM 2512 C CA . ALA A 1 321 ? 5.836 -2.316 -6.512 1 86 321 ALA A CA 1
ATOM 2513 C C . ALA A 1 321 ? 5.203 -3.697 -6.363 1 86 321 ALA A C 1
ATOM 2515 O O . ALA A 1 321 ? 5.902 -4.711 -6.336 1 86 321 ALA A O 1
ATOM 2516 N N . ASP A 1 322 ? 3.949 -3.748 -6.348 1 83.19 322 ASP A N 1
ATOM 2517 C CA . ASP A 1 322 ? 3.217 -4.988 -6.105 1 83.19 322 ASP A CA 1
ATOM 2518 C C . ASP A 1 322 ? 3.154 -5.844 -7.371 1 83.19 322 ASP A C 1
ATOM 2520 O O . ASP A 1 322 ? 3.02 -7.066 -7.289 1 83.19 322 ASP A O 1
ATOM 2524 N N . THR A 1 323 ? 3.285 -5.23 -8.547 1 84.12 323 THR A N 1
ATOM 2525 C CA . THR A 1 323 ? 2.939 -5.984 -9.742 1 84.12 323 THR A CA 1
ATOM 2526 C C . THR A 1 323 ? 4.148 -6.121 -10.664 1 84.12 323 THR A C 1
ATOM 2528 O O . THR A 1 323 ? 4.168 -6.973 -11.555 1 84.12 323 THR A O 1
ATOM 2531 N N . PHE A 1 324 ? 5.141 -5.312 -10.547 1 83.06 324 PHE A N 1
ATOM 2532 C CA . PHE A 1 324 ? 6.152 -5.242 -11.594 1 83.06 324 PHE A CA 1
ATOM 2533 C C . PHE A 1 324 ? 6.918 -6.555 -11.695 1 83.06 324 PHE A C 1
ATOM 2535 O O . PHE A 1 324 ? 7.273 -6.988 -12.797 1 83.06 324 PHE A O 1
ATOM 2542 N N . THR A 1 325 ? 7.188 -7.16 -10.562 1 81.25 325 THR A N 1
ATOM 2543 C CA . THR A 1 325 ? 7.953 -8.398 -10.609 1 81.25 325 THR A CA 1
ATOM 2544 C C . THR A 1 325 ? 7.203 -9.469 -11.398 1 81.25 325 THR A C 1
ATOM 2546 O O . THR A 1 325 ? 7.77 -10.102 -12.289 1 81.25 325 THR A O 1
ATOM 2549 N N . SER A 1 326 ? 5.965 -9.664 -11.016 1 79.81 326 SER A N 1
ATOM 2550 C CA . SER A 1 326 ? 5.152 -10.641 -11.727 1 79.81 326 SER A CA 1
ATOM 2551 C C . SER A 1 326 ? 4.984 -10.258 -13.195 1 79.81 326 SER A C 1
ATOM 2553 O O . SER A 1 326 ? 4.965 -11.133 -14.07 1 79.81 326 SER A O 1
ATOM 2555 N N . ALA A 1 327 ? 4.84 -9.047 -13.438 1 83.06 327 ALA A N 1
ATOM 2556 C CA . ALA A 1 327 ? 4.699 -8.594 -14.82 1 83.06 327 ALA A CA 1
ATOM 2557 C C . ALA A 1 327 ? 5.953 -8.898 -15.633 1 83.06 327 ALA A C 1
ATOM 2559 O O . ALA A 1 327 ? 5.863 -9.375 -16.766 1 83.06 327 ALA A O 1
ATOM 2560 N N . LEU A 1 328 ? 7.047 -8.625 -15.031 1 81.62 328 LEU A N 1
ATOM 2561 C CA . LEU A 1 328 ? 8.312 -8.891 -15.695 1 81.62 328 LEU A CA 1
ATOM 2562 C C . LEU A 1 328 ? 8.477 -10.375 -16 1 81.62 328 LEU A C 1
ATOM 2564 O O . LEU A 1 328 ? 8.93 -10.75 -17.078 1 81.62 328 LEU A O 1
ATOM 2568 N N . LEU A 1 329 ? 8.102 -11.164 -15.07 1 76.38 329 LEU A N 1
ATOM 2569 C CA . LEU A 1 329 ? 8.227 -12.602 -15.25 1 76.38 329 LEU A CA 1
ATOM 2570 C C . LEU A 1 329 ? 7.277 -13.102 -16.328 1 76.38 329 LEU A C 1
ATOM 2572 O O . LEU A 1 329 ? 7.625 -13.992 -17.109 1 76.38 329 LEU A O 1
ATOM 2576 N N . TYR A 1 330 ? 6.129 -12.531 -16.391 1 76 330 TYR A N 1
ATOM 2577 C CA . TYR A 1 330 ? 5.168 -12.898 -17.438 1 76 330 TYR A CA 1
ATOM 2578 C C . TYR A 1 330 ? 5.699 -12.539 -18.812 1 76 330 TYR A C 1
ATOM 2580 O O . TYR A 1 330 ? 5.578 -13.328 -19.75 1 76 330 TYR A O 1
ATOM 2588 N N . ILE A 1 331 ? 6.273 -11.5 -18.891 1 77.69 331 ILE A N 1
ATOM 2589 C CA . ILE A 1 331 ? 6.777 -11.023 -20.172 1 77.69 331 ILE A CA 1
ATOM 2590 C C . ILE A 1 331 ? 8.016 -11.82 -20.562 1 77.69 331 ILE A C 1
ATOM 2592 O O . ILE A 1 331 ? 8.188 -12.18 -21.734 1 77.69 331 ILE A O 1
ATOM 2596 N N . LYS A 1 332 ? 8.781 -12.086 -19.625 1 74.44 332 LYS A N 1
ATOM 2597 C CA . LYS A 1 332 ? 9.977 -12.891 -19.875 1 74.44 332 LYS A CA 1
ATOM 2598 C C . LYS A 1 332 ? 9.602 -14.297 -20.359 1 74.44 332 LYS A C 1
ATOM 2600 O O . LYS A 1 332 ? 10.359 -14.922 -21.094 1 74.44 332 LYS A O 1
ATOM 2605 N N . ASN A 1 333 ? 8.492 -14.703 -19.922 1 71.69 333 ASN A N 1
ATOM 2606 C CA . ASN A 1 333 ? 8.039 -16.031 -20.297 1 71.69 333 ASN A CA 1
ATOM 2607 C C . ASN A 1 333 ? 7.305 -16.016 -21.641 1 71.69 333 ASN A C 1
ATOM 2609 O O . ASN A 1 333 ? 6.613 -16.984 -21.984 1 71.69 333 ASN A O 1
ATOM 2613 N N . GLY A 1 334 ? 7.312 -14.852 -22.297 1 71.19 334 GLY A N 1
ATOM 2614 C CA . GLY A 1 334 ? 6.82 -14.797 -23.672 1 71.19 334 GLY A CA 1
ATOM 2615 C C . GLY A 1 334 ? 5.414 -14.242 -23.781 1 71.19 334 GLY A C 1
ATOM 2616 O O . GLY A 1 334 ? 4.844 -14.18 -24.875 1 71.19 334 GLY A O 1
ATOM 2617 N N . ASN A 1 335 ? 4.902 -13.93 -22.688 1 73.19 335 ASN A N 1
ATOM 2618 C CA . ASN A 1 335 ? 3.553 -13.383 -22.719 1 73.19 335 ASN A CA 1
ATOM 2619 C C . ASN A 1 335 ? 3.547 -11.93 -23.203 1 73.19 335 ASN A C 1
ATOM 2621 O O . ASN A 1 335 ? 4.531 -11.211 -23.031 1 73.19 335 ASN A O 1
ATOM 2625 N N . ASN A 1 336 ? 2.5 -11.594 -23.875 1 77.62 336 ASN A N 1
ATOM 2626 C CA . ASN A 1 336 ? 2.391 -10.227 -24.344 1 77.62 336 ASN A CA 1
ATOM 2627 C C . ASN A 1 336 ? 1.918 -9.281 -23.25 1 77.62 336 ASN A C 1
ATOM 2629 O O . ASN A 1 336 ? 1.498 -9.734 -22.172 1 77.62 336 ASN A O 1
ATOM 2633 N N . TRP A 1 337 ? 2.043 -8.008 -23.516 1 77.19 337 TRP A N 1
ATOM 2634 C CA . TRP A 1 337 ? 1.709 -6.973 -22.547 1 77.19 337 TRP A CA 1
ATOM 2635 C C . TRP A 1 337 ? 0.223 -7.004 -22.203 1 77.19 337 TRP A C 1
ATOM 2637 O O . TRP A 1 337 ? -0.16 -6.801 -21.047 1 77.19 337 TRP A O 1
ATOM 2647 N N . GLY A 1 338 ? -0.575 -7.188 -23.172 1 74.06 338 GLY A N 1
ATOM 2648 C CA . GLY A 1 338 ? -2.008 -7.246 -22.922 1 74.06 338 GLY A CA 1
ATOM 2649 C C . GLY A 1 338 ? -2.41 -8.359 -21.984 1 74.06 338 GLY A C 1
ATOM 2650 O O . GLY A 1 338 ? -3.176 -8.141 -21.031 1 74.06 338 GLY A O 1
ATOM 2651 N N . TYR A 1 339 ? -1.854 -9.477 -22.234 1 71.56 339 TYR A N 1
ATOM 2652 C CA . TYR A 1 339 ? -2.119 -10.633 -21.375 1 71.56 339 TYR A CA 1
ATOM 2653 C C . TYR A 1 339 ? -1.565 -10.414 -19.969 1 71.56 339 TYR A C 1
ATOM 2655 O O . TYR A 1 339 ? -2.236 -10.719 -18.984 1 71.56 339 TYR A O 1
ATOM 2663 N N . THR A 1 340 ? -0.353 -9.906 -19.938 1 75.81 340 THR A N 1
ATOM 2664 C CA . THR A 1 340 ? 0.295 -9.656 -18.656 1 75.81 340 THR A CA 1
ATOM 2665 C C . THR A 1 340 ? -0.521 -8.664 -17.828 1 75.81 340 THR A C 1
ATOM 2667 O O . THR A 1 340 ? -0.71 -8.867 -16.625 1 75.81 340 THR A O 1
ATOM 2670 N N . PHE A 1 341 ? -1.018 -7.703 -18.469 1 80.31 341 PHE A N 1
ATOM 2671 C CA . PHE A 1 341 ? -1.821 -6.707 -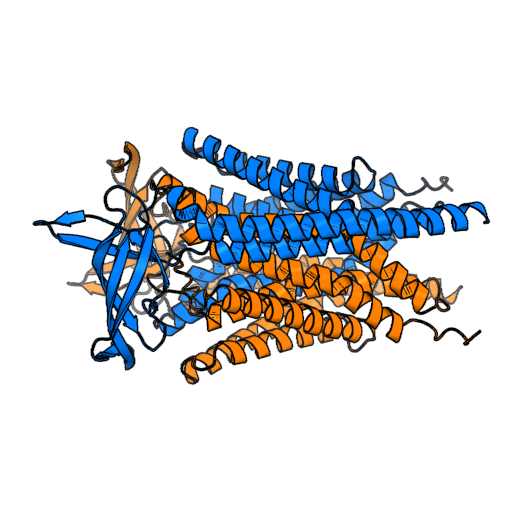17.766 1 80.31 341 PHE A CA 1
ATOM 2672 C C . PHE A 1 341 ? -3.127 -7.32 -17.266 1 80.31 341 PHE A C 1
ATOM 2674 O O . PHE A 1 341 ? -3.518 -7.109 -16.125 1 80.31 341 PHE A O 1
ATOM 2681 N N . SER A 1 342 ? -3.734 -8.031 -18.047 1 72.56 342 SER A N 1
ATOM 2682 C CA . SER A 1 342 ? -5.031 -8.609 -17.719 1 72.56 342 SER A CA 1
ATOM 2683 C C . SER A 1 342 ? -4.918 -9.609 -16.562 1 72.56 342 SER A C 1
ATOM 2685 O O . SER A 1 342 ? -5.809 -9.703 -15.727 1 72.56 342 SER A O 1
ATOM 2687 N N . MET A 1 343 ? -3.768 -10.266 -16.578 1 69.62 343 MET A N 1
ATOM 2688 C CA . MET A 1 343 ? -3.619 -11.367 -15.633 1 69.62 343 MET A CA 1
ATOM 2689 C C . MET A 1 343 ? -3.037 -10.891 -14.312 1 69.62 343 MET A C 1
ATOM 2691 O O . MET A 1 343 ? -3.33 -11.453 -13.258 1 69.62 343 MET A O 1
ATOM 2695 N N . ASN A 1 344 ? -2.271 -9.828 -14.359 1 74.19 344 ASN A N 1
ATOM 2696 C CA . ASN A 1 344 ? -1.474 -9.531 -13.172 1 74.19 344 ASN A CA 1
ATOM 2697 C C . ASN A 1 344 ? -1.748 -8.117 -12.656 1 74.19 344 ASN A C 1
ATOM 2699 O O . ASN A 1 344 ? -1.626 -7.859 -11.453 1 74.19 344 ASN A O 1
ATOM 2703 N N . MET A 1 345 ? -2.191 -7.324 -13.562 1 82.12 345 MET A N 1
ATOM 2704 C CA . MET A 1 345 ? -2.176 -5.918 -13.164 1 82.12 345 MET A CA 1
ATOM 2705 C C . MET A 1 345 ? -3.59 -5.348 -13.125 1 82.12 345 MET A C 1
ATOM 2707 O O . MET A 1 345 ? -3.834 -4.324 -12.484 1 82.12 345 MET A O 1
ATOM 2711 N N . SER A 1 346 ? -4.508 -5.984 -13.688 1 80.88 346 SER A N 1
ATOM 2712 C CA . SER A 1 346 ? -5.84 -5.422 -13.875 1 80.88 346 SER A CA 1
ATOM 2713 C C . SER A 1 346 ? -6.551 -5.23 -12.539 1 80.88 346 SER A C 1
ATOM 2715 O O . SER A 1 346 ? -7.125 -4.168 -12.281 1 80.88 346 SER A O 1
ATOM 2717 N N . LEU A 1 347 ? -6.508 -6.227 -11.688 1 79.62 347 LEU A N 1
ATOM 2718 C CA . LEU A 1 347 ? -7.211 -6.152 -10.406 1 79.62 347 LEU A CA 1
ATOM 2719 C C . LEU A 1 347 ? -6.578 -5.105 -9.5 1 79.62 347 LEU A C 1
ATOM 2721 O O . LEU A 1 347 ? -7.285 -4.352 -8.828 1 79.62 347 LEU A O 1
ATOM 2725 N N . GLY A 1 348 ? -5.277 -5.105 -9.508 1 84.94 348 GLY A N 1
ATOM 2726 C CA . GLY A 1 348 ? -4.582 -4.094 -8.734 1 84.94 348 GLY A CA 1
ATOM 2727 C C . GLY A 1 348 ? -4.875 -2.68 -9.203 1 84.94 348 GLY A C 1
ATOM 2728 O O . GLY A 1 348 ? -4.945 -1.753 -8.398 1 84.94 348 GLY A O 1
ATOM 2729 N N . THR A 1 349 ? -5.051 -2.586 -10.484 1 86.62 349 THR A N 1
ATOM 2730 C CA . THR A 1 349 ? -5.379 -1.278 -11.047 1 86.62 349 THR A CA 1
ATOM 2731 C C . THR A 1 349 ? -6.758 -0.819 -10.57 1 86.62 349 THR A C 1
ATOM 2733 O O . THR A 1 349 ? -6.93 0.334 -10.172 1 86.62 349 THR A O 1
ATOM 2736 N N . VAL A 1 350 ? -7.676 -1.685 -10.609 1 84.69 350 VAL A N 1
ATOM 2737 C CA . VAL A 1 350 ? -9.016 -1.353 -10.156 1 84.69 350 VAL A CA 1
ATOM 2738 C C . VAL A 1 350 ? -8.977 -0.945 -8.68 1 84.69 350 VAL A C 1
ATOM 2740 O O . VAL A 1 350 ? -9.578 0.059 -8.289 1 84.69 350 VAL A O 1
ATOM 2743 N N . GLN A 1 351 ? -8.297 -1.729 -7.945 1 88.19 351 GLN A N 1
ATOM 2744 C CA . GLN A 1 351 ? -8.172 -1.447 -6.52 1 88.19 351 GLN A CA 1
ATOM 2745 C C . GLN A 1 351 ? -7.539 -0.08 -6.281 1 88.19 351 GLN A C 1
ATOM 2747 O O . GLN A 1 351 ? -7.973 0.665 -5.398 1 88.19 351 GLN A O 1
ATOM 2752 N N . SER A 1 352 ? -6.555 0.191 -7.031 1 89.44 352 SER A N 1
ATOM 2753 C CA . SER A 1 352 ? -5.867 1.473 -6.898 1 89.44 352 SER A CA 1
ATOM 2754 C C . SER A 1 352 ? -6.785 2.631 -7.285 1 89.44 352 SER A C 1
ATOM 2756 O O . SER A 1 352 ? -6.766 3.682 -6.645 1 89.44 352 SER A O 1
ATOM 2758 N N . LEU A 1 353 ? -7.535 2.432 -8.305 1 90.06 353 LEU A N 1
ATOM 2759 C CA . LEU A 1 353 ? -8.445 3.473 -8.766 1 90.06 353 LEU A CA 1
ATOM 2760 C C . LEU A 1 353 ? -9.555 3.721 -7.746 1 90.06 353 LEU A C 1
ATOM 2762 O O . LEU A 1 353 ? -9.906 4.871 -7.477 1 90.06 353 LEU A O 1
ATOM 2766 N N . VAL A 1 354 ? -10.062 2.68 -7.188 1 91.06 354 VAL A N 1
ATOM 2767 C CA . VAL A 1 354 ? -11.094 2.809 -6.16 1 91.06 354 VAL A CA 1
ATOM 2768 C C . VAL A 1 354 ? -10.516 3.543 -4.949 1 91.06 354 VAL A C 1
ATOM 2770 O O . VAL A 1 354 ? -11.18 4.406 -4.371 1 91.06 354 VAL A O 1
ATOM 2773 N N . SER A 1 355 ? -9.344 3.199 -4.582 1 91.31 355 SER A N 1
ATOM 2774 C CA . SER A 1 355 ? -8.672 3.883 -3.484 1 91.31 355 SER A CA 1
ATOM 2775 C C . SER A 1 355 ? -8.477 5.363 -3.791 1 91.31 355 SER A C 1
ATOM 2777 O O . SER A 1 355 ? -8.609 6.211 -2.906 1 91.31 355 SER A O 1
ATOM 2779 N N . GLY A 1 356 ? -8.117 5.598 -5.055 1 90.62 356 GLY A N 1
ATOM 2780 C CA . GLY A 1 356 ? -7.988 6.98 -5.477 1 90.62 356 GLY A CA 1
ATOM 2781 C C . GLY A 1 356 ? -9.273 7.773 -5.328 1 90.62 356 GLY A C 1
ATOM 2782 O O . GLY A 1 356 ? -9.25 8.914 -4.867 1 90.62 356 GLY A O 1
ATOM 2783 N N . ILE A 1 357 ? -10.344 7.195 -5.645 1 90.56 357 ILE A N 1
ATOM 2784 C CA . ILE A 1 357 ? -11.648 7.824 -5.5 1 90.56 357 ILE A CA 1
ATOM 2785 C C . ILE A 1 357 ? -11.93 8.094 -4.023 1 90.56 357 ILE A C 1
ATOM 2787 O O . ILE A 1 357 ? -12.367 9.188 -3.658 1 90.56 357 ILE A O 1
ATOM 2791 N N . GLY A 1 358 ? -11.672 7.109 -3.26 1 92.06 358 GLY A N 1
ATOM 2792 C CA . GLY A 1 358 ? -11.875 7.266 -1.827 1 92.06 358 GLY A CA 1
ATOM 2793 C C . GLY A 1 358 ? -11.07 8.406 -1.231 1 92.06 358 GLY A C 1
ATOM 2794 O O . GLY A 1 358 ? -11.57 9.164 -0.402 1 92.06 358 GLY A O 1
ATOM 2795 N N . ILE A 1 359 ? -9.852 8.555 -1.648 1 90.88 359 ILE A N 1
ATOM 2796 C 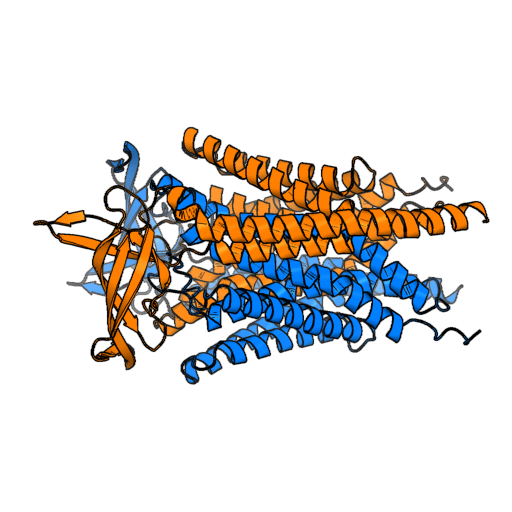CA . ILE A 1 359 ? -8.953 9.578 -1.144 1 90.88 359 ILE A CA 1
ATOM 2797 C C . ILE A 1 359 ? -9.5 10.961 -1.501 1 90.88 359 ILE A C 1
ATOM 2799 O O . ILE A 1 359 ? -9.539 11.859 -0.655 1 90.88 359 ILE A O 1
ATOM 2803 N N . VAL A 1 360 ? -9.883 11.141 -2.705 1 89.81 360 VAL A N 1
ATOM 2804 C CA . VAL A 1 360 ? -10.367 12.438 -3.178 1 89.81 360 VAL A CA 1
ATOM 2805 C C . VAL A 1 360 ? -11.633 12.82 -2.42 1 89.81 360 VAL A C 1
ATOM 2807 O O . VAL A 1 360 ? -11.797 13.977 -2.021 1 89.81 360 VAL A O 1
ATOM 2810 N N . LEU A 1 361 ? -12.461 11.906 -2.162 1 90.38 361 LEU A N 1
ATOM 2811 C CA . LEU A 1 361 ? -13.727 12.172 -1.49 1 90.38 361 LEU A CA 1
ATOM 2812 C C . LEU A 1 361 ? -13.516 12.383 0.005 1 90.38 361 LEU A C 1
ATOM 2814 O O . LEU A 1 361 ? -14.336 13.031 0.667 1 90.38 361 LEU A O 1
ATOM 2818 N N . ALA A 1 362 ? -12.453 11.852 0.483 1 92.12 362 ALA A N 1
ATOM 2819 C CA . ALA A 1 362 ? -12.156 11.969 1.907 1 92.12 362 ALA A CA 1
ATOM 2820 C C . ALA A 1 362 ? -11.805 13.414 2.275 1 92.12 362 ALA A C 1
ATOM 2822 O O . ALA A 1 362 ? -12.023 13.844 3.41 1 92.12 362 ALA A O 1
ATOM 2823 N N . ILE A 1 363 ? -11.305 14.188 1.362 1 92.75 363 ILE A N 1
ATOM 2824 C CA . ILE A 1 363 ? -10.797 15.523 1.639 1 92.75 363 ILE A CA 1
ATOM 2825 C C . ILE A 1 363 ? -11.93 16.422 2.127 1 92.75 363 ILE A C 1
ATOM 2827 O O . ILE A 1 363 ? -11.867 16.969 3.229 1 92.75 363 ILE A O 1
ATOM 2831 N N . PRO A 1 364 ? -12.992 16.531 1.337 1 92.81 364 PRO A N 1
ATOM 2832 C 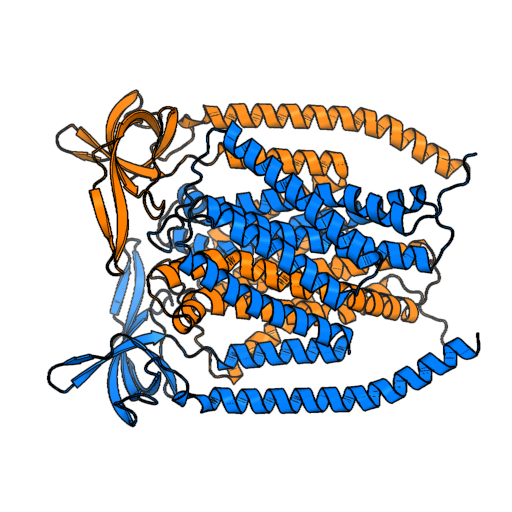CA . PRO A 1 364 ? -14.078 17.375 1.841 1 92.81 364 PRO A CA 1
ATOM 2833 C C . PRO A 1 364 ? -14.766 16.781 3.066 1 92.81 364 PRO A C 1
ATOM 2835 O O . PRO A 1 364 ? -15.219 17.516 3.945 1 92.81 364 PRO A O 1
ATOM 2838 N N . LEU A 1 365 ? -14.852 15.5 3.201 1 94.75 365 LEU A N 1
ATOM 2839 C CA . LEU A 1 365 ? -15.516 14.852 4.32 1 94.75 365 LEU A CA 1
ATOM 2840 C C . LEU A 1 365 ? -14.75 15.078 5.621 1 94.75 365 LEU A C 1
ATOM 2842 O O . LEU A 1 365 ? -15.336 15.492 6.625 1 94.75 365 LEU A O 1
ATOM 2846 N N . VAL A 1 366 ? -13.453 14.805 5.57 1 95.06 366 VAL A N 1
ATOM 2847 C CA . VAL A 1 366 ? -12.648 14.945 6.781 1 95.06 366 VAL A CA 1
ATOM 2848 C C . VAL A 1 366 ? -12.578 16.422 7.188 1 95.06 366 VAL A C 1
ATOM 2850 O O . VAL A 1 366 ? -12.578 16.734 8.375 1 95.06 366 VAL A O 1
ATOM 2853 N N . SER A 1 367 ? -12.477 17.312 6.207 1 94.81 367 SER A N 1
ATOM 2854 C CA . SER A 1 367 ? -12.477 18.734 6.496 1 94.81 367 SER A CA 1
ATOM 2855 C C . SER A 1 367 ? -13.773 19.172 7.168 1 94.81 367 SER A C 1
ATOM 2857 O O . SER A 1 367 ? -13.758 19.969 8.109 1 94.81 367 SER A O 1
ATOM 2859 N N . ALA A 1 368 ? -14.852 18.625 6.66 1 95.62 368 ALA A N 1
ATOM 2860 C CA . ALA A 1 368 ? -16.156 18.953 7.223 1 95.62 368 ALA A CA 1
ATOM 2861 C C . ALA A 1 368 ? -16.281 18.438 8.648 1 95.62 368 ALA A C 1
ATOM 2863 O O . ALA A 1 368 ? -16.734 19.156 9.547 1 95.62 368 ALA A O 1
ATOM 2864 N N . PHE A 1 369 ? -15.898 17.234 8.914 1 95.62 369 PHE A N 1
ATOM 2865 C CA . PHE A 1 369 ? -16.016 16.641 10.234 1 95.62 369 PHE A CA 1
ATOM 2866 C C . PHE A 1 369 ? -15.086 17.312 11.227 1 95.62 369 PHE A C 1
ATOM 2868 O O . PHE A 1 369 ? -15.469 17.578 12.375 1 95.62 369 PHE A O 1
ATOM 2875 N N . ALA A 1 370 ? -13.891 17.578 10.781 1 94.25 370 ALA A N 1
ATOM 2876 C CA . ALA A 1 370 ? -12.953 18.266 11.664 1 94.25 370 ALA A CA 1
ATOM 2877 C C . ALA A 1 370 ? -13.438 19.672 11.984 1 94.25 370 ALA A C 1
ATOM 2879 O O . ALA A 1 370 ? -13.312 20.141 13.125 1 94.25 370 ALA A O 1
ATOM 2880 N N . ALA A 1 371 ? -13.961 20.328 10.984 1 94.44 371 ALA A N 1
ATOM 2881 C CA . ALA A 1 371 ? -14.484 21.688 11.195 1 94.44 371 ALA A CA 1
ATOM 2882 C C . ALA A 1 371 ? -15.641 21.672 12.188 1 94.44 371 ALA A C 1
ATOM 2884 O O . ALA A 1 371 ? -15.75 22.578 13.023 1 94.44 371 ALA A O 1
ATOM 2885 N N . LEU A 1 372 ? -16.484 20.688 12.094 1 94.44 372 LEU A N 1
ATOM 2886 C CA . LEU A 1 372 ? -17.641 20.578 12.977 1 94.44 372 LEU A CA 1
ATOM 2887 C C . LEU A 1 372 ? -17.203 20.281 14.414 1 94.44 372 LEU A C 1
ATOM 2889 O O . LEU A 1 372 ? -17.828 20.75 15.367 1 94.44 372 LEU A O 1
ATOM 2893 N N . LEU A 1 373 ? -16.172 19.609 14.586 1 93.31 373 LEU A N 1
ATOM 2894 C CA . LEU A 1 373 ? -15.742 19.172 15.914 1 93.31 373 LEU A CA 1
ATOM 2895 C C . LEU A 1 373 ? -14.844 20.203 16.578 1 93.31 373 LEU A C 1
ATOM 2897 O O . LEU A 1 373 ? -14.883 20.375 17.797 1 93.31 373 LEU A O 1
ATOM 2901 N N . TYR A 1 374 ? -14.039 20.969 15.781 1 89.62 374 TYR A N 1
ATOM 2902 C CA . TYR A 1 374 ? -13.047 21.875 16.359 1 89.62 374 TYR A CA 1
ATOM 2903 C C . TYR A 1 374 ? -13.492 23.312 16.219 1 89.62 374 TYR A C 1
ATOM 2905 O O . TYR A 1 374 ? -13.094 24.172 17 1 89.62 374 TYR A O 1
ATOM 2913 N N . GLY A 1 375 ? -14.195 23.547 15.18 1 88.25 375 GLY A N 1
ATOM 2914 C CA . GLY A 1 375 ? -14.5 24.922 14.859 1 88.25 375 GLY A CA 1
ATOM 2915 C C . GLY A 1 375 ? -15.578 25.516 15.75 1 88.25 375 GLY A C 1
ATOM 2916 O O . GLY A 1 375 ? -16.438 24.797 16.25 1 88.25 375 GLY A O 1
ATOM 2917 N N . ARG A 1 376 ? -15.359 26.875 15.977 1 82.94 376 ARG A N 1
ATOM 2918 C CA . ARG A 1 376 ? -16.375 27.609 16.719 1 82.94 376 ARG A CA 1
ATOM 2919 C C . ARG A 1 376 ? -17.547 27.984 15.812 1 82.94 376 ARG A C 1
ATOM 2921 O O . ARG A 1 376 ? -17.359 28.312 14.641 1 82.94 376 ARG A O 1
ATOM 2928 N N . LYS A 1 377 ? -18.75 27.734 16.25 1 74.19 377 LYS A N 1
ATOM 2929 C CA . LYS A 1 377 ? -19.938 28.109 15.484 1 74.19 377 LYS A CA 1
ATOM 2930 C C . LYS A 1 377 ? -20 29.609 15.266 1 74.19 377 LYS A C 1
ATOM 2932 O O . LYS A 1 377 ? -19.781 30.391 16.203 1 74.19 377 LYS A O 1
ATOM 2937 N N . GLY A 1 378 ? -19.359 30.203 14.328 1 56.12 378 GLY A N 1
ATOM 2938 C CA . GLY A 1 378 ? -19.5 31.625 14.102 1 56.12 378 GLY A CA 1
ATOM 2939 C C . GLY A 1 378 ? -20.859 32.188 14.523 1 56.12 378 GLY A C 1
ATOM 2940 O O . GLY A 1 378 ? -21.844 31.438 14.562 1 56.12 378 GLY A O 1
ATOM 2941 N N . GLU A 1 379 ? -20.859 33.25 15.43 1 45.75 379 GLU A N 1
ATOM 2942 C CA . GLU A 1 379 ? -22.047 34.062 15.633 1 45.75 379 GLU A CA 1
ATOM 2943 C C . GLU A 1 379 ? -22.719 34.406 14.297 1 45.75 379 GLU A C 1
ATOM 2945 O O . GLU A 1 379 ? -22.047 34.656 13.297 1 45.75 379 GLU A O 1
ATOM 2950 N N . ALA A 1 380 ? -23.875 33.719 14.008 1 43.16 380 ALA A N 1
ATOM 2951 C CA . ALA A 1 380 ? -24.703 34.344 12.977 1 43.16 380 ALA A CA 1
ATOM 2952 C C . ALA A 1 380 ? -24.422 35.844 12.906 1 43.16 380 ALA A C 1
ATOM 2954 O O . ALA A 1 380 ? -24.547 36.562 13.906 1 43.16 380 ALA A O 1
ATOM 2955 N N . ALA A 1 381 ? -23.75 36.375 11.945 1 37.75 381 ALA A N 1
ATOM 2956 C CA . ALA A 1 381 ? -23.969 37.781 11.703 1 37.75 381 ALA A CA 1
ATOM 2957 C C . ALA A 1 381 ? -25.453 38.125 11.617 1 37.75 381 ALA A C 1
ATOM 2959 O O . ALA A 1 381 ? -26.234 37.375 11 1 37.75 381 ALA A O 1
ATOM 2960 N N . MET B 1 1 ? -4.371 44.094 2.148 1 24.42 1 MET B N 1
ATOM 2961 C CA . MET B 1 1 ? -5.645 43.688 2.738 1 24.42 1 MET B CA 1
ATOM 2962 C C . MET B 1 1 ? -6.734 43.594 1.676 1 24.42 1 MET B C 1
ATOM 2964 O O . MET B 1 1 ? -7.551 42.656 1.694 1 24.42 1 MET B O 1
ATOM 2968 N N . ILE B 1 2 ? -6.867 44.656 0.895 1 30.81 2 ILE B N 1
ATOM 2969 C CA . ILE B 1 2 ? -7.82 44.938 -0.174 1 30.81 2 ILE B CA 1
ATOM 2970 C C . ILE B 1 2 ? -7.504 44.062 -1.384 1 30.81 2 ILE B C 1
ATOM 2972 O O . ILE B 1 2 ? -8.414 43.562 -2.055 1 30.81 2 ILE B O 1
ATOM 2976 N N . LEU B 1 3 ? -6.152 44.031 -1.731 1 31.23 3 LEU B N 1
ATOM 2977 C CA . LEU B 1 3 ? -5.715 43.312 -2.93 1 31.23 3 LEU B CA 1
ATOM 2978 C C . LEU B 1 3 ? -5.906 41.812 -2.775 1 31.23 3 LEU B C 1
ATOM 2980 O O . LEU B 1 3 ? -5.871 41.094 -3.762 1 31.23 3 LEU B O 1
ATOM 2984 N N . SER B 1 4 ? -5.789 41.312 -1.52 1 34.25 4 SER B N 1
ATOM 2985 C CA . SER B 1 4 ? -5.906 39.875 -1.281 1 34.25 4 SER B CA 1
ATOM 2986 C C . SER B 1 4 ? -7.336 39.406 -1.502 1 34.25 4 SER B C 1
ATOM 2988 O O . SER B 1 4 ? -7.566 38.219 -1.752 1 34.25 4 SER B O 1
ATOM 2990 N N . LYS B 1 5 ? -8.367 40.25 -1.332 1 40.78 5 LYS B N 1
ATOM 2991 C CA . LYS B 1 5 ? -9.797 40 -1.521 1 40.78 5 LYS B CA 1
ATOM 2992 C C . LYS B 1 5 ? -10.141 39.875 -3 1 40.78 5 LYS B C 1
ATOM 2994 O O . LYS B 1 5 ? -11 39.062 -3.371 1 40.78 5 LYS B O 1
ATOM 2999 N N . GLY B 1 6 ? -9.562 40.688 -3.85 1 36.59 6 GLY B N 1
ATOM 3000 C CA . GLY B 1 6 ? -9.859 40.781 -5.27 1 36.59 6 GLY B CA 1
ATOM 3001 C C . GLY B 1 6 ? -9.422 39.562 -6.051 1 36.59 6 GLY B C 1
ATOM 3002 O O . GLY B 1 6 ? -10.125 39.094 -6.953 1 36.59 6 GLY B O 1
ATOM 3003 N N . SER B 1 7 ? -8.141 39.156 -5.902 1 36.5 7 SER B N 1
ATOM 3004 C CA . SER B 1 7 ? -7.605 38 -6.613 1 36.5 7 SER B CA 1
ATOM 3005 C C . SER B 1 7 ? -8.289 36.719 -6.172 1 36.5 7 SER B C 1
ATOM 3007 O O . SER B 1 7 ? -8.273 35.719 -6.895 1 36.5 7 SER B O 1
ATOM 3009 N N . GLU B 1 8 ? -8.875 36.688 -4.992 1 37.97 8 GLU B N 1
ATOM 3010 C CA . GLU B 1 8 ? -9.68 35.562 -4.5 1 37.97 8 GLU B CA 1
ATOM 3011 C C . GLU B 1 8 ? -11.039 35.5 -5.207 1 37.97 8 GLU B C 1
ATOM 3013 O O . GLU B 1 8 ? -11.531 34.438 -5.531 1 37.97 8 GLU B O 1
ATOM 3018 N N . ILE B 1 9 ? -11.758 36.688 -5.391 1 39.28 9 ILE B N 1
ATOM 3019 C CA . ILE B 1 9 ? -13.047 36.781 -6.082 1 39.28 9 ILE B CA 1
ATOM 3020 C C . ILE B 1 9 ? -12.859 36.438 -7.562 1 39.28 9 ILE B C 1
ATOM 3022 O O . ILE B 1 9 ? -13.672 35.719 -8.148 1 39.28 9 ILE B O 1
ATOM 3026 N N . MET B 1 10 ? -11.945 37.094 -8.266 1 35.53 10 MET B N 1
ATOM 3027 C CA . MET B 1 10 ? -11.672 36.906 -9.688 1 35.53 10 MET B CA 1
ATOM 3028 C C . MET B 1 10 ? -11.203 35.469 -9.953 1 35.53 10 MET B C 1
ATOM 3030 O O . MET B 1 10 ? -11.422 34.938 -11.039 1 35.53 10 MET B O 1
ATOM 3034 N N . TRP B 1 11 ? -10.289 34.875 -9.109 1 38.62 11 TRP B N 1
ATOM 3035 C CA . TRP B 1 11 ? -9.883 33.5 -9.25 1 38.62 11 TRP B CA 1
ATOM 3036 C C . TRP B 1 11 ? -11.055 32.562 -8.984 1 38.62 11 TRP B C 1
ATOM 3038 O O . TRP B 1 11 ? -11.109 31.438 -9.531 1 38.62 11 TRP B O 1
ATOM 3048 N N . LYS B 1 12 ? -11.992 32.844 -8.117 1 42.72 12 LYS B N 1
ATOM 3049 C CA . LYS B 1 12 ? -13.211 32.062 -7.895 1 42.72 12 LYS B CA 1
ATOM 3050 C C . LYS B 1 12 ? -14.086 32.031 -9.141 1 42.72 12 LYS B C 1
ATOM 3052 O O . LYS B 1 12 ? -14.625 31 -9.508 1 42.72 12 LYS B O 1
ATOM 3057 N N . THR B 1 13 ? -14.438 33.156 -9.688 1 43.84 13 THR B N 1
ATOM 3058 C CA . THR B 1 13 ? -15.359 33.25 -10.82 1 43.84 13 THR B CA 1
ATOM 3059 C C . THR B 1 13 ? -14.734 32.656 -12.078 1 43.84 13 THR B C 1
ATOM 3061 O O . THR B 1 13 ? -15.414 32 -12.875 1 43.84 13 THR B O 1
ATOM 3064 N N . GLY B 1 14 ? -13.57 33.062 -12.547 1 41.53 14 GLY B N 1
ATOM 3065 C CA . GLY B 1 14 ? -12.867 32.594 -13.719 1 41.53 14 GLY B CA 1
ATOM 3066 C C . GLY B 1 14 ? -12.508 31.109 -13.641 1 41.53 14 GLY B C 1
ATOM 3067 O O . GLY B 1 14 ? -12.5 30.406 -14.656 1 41.53 14 GLY B O 1
ATOM 3068 N N . TRP B 1 15 ? -11.938 30.688 -12.578 1 47.62 15 TRP B N 1
ATOM 3069 C CA . TRP B 1 15 ? -11.672 29.281 -12.328 1 47.62 15 TRP B CA 1
ATOM 3070 C C . TRP B 1 15 ? -12.945 28.453 -12.43 1 47.62 15 TRP B C 1
ATOM 3072 O O . TRP B 1 15 ? -12.938 27.344 -12.969 1 47.62 15 TRP B O 1
ATOM 3082 N N . TRP B 1 16 ? -14.031 28.938 -11.883 1 48.03 16 TRP B N 1
ATOM 3083 C CA . TRP B 1 16 ? -15.305 28.234 -12.07 1 48.03 16 TRP B CA 1
ATOM 3084 C C . TRP B 1 16 ? -15.68 28.188 -13.547 1 48.03 16 TRP B C 1
ATOM 3086 O O . TRP B 1 16 ? -16.203 27.188 -14.023 1 48.03 16 TRP B O 1
ATOM 3096 N N . LYS B 1 17 ? -15.633 29.375 -14.195 1 52.91 17 LYS B N 1
ATOM 3097 C CA . LYS B 1 17 ? -15.93 29.281 -15.625 1 52.91 17 LYS B CA 1
ATOM 3098 C C . LYS B 1 17 ? -14.984 28.328 -16.328 1 52.91 17 LYS B C 1
ATOM 3100 O O . LYS B 1 17 ? -15.406 27.531 -17.172 1 52.91 17 LYS B O 1
ATOM 3105 N N . ALA B 1 18 ? -13.719 28.469 -16.125 1 55.53 18 ALA B N 1
ATOM 3106 C CA . ALA B 1 18 ? -12.711 27.578 -16.688 1 55.53 18 ALA B CA 1
ATOM 3107 C C . ALA B 1 18 ? -12.852 26.172 -16.094 1 55.53 18 ALA B C 1
ATOM 3109 O O . ALA B 1 18 ? -12.625 25.172 -16.797 1 55.53 18 ALA B O 1
ATOM 3110 N N . LYS B 1 19 ? -13.273 26.078 -14.906 1 61.44 19 LYS B N 1
ATOM 3111 C CA . LYS B 1 19 ? -13.508 24.781 -14.258 1 61.44 19 LYS B CA 1
ATOM 3112 C C . LYS B 1 19 ? -14.664 24.047 -14.922 1 61.44 19 LYS B C 1
ATOM 3114 O O . LYS B 1 19 ? -14.586 22.828 -15.125 1 61.44 19 LYS B O 1
ATOM 3119 N N . TYR B 1 20 ? -15.609 24.859 -15.328 1 63.78 20 TYR B N 1
ATOM 3120 C CA . TYR B 1 20 ? -16.75 24.172 -15.938 1 63.78 20 TYR B CA 1
ATOM 3121 C C . TYR B 1 20 ? -16.359 23.609 -17.297 1 63.78 20 TYR B C 1
ATOM 3123 O O . TYR B 1 20 ? -16.797 22.5 -17.656 1 63.78 20 TYR B O 1
ATOM 3131 N N . LYS B 1 21 ? -15.539 24.422 -18.047 1 64.25 21 LYS B N 1
ATOM 3132 C CA . LYS B 1 21 ? -15.109 23.891 -19.344 1 64.25 21 LYS B CA 1
ATOM 3133 C C . LYS B 1 21 ? -14.266 22.641 -19.156 1 64.25 21 LYS B C 1
ATOM 3135 O O . LYS B 1 21 ? -14.398 21.688 -19.938 1 64.25 21 LYS B O 1
ATOM 3140 N N . LEU B 1 22 ? -13.469 22.672 -18.156 1 69.75 22 LEU B N 1
ATOM 3141 C CA . LEU B 1 22 ? -12.633 21.5 -17.891 1 69.75 22 LEU B CA 1
ATOM 3142 C C . LEU B 1 22 ? -13.477 20.312 -17.453 1 69.75 22 LEU B C 1
ATOM 3144 O O . LEU B 1 22 ? -13.211 19.172 -17.875 1 69.75 22 LEU B O 1
ATOM 3148 N N . VAL B 1 23 ? -14.477 20.688 -16.703 1 70.94 23 VAL B N 1
ATOM 3149 C CA . VAL B 1 23 ? -15.359 19.625 -16.234 1 70.94 23 VAL B CA 1
ATOM 3150 C C . VAL B 1 23 ? -16.125 19.047 -17.422 1 70.94 23 VAL B C 1
ATOM 3152 O O . VAL B 1 23 ? -16.281 17.828 -17.531 1 70.94 23 VAL B O 1
ATOM 3155 N N . ILE B 1 24 ? -16.531 19.922 -18.25 1 68.81 24 ILE B N 1
ATOM 3156 C CA . ILE B 1 24 ? -17.281 19.469 -19.422 1 68.81 24 ILE B CA 1
ATOM 3157 C C . ILE B 1 24 ? -16.359 18.656 -20.344 1 68.81 24 ILE B C 1
ATOM 3159 O O . ILE B 1 24 ? -16.75 17.625 -20.875 1 68.81 24 ILE B O 1
ATOM 3163 N N . ALA B 1 25 ? -15.18 19.156 -20.5 1 69.94 25 ALA B N 1
ATOM 3164 C CA . ALA B 1 25 ? -14.219 18.453 -21.328 1 69.94 25 ALA B CA 1
ATOM 3165 C C . ALA B 1 25 ? -13.914 17.062 -20.766 1 69.94 25 ALA B C 1
ATOM 3167 O O . ALA B 1 25 ? -13.797 16.094 -21.516 1 69.94 25 ALA B O 1
ATOM 3168 N N . LEU B 1 26 ? -13.891 17.047 -19.5 1 73.81 26 LEU B N 1
ATOM 3169 C CA . LEU B 1 26 ? -13.586 15.773 -18.859 1 73.81 26 LEU B CA 1
ATOM 3170 C C . LEU B 1 26 ? -14.758 14.805 -18.984 1 73.81 26 LEU B C 1
ATOM 3172 O O . LEU B 1 26 ? -14.555 13.602 -19.172 1 73.81 26 LEU B O 1
ATOM 3176 N N . ILE B 1 27 ? -15.883 15.344 -18.891 1 71.19 27 ILE B N 1
ATOM 3177 C CA . ILE B 1 27 ? -17.062 14.508 -19.062 1 71.19 27 ILE B CA 1
ATOM 3178 C C . ILE B 1 27 ? -17.141 13.977 -20.484 1 71.19 27 ILE B C 1
ATOM 3180 O O . ILE B 1 27 ? -17.391 12.789 -20.703 1 71.19 27 ILE B O 1
ATOM 3184 N N . VAL B 1 28 ? -16.844 14.867 -21.438 1 68.25 28 VAL B N 1
ATOM 3185 C CA . VAL B 1 28 ? -16.875 14.477 -22.844 1 68.25 28 VAL B CA 1
ATOM 3186 C C . VAL B 1 28 ? -15.789 13.438 -23.125 1 68.25 28 VAL B C 1
ATOM 3188 O O . VAL B 1 28 ? -16.031 12.453 -23.828 1 68.25 28 VAL B O 1
ATOM 3191 N N . LEU B 1 29 ? -14.703 13.656 -22.516 1 68.88 29 LEU B N 1
ATOM 3192 C CA . LEU B 1 29 ? -13.602 12.719 -22.703 1 68.88 29 LEU B CA 1
ATOM 3193 C C . LEU B 1 29 ? -13.922 11.367 -22.078 1 68.88 29 LEU B C 1
ATOM 3195 O O . LEU B 1 29 ? -13.57 10.32 -22.625 1 68.88 29 LEU B O 1
ATOM 3199 N N . GLY B 1 30 ? -14.57 11.445 -21.016 1 71.56 30 GLY B N 1
ATOM 3200 C CA . GLY B 1 30 ? -14.961 10.203 -20.375 1 71.56 30 GLY B CA 1
ATOM 3201 C C . GLY B 1 30 ? -15.977 9.414 -21.188 1 71.56 30 GLY B C 1
ATOM 3202 O O . GLY B 1 30 ? -15.805 8.211 -21.391 1 71.56 30 GLY B O 1
ATOM 3203 N N . VAL B 1 31 ? -16.969 10.133 -21.609 1 66.06 31 VAL B N 1
ATOM 3204 C CA . VAL B 1 31 ? -18 9.508 -22.453 1 66.06 31 VAL B CA 1
ATOM 3205 C C . VAL B 1 31 ? -17.359 8.984 -23.734 1 66.06 31 VAL B C 1
ATOM 3207 O O . VAL B 1 31 ? -17.688 7.879 -24.188 1 66.06 31 VAL B O 1
ATOM 3210 N N . GLY B 1 32 ? -16.531 9.797 -24.297 1 66 32 GLY B N 1
ATOM 3211 C CA . GLY B 1 32 ? -15.852 9.367 -25.5 1 66 32 GLY B CA 1
ATOM 3212 C C . GLY B 1 32 ? -15 8.125 -25.312 1 66 32 GLY B C 1
ATOM 3213 O O . GLY B 1 32 ? -15.031 7.207 -26.125 1 66 32 GLY B O 1
ATOM 3214 N N . ALA B 1 33 ? -14.297 8.141 -24.234 1 67.12 33 ALA B N 1
ATOM 3215 C CA . ALA B 1 33 ? -13.453 6.984 -23.938 1 67.12 33 ALA B CA 1
ATOM 3216 C C . ALA B 1 33 ? -14.289 5.734 -23.703 1 67.12 33 ALA B C 1
ATOM 3218 O O . ALA B 1 33 ? -13.914 4.637 -24.125 1 67.12 33 ALA B O 1
ATOM 3219 N N . MET B 1 34 ? -15.383 5.934 -23.094 1 66.06 34 MET B N 1
ATOM 3220 C CA . MET B 1 34 ? -16.281 4.812 -22.844 1 66.06 34 MET B CA 1
ATOM 3221 C C . MET B 1 34 ? -16.844 4.262 -24.156 1 66.06 34 MET B C 1
ATOM 3223 O O . MET B 1 34 ? -16.922 3.045 -24.344 1 66.06 34 MET B O 1
ATOM 3227 N N . ILE B 1 35 ? -17.156 5.109 -24.969 1 62.38 35 ILE B N 1
ATOM 3228 C CA . ILE B 1 35 ? -17.688 4.703 -26.266 1 62.38 35 ILE B CA 1
ATOM 3229 C C . ILE B 1 35 ? -16.594 3.992 -27.062 1 62.38 35 ILE B C 1
ATOM 3231 O O . ILE B 1 35 ? -16.859 2.977 -27.703 1 62.38 35 ILE B O 1
ATOM 3235 N N . PHE B 1 36 ? -15.461 4.535 -26.953 1 61.31 36 PHE B N 1
ATOM 3236 C CA . PHE B 1 36 ? -14.336 3.973 -27.703 1 61.31 36 PHE B CA 1
ATOM 3237 C C . PHE B 1 36 ? -13.992 2.578 -27.188 1 61.31 36 PHE B C 1
ATOM 3239 O O . PHE B 1 36 ? -13.734 1.668 -27.984 1 61.31 36 PHE B O 1
ATOM 3246 N N . THR B 1 37 ? -13.906 2.416 -25.984 1 63.09 37 THR B N 1
ATOM 3247 C CA . THR B 1 37 ? -13.5 1.136 -25.422 1 63.09 37 THR B CA 1
ATOM 3248 C C . THR B 1 37 ? -14.586 0.083 -25.625 1 63.09 37 THR B C 1
ATOM 3250 O O . THR B 1 37 ? -14.289 -1.109 -25.734 1 63.09 37 THR B O 1
ATOM 3253 N N . THR B 1 38 ? -15.773 0.5 -25.594 1 57.88 38 THR B N 1
ATOM 3254 C CA . THR B 1 38 ? -16.844 -0.458 -25.844 1 57.88 38 THR B CA 1
ATOM 3255 C C . THR B 1 38 ? -16.859 -0.893 -27.312 1 57.88 38 THR B C 1
ATOM 3257 O O . THR B 1 38 ? -17.281 -2.004 -27.625 1 57.88 38 THR B O 1
ATOM 3260 N N . HIS B 1 39 ? -16.25 -0.054 -28.094 1 53.91 39 HIS B N 1
ATOM 3261 C CA . HIS B 1 39 ? -16.328 -0.363 -29.516 1 53.91 39 HIS B CA 1
ATOM 3262 C C . HIS B 1 39 ? -14.953 -0.654 -30.109 1 53.91 39 HIS B C 1
ATOM 3264 O O . HIS B 1 39 ? -14.766 -0.584 -31.312 1 53.91 39 HIS B O 1
ATOM 3270 N N . ASN B 1 40 ? -13.938 -0.794 -29.344 1 52.56 40 ASN B N 1
ATOM 3271 C CA . ASN B 1 40 ? -12.586 -0.928 -29.891 1 52.56 40 ASN B CA 1
ATOM 3272 C C . ASN B 1 40 ? -12.211 -2.393 -30.094 1 52.56 40 ASN B C 1
ATOM 3274 O O . ASN B 1 40 ? -11.039 -2.764 -29.938 1 52.56 40 ASN B O 1
ATOM 3278 N N . GLN B 1 41 ? -13.008 -3.301 -30.359 1 54.84 41 GLN B N 1
ATOM 3279 C CA . GLN B 1 41 ? -12.789 -4.73 -30.547 1 54.84 41 GLN B CA 1
ATOM 3280 C C . GLN B 1 41 ? -11.758 -4.992 -31.641 1 54.84 41 GLN B C 1
ATOM 3282 O O . GLN B 1 41 ? -10.992 -5.953 -31.562 1 54.84 41 GLN B O 1
ATOM 3287 N N . ARG B 1 42 ? -11.688 -4.078 -32.531 1 50.41 42 ARG B N 1
ATOM 3288 C CA . ARG B 1 42 ? -10.812 -4.262 -33.688 1 50.41 42 ARG B CA 1
ATOM 3289 C C . ARG B 1 42 ? -9.352 -4.055 -33.312 1 50.41 42 ARG B C 1
ATOM 3291 O O . ARG B 1 42 ? -8.453 -4.547 -34 1 50.41 42 ARG B O 1
ATOM 3298 N N . LEU B 1 43 ? -9.188 -3.438 -32.188 1 53.22 43 LEU B N 1
ATOM 3299 C CA . LEU B 1 43 ? -7.812 -3.07 -31.859 1 53.22 43 LEU B CA 1
ATOM 3300 C C . LEU B 1 43 ? -7.141 -4.156 -31.031 1 53.22 43 LEU B C 1
ATOM 3302 O O . LEU B 1 43 ? -5.93 -4.113 -30.812 1 53.22 43 LEU B O 1
ATOM 3306 N N . TYR B 1 44 ? -7.93 -5.137 -30.703 1 56.91 44 TYR B N 1
ATOM 3307 C CA . TYR B 1 44 ? -7.336 -6.188 -29.891 1 56.91 44 TYR B CA 1
ATOM 3308 C C . TYR B 1 44 ? -6.742 -7.289 -30.766 1 56.91 44 TYR B C 1
ATOM 3310 O O . TYR B 1 44 ? -7.348 -7.695 -31.75 1 56.91 44 TYR B O 1
ATOM 3318 N N . LYS B 1 45 ? -5.512 -7.578 -30.578 1 56.22 45 LYS B N 1
ATOM 3319 C CA . LYS B 1 45 ? -4.836 -8.664 -31.281 1 56.22 45 LYS B CA 1
ATOM 3320 C C . LYS B 1 45 ? -5.297 -10.023 -30.766 1 56.22 45 LYS B C 1
ATOM 3322 O O . LYS B 1 45 ? -5.332 -11 -31.516 1 56.22 45 LYS B O 1
ATOM 3327 N N . ALA B 1 46 ? -5.723 -10.062 -29.5 1 60.72 46 ALA B N 1
ATOM 3328 C CA . ALA B 1 46 ? -6.191 -11.336 -28.953 1 60.72 46 ALA B CA 1
ATOM 3329 C C . ALA B 1 46 ? -7.625 -11.625 -29.391 1 60.72 46 ALA B C 1
ATOM 3331 O O . ALA B 1 46 ? -8.43 -10.703 -29.531 1 60.72 46 ALA B O 1
ATOM 3332 N N . PRO B 1 47 ? -7.812 -12.906 -29.812 1 63.84 47 PRO B N 1
ATOM 3333 C CA . PRO B 1 47 ? -9.156 -13.25 -30.266 1 63.84 47 PRO B CA 1
ATOM 3334 C C . PRO B 1 47 ? -10.234 -12.898 -29.234 1 63.84 47 PRO B C 1
ATOM 3336 O O . PRO B 1 47 ? -10.164 -13.336 -28.078 1 63.84 47 PRO B O 1
ATOM 3339 N N . LEU B 1 48 ? -11.023 -12.008 -29.656 1 73.38 48 LEU B N 1
ATOM 3340 C CA . LEU B 1 48 ? -12.156 -11.562 -28.844 1 73.38 48 LEU B CA 1
ATOM 3341 C C . LEU B 1 48 ? -13.469 -12.125 -29.375 1 73.38 48 LEU B C 1
ATOM 3343 O O . LEU B 1 48 ? -13.695 -12.117 -30.594 1 73.38 48 LEU B O 1
ATOM 3347 N N . ALA B 1 49 ? -14.211 -12.766 -28.516 1 74.75 49 ALA B N 1
ATOM 3348 C CA . ALA B 1 49 ? -15.508 -13.289 -28.922 1 74.75 49 ALA B CA 1
ATOM 3349 C C . ALA B 1 49 ? -16.625 -12.789 -28 1 74.75 49 ALA B C 1
ATOM 3351 O O . ALA B 1 49 ? -16.359 -12.406 -26.859 1 74.75 49 ALA B O 1
ATOM 3352 N N . GLN B 1 50 ? -17.688 -12.594 -28.547 1 78 50 GLN B N 1
ATOM 3353 C CA . GLN B 1 50 ? -18.859 -12.25 -27.781 1 78 50 GLN B CA 1
ATOM 3354 C C . GLN B 1 50 ? -19.734 -13.477 -27.516 1 78 50 GLN B C 1
ATOM 3356 O O . GLN B 1 50 ? -19.953 -14.289 -28.422 1 78 50 GLN B O 1
ATOM 3361 N N . VAL B 1 51 ? -20.156 -13.562 -26.266 1 77.38 51 VAL B N 1
ATOM 3362 C CA . VAL B 1 51 ? -21.031 -14.688 -25.938 1 77.38 51 VAL B CA 1
ATOM 3363 C C . VAL B 1 51 ? -22.438 -14.422 -26.453 1 77.38 51 VAL B C 1
ATOM 3365 O O . VAL B 1 51 ? -23.078 -13.438 -26.078 1 77.38 51 VAL B O 1
ATOM 3368 N N . VAL B 1 52 ? -22.875 -15.258 -27.281 1 79.44 52 VAL B N 1
ATOM 3369 C CA . VAL B 1 52 ? -24.188 -15.094 -27.891 1 79.44 52 VAL B CA 1
ATOM 3370 C C . VAL B 1 52 ? -25.219 -15.938 -27.141 1 79.44 52 VAL B C 1
ATOM 3372 O O . VAL B 1 52 ? -26.344 -15.5 -26.922 1 79.44 52 VAL B O 1
ATOM 3375 N N . ALA B 1 53 ? -24.859 -17.156 -26.781 1 77.25 53 ALA B N 1
ATOM 3376 C CA . ALA B 1 53 ? -25.781 -18.031 -26.062 1 77.25 53 ALA B CA 1
ATOM 3377 C C . ALA B 1 53 ? -25.047 -18.875 -25.031 1 77.25 53 ALA B C 1
ATOM 3379 O O . ALA B 1 53 ? -23.859 -19.156 -25.188 1 77.25 53 ALA B O 1
ATOM 3380 N N . VAL B 1 54 ? -25.75 -19.078 -23.953 1 79.19 54 VAL B N 1
ATOM 3381 C CA . VAL B 1 54 ? -25.188 -19.891 -22.891 1 79.19 54 VAL B CA 1
ATOM 3382 C C . VAL B 1 54 ? -26.078 -21.078 -22.594 1 79.19 54 VAL B C 1
ATOM 3384 O O . VAL B 1 54 ? -27.297 -20.953 -22.5 1 79.19 54 VAL B O 1
ATOM 3387 N N . GLU B 1 55 ? -25.609 -22.281 -22.703 1 73.69 55 GLU B N 1
ATOM 3388 C CA . GLU B 1 55 ? -26.297 -23.484 -22.266 1 73.69 55 GLU B CA 1
ATOM 3389 C C . GLU B 1 55 ? -25.656 -24.078 -21.016 1 73.69 55 GLU B C 1
ATOM 3391 O O . GLU B 1 55 ? -24.484 -24.453 -21.047 1 73.69 55 GLU B O 1
ATOM 3396 N N . ASN B 1 56 ? -26.328 -23.969 -19.922 1 73.25 56 ASN B N 1
ATOM 3397 C CA . ASN B 1 56 ? -25.812 -24.5 -18.656 1 73.25 56 ASN B CA 1
ATOM 3398 C C . ASN B 1 56 ? -26.094 -26 -18.531 1 73.25 56 ASN B C 1
ATOM 3400 O O . ASN B 1 56 ? -27.219 -26.453 -18.75 1 73.25 56 ASN B O 1
ATOM 3404 N N . GLY B 1 57 ? -24.984 -26.75 -18.469 1 67.56 57 GLY B N 1
ATOM 3405 C CA . GLY B 1 57 ? -25.156 -28.188 -18.234 1 67.56 57 GLY B CA 1
ATOM 3406 C C . GLY B 1 57 ? -25.594 -28.516 -16.828 1 67.56 57 GLY B C 1
ATOM 3407 O O . GLY B 1 57 ? -25.906 -27.609 -16.047 1 67.56 57 GLY B O 1
ATOM 3408 N N . LYS B 1 58 ? -25.906 -29.859 -16.484 1 66.56 58 LYS B N 1
ATOM 3409 C CA . LYS B 1 58 ? -26.344 -30.312 -15.164 1 66.56 58 LYS B CA 1
ATOM 3410 C C . LYS B 1 58 ? -25.25 -30.141 -14.125 1 66.56 58 LYS B C 1
ATOM 3412 O O . LYS B 1 58 ? -24.062 -30.375 -14.414 1 66.56 58 LYS B O 1
ATOM 3417 N N . ALA B 1 59 ? -25.516 -29.438 -13.07 1 64.06 59 ALA B N 1
ATOM 3418 C CA . ALA B 1 59 ? -24.609 -29.219 -11.953 1 64.06 59 ALA B CA 1
ATOM 3419 C C . ALA B 1 59 ? -24.125 -30.547 -11.367 1 64.06 59 ALA B C 1
ATOM 3421 O O . ALA B 1 59 ? -24.922 -31.453 -11.125 1 64.06 59 ALA B O 1
ATOM 3422 N N . GLN B 1 60 ? -22.891 -30.906 -11.57 1 62.72 60 GLN B N 1
ATOM 3423 C CA . GLN B 1 60 ? -22.328 -32.125 -10.977 1 62.72 60 GLN B CA 1
ATOM 3424 C C . GLN B 1 60 ? -21.703 -31.812 -9.617 1 62.72 60 GLN B C 1
ATOM 3426 O O . GLN B 1 60 ? -20.953 -30.844 -9.469 1 62.72 60 GLN B O 1
ATOM 3431 N N . LYS B 1 61 ? -22.172 -32.469 -8.586 1 61.97 61 LYS B N 1
ATOM 3432 C CA . LYS B 1 61 ? -21.672 -32.344 -7.223 1 61.97 61 LYS B CA 1
ATOM 3433 C C . LYS B 1 61 ? -20.219 -32.812 -7.137 1 61.97 61 LYS B C 1
ATOM 3435 O O . LYS B 1 61 ? -19.875 -33.875 -7.652 1 61.97 61 LYS B O 1
ATOM 3440 N N . GLU B 1 62 ? -19.312 -31.891 -6.961 1 57.06 62 GLU B N 1
ATOM 3441 C CA . GLU B 1 62 ? -17.922 -32.312 -6.773 1 57.06 62 GLU B CA 1
ATOM 3442 C C . GLU B 1 62 ? -17.469 -32.094 -5.328 1 57.06 62 GLU B C 1
ATOM 3444 O O . GLU B 1 62 ? -17.75 -31.047 -4.734 1 57.06 62 GLU B O 1
ATOM 3449 N N . THR B 1 63 ? -17.219 -33.156 -4.676 1 53.09 63 THR B N 1
ATOM 3450 C CA . THR B 1 63 ? -16.703 -33.094 -3.311 1 53.09 63 THR B CA 1
ATOM 3451 C C . THR B 1 63 ? -15.18 -33.062 -3.309 1 53.09 63 THR B C 1
ATOM 3453 O O . THR B 1 63 ? -14.531 -33.906 -3.951 1 53.09 63 THR B O 1
ATOM 3456 N N . ASP B 1 64 ? -14.719 -32 -2.896 1 47 64 ASP B N 1
ATOM 3457 C CA . ASP B 1 64 ? -13.266 -31.906 -2.9 1 47 64 ASP B CA 1
ATOM 3458 C C . ASP B 1 64 ? -12.648 -32.812 -1.824 1 47 64 ASP B C 1
ATOM 3460 O O . ASP B 1 64 ? -13.367 -33.438 -1.065 1 47 64 ASP B O 1
ATOM 3464 N N . GLU B 1 65 ? -11.375 -33.094 -2.023 1 46.16 65 GLU B N 1
ATOM 3465 C CA . GLU B 1 65 ? -10.641 -33.969 -1.114 1 46.16 65 GLU B CA 1
ATOM 3466 C C . GLU B 1 65 ? -10.883 -33.562 0.341 1 46.16 65 GLU B C 1
ATOM 3468 O O . GLU B 1 65 ? -10.711 -34.406 1.244 1 46.16 65 GLU B O 1
ATOM 3473 N N . PHE B 1 66 ? -11.289 -32.438 0.474 1 43.41 66 PHE B N 1
ATOM 3474 C CA . PHE B 1 66 ? -11.516 -32 1.849 1 43.41 66 PHE B CA 1
ATOM 3475 C C . PHE B 1 66 ? -13.008 -32.031 2.182 1 43.41 66 PHE B C 1
ATOM 3477 O O . PHE B 1 66 ? -13.438 -31.453 3.176 1 43.41 66 PHE B O 1
ATOM 3484 N N . GLN B 1 67 ? -13.766 -32.75 1.366 1 48.41 67 GLN B N 1
ATOM 3485 C CA . GLN B 1 67 ? -15.18 -33.031 1.583 1 48.41 67 GLN B CA 1
ATOM 3486 C C . GLN B 1 67 ? -16.031 -31.766 1.41 1 48.41 67 GLN B C 1
ATOM 3488 O O . GLN B 1 67 ? -17.125 -31.672 1.965 1 48.41 67 GLN B O 1
ATOM 3493 N N . ASN B 1 68 ? -15.422 -30.734 0.878 1 49.41 68 ASN B N 1
ATOM 3494 C CA . ASN B 1 68 ? -16.266 -29.609 0.535 1 49.41 68 ASN B CA 1
ATOM 3495 C C . ASN B 1 68 ? -17.078 -29.875 -0.738 1 49.41 68 ASN B C 1
ATOM 3497 O O . ASN B 1 68 ? -16.547 -30.422 -1.704 1 49.41 68 ASN B O 1
ATOM 3501 N N . VAL B 1 69 ? -18.391 -29.891 -0.646 1 53.94 69 VAL B N 1
ATOM 3502 C CA . VAL B 1 69 ? -19.297 -30.172 -1.753 1 53.94 69 VAL B CA 1
ATOM 3503 C C . VAL B 1 69 ? -19.422 -28.938 -2.639 1 53.94 69 VAL B C 1
ATOM 3505 O O . VAL B 1 69 ? -19.672 -27.828 -2.145 1 53.94 69 VAL B O 1
ATOM 3508 N N . ASP B 1 70 ? -18.766 -28.891 -3.762 1 56.59 70 ASP B N 1
ATOM 3509 C CA . ASP B 1 70 ? -18.984 -27.844 -4.75 1 56.59 70 ASP B CA 1
ATOM 3510 C C . ASP B 1 70 ? -19.641 -28.391 -6.008 1 56.59 70 ASP B C 1
ATOM 3512 O O . ASP B 1 70 ? -19.656 -29.609 -6.227 1 56.59 70 ASP B O 1
ATOM 3516 N N . TYR B 1 71 ? -20.625 -27.656 -6.59 1 59.19 71 TYR B N 1
ATOM 3517 C CA . TYR B 1 71 ? -21.297 -28.047 -7.82 1 59.19 71 TYR B CA 1
ATOM 3518 C C . TYR B 1 71 ? -20.609 -27.469 -9.039 1 59.19 71 TYR B C 1
ATOM 3520 O O . TYR B 1 71 ? -20.375 -26.25 -9.109 1 59.19 71 TYR B O 1
ATOM 3528 N N . GLN B 1 72 ? -20.031 -28.281 -9.812 1 62 72 GLN B N 1
ATOM 3529 C CA . GLN B 1 72 ? -19.406 -27.891 -11.078 1 62 72 GLN B CA 1
ATOM 3530 C C . GLN B 1 72 ? -20.422 -27.938 -12.219 1 62 72 GLN B C 1
ATOM 3532 O O . GLN B 1 72 ? -21.188 -28.891 -12.344 1 62 72 GLN B O 1
ATOM 3537 N N . VAL B 1 73 ? -20.672 -26.844 -12.867 1 64.88 73 VAL B N 1
ATOM 3538 C CA . VAL B 1 73 ? -21.578 -26.75 -14.008 1 64.88 73 VAL B CA 1
ATOM 3539 C C . VAL B 1 73 ? -20.766 -26.562 -15.289 1 64.88 73 VAL B C 1
ATOM 3541 O O . VAL B 1 73 ? -19.875 -25.703 -15.344 1 64.88 73 VAL B O 1
ATOM 3544 N N . ASN B 1 74 ? -20.938 -27.438 -16.219 1 67.19 74 ASN B N 1
ATOM 3545 C CA . ASN B 1 74 ? -20.359 -27.266 -17.547 1 67.19 74 ASN B CA 1
ATOM 3546 C C . ASN B 1 74 ? -21.234 -26.391 -18.422 1 67.19 74 ASN B C 1
ATOM 3548 O O . ASN B 1 74 ? -22.438 -26.625 -18.547 1 67.19 74 ASN B O 1
ATOM 3552 N N . GLN B 1 75 ? -20.609 -25.234 -18.719 1 74.19 75 GLN B N 1
ATOM 3553 C CA . GLN B 1 75 ? -21.328 -24.297 -19.578 1 74.19 75 GLN B CA 1
ATOM 3554 C C . GLN B 1 75 ? -20.797 -24.328 -21 1 74.19 75 GLN B C 1
ATOM 3556 O O . GLN B 1 75 ? -19.578 -24.359 -21.219 1 74.19 75 GLN B O 1
ATOM 3561 N N . THR B 1 76 ? -21.719 -24.656 -21.938 1 77.06 76 THR B N 1
ATOM 3562 C CA . THR B 1 76 ? -21.375 -24.5 -23.344 1 77.06 76 THR B CA 1
ATOM 3563 C C . THR B 1 76 ? -21.719 -23.109 -23.844 1 77.06 76 THR B C 1
ATOM 3565 O O . THR B 1 76 ? -22.875 -22.688 -23.781 1 77.06 76 THR B O 1
ATOM 3568 N N . LEU B 1 77 ? -20.703 -22.391 -24.203 1 79.25 77 LEU B N 1
ATOM 3569 C CA . LEU B 1 77 ? -20.891 -21.016 -24.688 1 79.25 77 LEU B CA 1
ATOM 3570 C C . LEU B 1 77 ? -20.812 -20.969 -26.203 1 79.25 77 LEU B C 1
ATOM 3572 O O . LEU B 1 77 ? -19.922 -21.562 -26.812 1 79.25 77 LEU B O 1
ATOM 3576 N N . THR B 1 78 ? -21.828 -20.453 -26.797 1 82.75 78 THR B N 1
ATOM 3577 C CA . THR B 1 78 ? -21.719 -20.078 -28.203 1 82.75 78 THR B CA 1
ATOM 3578 C C . THR B 1 78 ? -21.141 -18.688 -28.344 1 82.75 78 THR B C 1
ATOM 3580 O O . THR B 1 78 ? -21.703 -17.703 -27.859 1 82.75 78 THR B O 1
ATOM 3583 N N . VAL B 1 79 ? -20.016 -18.672 -28.875 1 80.75 79 VAL B N 1
ATOM 3584 C CA . VAL B 1 79 ? -19.328 -17.391 -28.969 1 80.75 79 VAL B CA 1
ATOM 3585 C C . VAL B 1 79 ? -19.172 -16.984 -30.422 1 80.75 79 VAL B C 1
ATOM 3587 O O . VAL B 1 79 ? -19.094 -17.828 -31.312 1 80.75 79 VAL B O 1
ATOM 3590 N N . LYS B 1 80 ? -19.328 -15.703 -30.625 1 82.75 80 LYS B N 1
ATOM 3591 C CA . LYS B 1 80 ? -19.094 -15.086 -31.922 1 82.75 80 LYS B CA 1
ATOM 3592 C C . LYS B 1 80 ? -17.812 -14.273 -31.938 1 82.75 80 LYS B C 1
ATOM 3594 O O . LYS B 1 80 ? -17.625 -13.383 -31.109 1 82.75 80 LYS B O 1
ATOM 3599 N N . MET B 1 81 ? -17.031 -14.578 -32.844 1 79.5 81 MET B N 1
ATOM 3600 C CA . MET B 1 81 ? -15.734 -13.906 -32.938 1 79.5 81 MET B CA 1
ATOM 3601 C C . MET B 1 81 ? -15.906 -12.445 -33.344 1 79.5 81 MET B C 1
ATOM 3603 O O . MET B 1 81 ? -16.609 -12.148 -34.312 1 79.5 81 MET B O 1
ATOM 3607 N N . LEU B 1 82 ? -15.289 -11.602 -32.656 1 73.94 82 LEU B N 1
ATOM 3608 C CA . LEU B 1 82 ? -15.43 -10.172 -32.906 1 73.94 82 LEU B CA 1
ATOM 3609 C C . LEU B 1 82 ? -14.227 -9.641 -33.688 1 73.94 82 LEU B C 1
ATOM 3611 O O . LEU B 1 82 ? -14.312 -8.586 -34.344 1 73.94 82 LEU B O 1
ATOM 3615 N N . ASN B 1 83 ? -13.141 -10.352 -33.562 1 69.56 83 ASN B N 1
ATOM 3616 C CA . ASN B 1 83 ? -11.961 -9.898 -34.281 1 69.56 83 ASN B CA 1
ATOM 3617 C C . ASN B 1 83 ? -11.156 -11.07 -34.844 1 69.56 83 ASN B C 1
ATOM 3619 O O . ASN B 1 83 ? -11.383 -12.219 -34.469 1 69.56 83 ASN B O 1
ATOM 3623 N N . GLY B 1 84 ? -10.273 -10.734 -35.719 1 67.75 84 GLY B N 1
ATOM 3624 C CA . GLY B 1 84 ? -9.375 -11.742 -36.25 1 67.75 84 GLY B CA 1
ATOM 3625 C C . GLY B 1 84 ? -9.875 -12.344 -37.562 1 67.75 84 GLY B C 1
ATOM 3626 O O . GLY B 1 84 ? -10.734 -11.766 -38.219 1 67.75 84 GLY B O 1
ATOM 3627 N N . LYS B 1 85 ? -9.242 -13.461 -37.906 1 73.25 85 LYS B N 1
ATOM 3628 C CA . LYS B 1 85 ? -9.508 -14.133 -39.188 1 73.25 85 LYS B CA 1
ATOM 3629 C C . LYS B 1 85 ? -10.906 -14.742 -39.219 1 73.25 85 LYS B C 1
ATOM 3631 O O . LYS B 1 85 ? -11.508 -14.883 -40.281 1 73.25 85 LYS B O 1
ATOM 3636 N N . TYR B 1 86 ? -11.422 -14.961 -38.094 1 75.19 86 TYR B N 1
ATOM 3637 C CA . TYR B 1 86 ? -12.695 -15.664 -38 1 75.19 86 TYR B CA 1
ATOM 3638 C C . TYR B 1 86 ? -13.805 -14.75 -37.531 1 75.19 86 TYR B C 1
ATOM 3640 O O . TYR B 1 86 ? -14.719 -15.188 -36.812 1 75.19 86 TYR B O 1
ATOM 3648 N N . THR B 1 87 ? -13.602 -13.516 -37.781 1 78.69 87 THR B N 1
ATOM 3649 C CA . THR B 1 87 ? -14.602 -12.555 -37.344 1 78.69 87 THR B CA 1
ATOM 3650 C C . THR B 1 87 ? -15.992 -12.945 -37.875 1 78.69 87 THR B C 1
ATOM 3652 O O . THR B 1 87 ? -16.156 -13.234 -39.062 1 78.69 87 THR B O 1
ATOM 3655 N N . GLY B 1 88 ? -16.938 -12.969 -36.969 1 78.25 88 GLY B N 1
ATOM 3656 C CA . GLY B 1 88 ? -18.312 -13.25 -37.344 1 78.25 88 GLY B CA 1
ATOM 3657 C C . GLY B 1 88 ? -18.672 -14.711 -37.188 1 78.25 88 GLY B C 1
ATOM 3658 O O . GLY B 1 88 ? -19.859 -15.062 -37.188 1 78.25 88 GLY B O 1
ATOM 3659 N N . LYS B 1 89 ? -17.688 -15.625 -37.094 1 78.25 89 LYS B N 1
ATOM 3660 C CA . LYS B 1 89 ? -17.953 -17.047 -36.969 1 78.25 89 LYS B CA 1
ATOM 3661 C C . LYS B 1 89 ? -18.375 -17.406 -35.531 1 78.25 89 LYS B C 1
ATOM 3663 O O . LYS B 1 89 ? -17.844 -16.859 -34.562 1 78.25 89 LYS B O 1
ATOM 3668 N N . GLU B 1 90 ? -19.344 -18.188 -35.531 1 86.44 90 GLU B N 1
ATOM 3669 C CA . GLU B 1 90 ? -19.844 -18.641 -34.219 1 86.44 90 GLU B CA 1
ATOM 3670 C C . GLU B 1 90 ? -19.406 -20.062 -33.938 1 86.44 90 GLU B C 1
ATOM 3672 O O . GLU B 1 90 ? -19.422 -20.922 -34.812 1 86.44 90 GLU B O 1
ATOM 3677 N N . PHE B 1 91 ? -18.922 -20.281 -32.875 1 80.75 91 PHE B N 1
ATOM 3678 C CA . PHE B 1 91 ? -18.578 -21.625 -32.438 1 80.75 91 PHE B CA 1
ATOM 3679 C C . PHE B 1 91 ? -18.781 -21.797 -30.953 1 80.75 91 PHE B C 1
ATOM 3681 O O . PHE B 1 91 ? -19.047 -20.828 -30.25 1 80.75 91 PHE B O 1
ATOM 3688 N N . LYS B 1 92 ? -18.75 -23.047 -30.547 1 79.94 92 LYS B N 1
ATOM 3689 C CA . LYS B 1 92 ? -19.047 -23.344 -29.141 1 79.94 92 LYS B CA 1
ATOM 3690 C C . LYS B 1 92 ? -17.766 -23.562 -28.344 1 79.94 92 LYS B C 1
ATOM 3692 O O . LYS B 1 92 ? -16.797 -24.156 -28.859 1 79.94 92 LYS B O 1
ATOM 3697 N N . VAL B 1 93 ? -17.734 -22.984 -27.297 1 76.75 93 VAL B N 1
ATOM 3698 C CA . VAL B 1 93 ? -16.625 -23.203 -26.359 1 76.75 93 VAL B CA 1
ATOM 3699 C C . VAL B 1 93 ? -17.172 -23.688 -25.031 1 76.75 93 VAL B C 1
ATOM 3701 O O . VAL B 1 93 ? -18.297 -23.344 -24.641 1 76.75 93 VAL B O 1
ATOM 3704 N N . ASN B 1 94 ? -16.438 -24.609 -24.406 1 69.12 94 ASN B N 1
ATOM 3705 C CA . ASN B 1 94 ? -16.859 -25.141 -23.125 1 69.12 94 ASN B CA 1
ATOM 3706 C C . ASN B 1 94 ? -16.234 -24.375 -21.969 1 69.12 94 ASN B C 1
ATOM 3708 O O . ASN B 1 94 ? -15.086 -23.938 -22.047 1 69.12 94 ASN B O 1
ATOM 3712 N N . ASN B 1 95 ? -17.141 -24 -21.062 1 67.62 95 ASN B N 1
ATOM 3713 C CA . ASN B 1 95 ? -16.719 -23.391 -19.812 1 67.62 95 ASN B CA 1
ATOM 3714 C C . ASN B 1 95 ? -17.219 -24.156 -18.594 1 67.62 95 ASN B C 1
ATOM 3716 O O . ASN B 1 95 ? -18.297 -24.766 -18.641 1 67.62 95 ASN B O 1
ATOM 3720 N N . THR B 1 96 ? -16.406 -24.516 -17.656 1 60.59 96 THR B N 1
ATOM 3721 C CA . THR B 1 96 ? -16.797 -25.141 -16.406 1 60.59 96 THR B CA 1
ATOM 3722 C C . THR B 1 96 ? -16.734 -24.141 -15.258 1 60.59 96 THR B C 1
ATOM 3724 O O . THR B 1 96 ? -15.773 -23.375 -15.141 1 60.59 96 THR B O 1
ATOM 3727 N N . TYR B 1 97 ? -17.891 -23.969 -14.617 1 60.5 97 TYR B N 1
ATOM 3728 C CA . TYR B 1 97 ? -17.875 -23.094 -13.461 1 60.5 97 TYR B CA 1
ATOM 3729 C C . TYR B 1 97 ? -18.453 -23.781 -12.234 1 60.5 97 TYR B C 1
ATOM 3731 O O . TYR B 1 97 ? -19.172 -24.766 -12.352 1 60.5 97 TYR B O 1
ATOM 3739 N N . THR B 1 98 ? -17.844 -23.578 -11.055 1 53.44 98 THR B N 1
ATOM 3740 C CA . THR B 1 98 ? -18.344 -24.125 -9.797 1 53.44 98 THR B CA 1
ATOM 3741 C C . THR B 1 98 ? -19.203 -23.094 -9.062 1 53.44 98 THR B C 1
ATOM 3743 O O . THR B 1 98 ? -19 -21.891 -9.227 1 53.44 98 THR B O 1
ATOM 3746 N N . LYS B 1 99 ? -20.188 -23.578 -8.273 1 51.66 99 LYS B N 1
ATOM 3747 C CA . LYS B 1 99 ? -21.094 -22.719 -7.52 1 51.66 99 LYS B CA 1
ATOM 3748 C C . LYS B 1 99 ? -20.344 -21.922 -6.457 1 51.66 99 LYS B C 1
ATOM 3750 O O . LYS B 1 99 ? -20.719 -20.797 -6.125 1 51.66 99 LYS B O 1
ATOM 3755 N N . SER B 1 100 ? -19.438 -22.641 -5.938 1 46.69 100 SER B N 1
ATOM 3756 C CA . SER B 1 100 ? -18.688 -22.016 -4.855 1 46.69 100 SER B CA 1
ATOM 3757 C C . SER B 1 100 ? -17.844 -20.844 -5.371 1 46.69 100 SER B C 1
ATOM 3759 O O . SER B 1 100 ? -17.344 -20.031 -4.586 1 46.69 100 SER B O 1
ATOM 3761 N N . GLY B 1 101 ? -17.953 -20.719 -6.633 1 43.81 101 GLY B N 1
ATOM 3762 C CA . GLY B 1 101 ? -17.234 -19.609 -7.254 1 43.81 101 GLY B CA 1
ATOM 3763 C C . GLY B 1 101 ? -15.734 -19.797 -7.27 1 43.81 101 GLY B C 1
ATOM 3764 O O . GLY B 1 101 ? -14.984 -18.828 -7.449 1 43.81 101 GLY B O 1
ATOM 3765 N N . ALA B 1 102 ? -15.477 -20.969 -6.738 1 42.78 102 ALA B N 1
ATOM 3766 C CA . ALA B 1 102 ? -14.07 -21.328 -6.613 1 42.78 102 ALA B CA 1
ATOM 3767 C C . ALA B 1 102 ? -13.414 -21.453 -7.988 1 42.78 102 ALA B C 1
ATOM 3769 O O . ALA B 1 102 ? -12.219 -21.188 -8.141 1 42.78 102 ALA B O 1
ATOM 3770 N N . LEU B 1 103 ? -14.266 -22.047 -8.977 1 41.88 103 LEU B N 1
ATOM 3771 C CA . LEU B 1 103 ? -13.766 -22.219 -10.336 1 41.88 103 LEU B CA 1
ATOM 3772 C C . LEU B 1 103 ? -14.195 -21.047 -11.219 1 41.88 103 LEU B C 1
ATOM 3774 O O . LEU B 1 103 ? -14.641 -20.016 -10.719 1 41.88 103 LEU B O 1
ATOM 3778 N N . ASP B 1 104 ? -14.438 -21.453 -12.695 1 51.97 104 ASP B N 1
ATOM 3779 C CA . ASP B 1 104 ? -14.633 -20.641 -13.891 1 51.97 104 ASP B CA 1
ATOM 3780 C C . ASP B 1 104 ? -15.953 -19.875 -13.82 1 51.97 104 ASP B C 1
ATOM 3782 O O . ASP B 1 104 ? -16.781 -20.125 -12.945 1 51.97 104 ASP B O 1
ATOM 3786 N N . GLN B 1 105 ? -15.938 -18.656 -14.312 1 54.06 105 GLN B N 1
ATOM 3787 C CA . GLN B 1 105 ? -17.047 -17.703 -14.375 1 54.06 105 GLN B CA 1
ATOM 3788 C C . GLN B 1 105 ? -18.141 -18.203 -15.305 1 54.06 105 GLN B C 1
ATOM 3790 O O . GLN B 1 105 ? -17.875 -18.828 -16.328 1 54.06 105 GLN B O 1
ATOM 3795 N N . ARG B 1 106 ? -19.344 -18.078 -14.656 1 56.84 106 ARG B N 1
ATOM 3796 C CA . ARG B 1 106 ? -20.516 -18.203 -15.523 1 56.84 106 ARG B CA 1
ATOM 3797 C C . ARG B 1 106 ? -20.578 -17.062 -16.531 1 56.84 106 ARG B C 1
ATOM 3799 O O . ARG B 1 106 ? -20.344 -15.906 -16.188 1 56.84 106 ARG B O 1
ATOM 3806 N N . TYR B 1 107 ? -20.516 -17.312 -17.719 1 62.66 107 TYR B N 1
ATOM 3807 C CA . TYR B 1 107 ? -20.609 -16.328 -18.781 1 62.66 107 TYR B CA 1
ATOM 3808 C C . TYR B 1 107 ? -22.062 -16.141 -19.219 1 62.66 107 TYR B C 1
ATOM 3810 O O . TYR B 1 107 ? -22.875 -17.062 -19.125 1 62.66 107 TYR B O 1
ATOM 3818 N N . TYR B 1 108 ? -22.438 -14.906 -19.406 1 62.72 108 TYR B N 1
ATOM 3819 C CA . TYR B 1 108 ? -23.766 -14.555 -19.891 1 62.72 108 TYR B CA 1
ATOM 3820 C C . TYR B 1 108 ? -23.703 -14.047 -21.328 1 62.72 108 TYR B C 1
ATOM 3822 O O . TYR B 1 108 ? -22.641 -13.609 -21.797 1 62.72 108 TYR B O 1
ATOM 3830 N N . PRO B 1 109 ? -24.875 -14.188 -21.938 1 69.38 109 PRO B N 1
ATOM 3831 C CA . PRO B 1 109 ? -24.922 -13.617 -23.297 1 69.38 109 PRO B CA 1
ATOM 3832 C C . PRO B 1 109 ? -24.609 -12.125 -23.312 1 69.38 109 PRO B C 1
ATOM 3834 O O . PRO B 1 109 ? -25.109 -11.375 -22.469 1 69.38 109 PRO B O 1
ATOM 3837 N N . GLY B 1 110 ? -23.734 -11.688 -24.234 1 65.31 110 GLY B N 1
ATOM 3838 C CA . GLY B 1 110 ? -23.359 -10.289 -24.359 1 65.31 110 GLY B CA 1
ATOM 3839 C C . GLY B 1 110 ? -21.969 -10 -23.812 1 65.31 110 GLY B C 1
ATOM 3840 O O . GLY B 1 110 ? -21.391 -8.953 -24.125 1 65.31 110 GLY B O 1
ATOM 3841 N N . ASN B 1 111 ? -21.516 -10.914 -23.125 1 65.31 111 ASN B N 1
ATOM 3842 C CA . ASN B 1 111 ? -20.188 -10.727 -22.562 1 65.31 111 ASN B CA 1
ATOM 3843 C C . ASN B 1 111 ? -19.094 -10.859 -23.641 1 65.31 111 ASN B C 1
ATOM 3845 O O . ASN B 1 111 ? -19.203 -11.688 -24.531 1 65.31 111 ASN B O 1
ATOM 3849 N N . GLN B 1 112 ? -18.188 -9.93 -23.562 1 68 112 GLN B N 1
ATOM 3850 C CA . GLN B 1 112 ? -17.031 -10.078 -24.422 1 68 112 GLN B CA 1
ATOM 3851 C C . GLN B 1 112 ? -15.891 -10.805 -23.703 1 68 112 GLN B C 1
ATOM 3853 O O . GLN B 1 112 ? -15.508 -10.422 -22.594 1 68 112 GLN B O 1
ATOM 3858 N N . ILE B 1 113 ? -15.477 -11.898 -24.281 1 68.44 113 ILE B N 1
ATOM 3859 C CA . ILE B 1 113 ? -14.492 -12.75 -23.625 1 68.44 113 ILE B CA 1
ATOM 3860 C C . ILE B 1 113 ? -13.273 -12.945 -24.516 1 68.44 113 ILE B C 1
ATOM 3862 O O . ILE B 1 113 ? -13.391 -12.906 -25.75 1 68.44 113 ILE B O 1
ATOM 3866 N N . PHE B 1 114 ? -12.172 -13.008 -23.922 1 68.06 114 PHE B N 1
ATOM 3867 C CA . PHE B 1 114 ? -10.961 -13.375 -24.641 1 68.06 114 PHE B CA 1
ATOM 3868 C C . PHE B 1 114 ? -10.859 -14.883 -24.812 1 68.06 114 PHE B C 1
ATOM 3870 O O . PHE B 1 114 ? -11.211 -15.641 -23.906 1 68.06 114 PHE B O 1
ATOM 3877 N N . LEU B 1 115 ? -10.57 -15.289 -26.031 1 67 115 LEU B N 1
ATOM 3878 C CA . LEU B 1 115 ? -10.375 -16.703 -26.312 1 67 115 LEU B CA 1
ATOM 3879 C C . LEU B 1 115 ? -8.891 -17.031 -26.453 1 67 115 LEU B C 1
ATOM 3881 O O . LEU B 1 115 ? -8.109 -16.188 -26.906 1 67 115 LEU B O 1
ATOM 3885 N N . SER B 1 116 ? -8.492 -18.016 -25.75 1 63.66 116 SER B N 1
ATOM 3886 C CA . SER B 1 116 ? -7.129 -18.516 -25.906 1 63.66 116 SER B CA 1
ATOM 3887 C C . SER B 1 116 ? -7.098 -19.828 -26.688 1 63.66 116 SER B C 1
ATOM 3889 O O . SER B 1 116 ? -8.078 -20.562 -26.688 1 63.66 116 SER B O 1
ATOM 3891 N N . GLN B 1 117 ? -5.973 -20.047 -27.422 1 59.5 117 GLN B N 1
ATOM 3892 C CA . GLN B 1 117 ? -5.699 -21.281 -28.156 1 59.5 117 GLN B CA 1
ATOM 3893 C C . GLN B 1 117 ? -6.758 -21.531 -29.219 1 59.5 117 GLN B C 1
ATOM 3895 O O . GLN B 1 117 ? -7.309 -22.641 -29.312 1 59.5 117 GLN B O 1
ATOM 3900 N N . LEU B 1 118 ? -7.047 -20.469 -29.953 1 65.38 118 LEU B N 1
ATOM 3901 C CA . LEU B 1 118 ? -7.961 -20.625 -31.078 1 65.38 118 LEU B CA 1
ATOM 3902 C C . LEU B 1 118 ? -7.359 -21.531 -32.156 1 65.38 118 LEU B C 1
ATOM 3904 O O . LEU B 1 118 ? -6.328 -21.203 -32.719 1 65.38 118 LEU B O 1
ATOM 3908 N N . THR B 1 119 ? -7.73 -22.734 -32.062 1 65.56 119 THR B N 1
ATOM 3909 C CA . THR B 1 119 ? -7.223 -23.688 -33.031 1 65.56 119 THR B CA 1
ATOM 3910 C C . THR B 1 119 ? -8.359 -24.25 -33.875 1 65.56 119 THR B C 1
ATOM 3912 O O . THR B 1 119 ? -9.492 -24.375 -33.406 1 65.56 119 THR B O 1
ATOM 3915 N N . LYS B 1 120 ? -8.125 -24.297 -35.125 1 65.75 120 LYS B N 1
ATOM 3916 C CA . LYS B 1 120 ? -9.039 -24.969 -36.062 1 65.75 120 LYS B CA 1
ATOM 3917 C C . LYS B 1 120 ? -8.688 -26.438 -36.219 1 65.75 120 LYS B C 1
ATOM 3919 O O . LYS B 1 120 ? -7.602 -26.766 -36.719 1 65.75 120 LYS B O 1
ATOM 3924 N N . ARG B 1 121 ? -9.359 -27.219 -35.5 1 63.75 121 ARG B N 1
ATOM 3925 C CA . ARG B 1 121 ? -9.156 -28.656 -35.656 1 63.75 121 ARG B CA 1
ATOM 3926 C C . ARG B 1 121 ? -10.32 -29.281 -36.438 1 63.75 121 ARG B C 1
ATOM 3928 O O . ARG B 1 121 ? -11.477 -29.156 -36 1 63.75 121 ARG B O 1
ATOM 3935 N N . ASN B 1 122 ? -10.039 -30.109 -37.5 1 62.56 122 ASN B N 1
ATOM 3936 C CA . ASN B 1 122 ? -10.984 -30.828 -38.344 1 62.56 122 ASN B CA 1
ATOM 3937 C C . ASN B 1 122 ? -12.133 -29.922 -38.781 1 62.56 122 ASN B C 1
ATOM 3939 O O . ASN B 1 122 ? -13.297 -30.344 -38.781 1 62.56 122 ASN B O 1
ATOM 3943 N N . GLY B 1 123 ? -11.914 -28.562 -39 1 63 123 GLY B N 1
ATOM 3944 C CA . GLY B 1 123 ? -12.914 -27.641 -39.5 1 63 123 GLY B CA 1
ATOM 3945 C C . GLY B 1 123 ? -13.68 -26.922 -38.406 1 63 123 GLY B C 1
ATOM 3946 O O . GLY B 1 123 ? -14.492 -26.031 -38.719 1 63 123 GLY B O 1
ATOM 3947 N N . HIS B 1 124 ? -13.508 -27.344 -37.156 1 68.94 124 HIS B N 1
ATOM 3948 C CA . HIS B 1 124 ? -14.234 -26.719 -36.062 1 68.94 124 HIS B CA 1
ATOM 3949 C C . HIS B 1 124 ? -13.312 -25.875 -35.219 1 68.94 124 HIS B C 1
ATOM 3951 O O . HIS B 1 124 ? -12.172 -26.266 -34.938 1 68.94 124 HIS B O 1
ATOM 3957 N N . LEU B 1 125 ? -13.727 -24.688 -35 1 71.62 125 LEU B N 1
ATOM 3958 C CA . LEU B 1 125 ? -12.961 -23.766 -34.156 1 71.62 125 LEU B CA 1
ATOM 3959 C C . LEU B 1 125 ? -13.117 -24.094 -32.688 1 71.62 125 LEU B C 1
ATOM 3961 O O . LEU B 1 125 ? -14.234 -24.312 -32.219 1 71.62 125 LEU B O 1
ATOM 3965 N N . THR B 1 126 ? -12.039 -24.453 -32.062 1 69.62 126 THR B N 1
ATOM 3966 C CA . THR B 1 126 ? -12.062 -24.656 -30.625 1 69.62 126 THR B CA 1
ATOM 3967 C C . THR B 1 126 ? -11.195 -23.609 -29.922 1 69.62 126 THR B C 1
ATOM 3969 O O . THR B 1 126 ? -10.172 -23.188 -30.453 1 69.62 126 THR B O 1
ATOM 3972 N N . ALA B 1 127 ? -11.812 -23 -28.938 1 67.81 127 ALA B N 1
ATOM 3973 C CA . ALA B 1 127 ? -11.062 -22 -28.172 1 67.81 127 ALA B CA 1
ATOM 3974 C C . ALA B 1 127 ? -11.32 -22.156 -26.672 1 67.81 127 ALA B C 1
ATOM 3976 O O . ALA B 1 127 ? -12.266 -22.844 -26.266 1 67.81 127 ALA B O 1
ATOM 3977 N N . ASN B 1 128 ? -10.375 -21.812 -25.938 1 62.53 128 ASN B N 1
ATOM 3978 C CA . ASN B 1 128 ? -10.562 -21.734 -24.5 1 62.53 128 ASN B CA 1
ATOM 3979 C C . ASN B 1 128 ? -10.891 -20.328 -24.047 1 62.53 128 ASN B C 1
ATOM 3981 O O . ASN B 1 128 ? -10.406 -19.344 -24.625 1 62.53 128 ASN B O 1
ATOM 3985 N N . VAL B 1 129 ? -11.875 -20.234 -23.141 1 61.44 129 VAL B N 1
ATOM 3986 C CA . VAL B 1 129 ? -12.25 -18.938 -22.578 1 61.44 129 VAL B CA 1
ATOM 3987 C C . VAL B 1 129 ? -11.102 -18.391 -21.719 1 61.44 129 VAL B C 1
ATOM 3989 O O . VAL B 1 129 ? -10.625 -19.078 -20.812 1 61.44 129 VAL B O 1
ATOM 3992 N N . ALA B 1 130 ? -10.469 -17.297 -22.25 1 56.88 130 ALA B N 1
ATOM 3993 C CA . ALA B 1 130 ? -9.297 -16.734 -21.578 1 56.88 130 ALA B CA 1
ATOM 3994 C C . ALA B 1 130 ? -9.68 -15.562 -20.688 1 56.88 130 ALA B C 1
ATOM 3996 O O . ALA B 1 130 ? -8.82 -14.812 -20.219 1 56.88 130 ALA B O 1
ATOM 3997 N N . GLY B 1 131 ? -10.898 -15.289 -20.391 1 58.06 131 GLY B N 1
ATOM 3998 C CA . GLY B 1 131 ? -11.25 -14.289 -19.391 1 58.06 131 GLY B CA 1
ATOM 3999 C C . GLY B 1 131 ? -12.039 -13.125 -19.969 1 58.06 131 GLY B C 1
ATOM 4000 O O . GLY B 1 131 ? -12.289 -13.078 -21.172 1 58.06 131 GLY B O 1
ATOM 4001 N N . TYR B 1 132 ? -12.672 -12.266 -19.109 1 56.19 132 TYR B N 1
ATOM 4002 C CA . TYR B 1 132 ? -13.492 -11.117 -19.453 1 56.19 132 TYR B CA 1
ATOM 4003 C C . TYR B 1 132 ? -12.625 -9.953 -19.938 1 56.19 132 TYR B C 1
ATOM 4005 O O . TYR B 1 132 ? -11.484 -9.805 -19.5 1 56.19 132 TYR B O 1
ATOM 4013 N N . LYS B 1 133 ? -13.07 -9.328 -21.047 1 58.22 133 LYS B N 1
ATOM 4014 C CA . LYS B 1 133 ? -12.523 -8.023 -21.422 1 58.22 133 LYS B CA 1
ATOM 4015 C C . LYS B 1 133 ? -12.758 -6.992 -20.328 1 58.22 133 LYS B C 1
ATOM 4017 O O . LYS B 1 133 ? -13.906 -6.691 -19.984 1 58.22 133 LYS B O 1
ATOM 4022 N N . ARG B 1 134 ? -11.75 -6.613 -19.484 1 60.88 134 ARG B N 1
ATOM 4023 C CA . ARG B 1 134 ? -11.875 -5.711 -18.344 1 60.88 134 ARG B CA 1
ATOM 4024 C C . ARG B 1 134 ? -11.5 -4.285 -18.734 1 60.88 134 ARG B C 1
ATOM 4026 O O . ARG B 1 134 ? -11.328 -3.424 -17.859 1 60.88 134 ARG B O 1
ATOM 4033 N N . ASP B 1 135 ? -11.5 -3.957 -19.875 1 68.94 135 ASP B N 1
ATOM 4034 C CA . ASP B 1 135 ? -11 -2.664 -20.328 1 68.94 135 ASP B CA 1
ATOM 4035 C C . ASP B 1 135 ? -12.008 -1.555 -20.062 1 68.94 135 ASP B C 1
ATOM 4037 O O . ASP B 1 135 ? -11.633 -0.446 -19.672 1 68.94 135 ASP B O 1
ATOM 4041 N N . VAL B 1 136 ? -13.289 -1.959 -20.078 1 69.88 136 VAL B N 1
ATOM 4042 C CA . VAL B 1 136 ? -14.297 -0.908 -19.938 1 69.88 136 VAL B CA 1
ATOM 4043 C C . VAL B 1 136 ? -14.336 -0.403 -18.5 1 69.88 136 VAL B C 1
ATOM 4045 O O . VAL B 1 136 ? -14.367 0.806 -18.266 1 69.88 136 VAL B O 1
ATOM 4048 N N . VAL B 1 137 ? -14.289 -1.299 -17.609 1 73.31 137 VAL B N 1
ATOM 4049 C CA . VAL B 1 137 ? -14.344 -0.925 -16.188 1 73.31 137 VAL B CA 1
ATOM 4050 C C . VAL B 1 137 ? -13.109 -0.105 -15.828 1 73.31 137 VAL B C 1
ATOM 4052 O O . VAL B 1 137 ? -13.211 0.901 -15.117 1 73.31 137 VAL B O 1
ATOM 4055 N N . LEU B 1 138 ? -12.039 -0.496 -16.344 1 78.88 138 LEU B N 1
ATOM 4056 C CA . LEU B 1 138 ? -10.781 0.184 -16.047 1 78.88 138 LEU B CA 1
ATOM 4057 C C . LEU B 1 138 ? -10.789 1.605 -16.594 1 78.88 138 LEU B C 1
ATOM 4059 O O . LEU B 1 138 ? -10.367 2.543 -15.914 1 78.88 138 LEU B O 1
ATOM 4063 N N . VAL B 1 139 ? -11.258 1.735 -17.766 1 78.12 139 VAL B N 1
ATOM 4064 C CA . VAL B 1 139 ? -11.273 3.045 -18.406 1 78.12 139 VAL B CA 1
ATOM 4065 C C . VAL B 1 139 ? -12.266 3.959 -17.688 1 78.12 139 VAL B C 1
ATOM 4067 O O . VAL B 1 139 ? -11.977 5.141 -17.469 1 78.12 139 VAL B O 1
ATOM 4070 N N . PHE B 1 140 ? -13.383 3.422 -17.297 1 80.31 140 PHE B N 1
ATOM 4071 C CA . PHE B 1 140 ? -14.375 4.234 -16.594 1 80.31 140 PHE B CA 1
ATOM 4072 C C . PHE B 1 140 ? -13.859 4.668 -15.234 1 80.31 140 PHE B C 1
ATOM 4074 O O . PHE B 1 140 ? -14 5.832 -14.852 1 80.31 140 PHE B O 1
ATOM 4081 N N . LEU B 1 141 ? -13.367 3.744 -14.516 1 83.69 141 LEU B N 1
ATOM 4082 C CA . LEU B 1 141 ? -12.836 4.074 -13.203 1 83.69 141 LEU B CA 1
ATOM 4083 C C . LEU B 1 141 ? -11.672 5.055 -13.305 1 83.69 141 LEU B C 1
ATOM 4085 O O . LEU B 1 141 ? -11.555 5.977 -12.5 1 83.69 141 LEU B O 1
ATOM 4089 N N . GLY B 1 142 ? -10.844 4.777 -14.297 1 85.69 142 GLY B N 1
ATOM 4090 C CA . GLY B 1 142 ? -9.75 5.711 -14.531 1 85.69 142 GLY B CA 1
ATOM 4091 C C . GLY B 1 142 ? -10.227 7.117 -14.836 1 85.69 142 GLY B C 1
ATOM 4092 O O . GLY B 1 142 ? -9.703 8.094 -14.289 1 85.69 142 GLY B O 1
ATOM 4093 N N . TRP B 1 143 ? -11.195 7.156 -15.648 1 83.44 143 TRP B N 1
ATOM 4094 C CA . TRP B 1 143 ? -11.789 8.445 -15.992 1 83.44 143 TRP B CA 1
ATOM 4095 C C . TRP B 1 143 ? -12.391 9.117 -14.758 1 83.44 143 TRP B C 1
ATOM 4097 O O . TRP B 1 143 ? -12.258 10.328 -14.578 1 83.44 143 TRP B O 1
ATOM 4107 N N . LEU B 1 144 ? -13.094 8.414 -13.984 1 84.81 144 LEU B N 1
ATOM 4108 C CA . LEU B 1 144 ? -13.742 8.961 -12.797 1 84.81 144 LEU B CA 1
ATOM 4109 C C . LEU B 1 144 ? -12.703 9.539 -11.836 1 84.81 144 LEU B C 1
ATOM 4111 O O . LEU B 1 144 ? -12.93 10.594 -11.242 1 84.81 144 LEU B O 1
ATOM 4115 N N . VAL B 1 145 ? -11.641 8.828 -11.672 1 86.19 145 VAL B N 1
ATOM 4116 C CA . VAL B 1 145 ? -10.578 9.312 -10.789 1 86.19 145 VAL B CA 1
ATOM 4117 C C . VAL B 1 145 ? -10.016 10.625 -11.32 1 86.19 145 VAL B C 1
ATOM 4119 O O . VAL B 1 145 ? -9.82 11.578 -10.57 1 86.19 145 VAL B O 1
ATOM 4122 N N . ILE B 1 146 ? -9.781 10.672 -12.562 1 84.06 146 ILE B N 1
ATOM 4123 C CA . ILE B 1 146 ? -9.25 11.875 -13.188 1 84.06 146 ILE B CA 1
ATOM 4124 C C . ILE B 1 146 ? -10.25 13.023 -13.031 1 84.06 146 ILE B C 1
ATOM 4126 O O . ILE B 1 146 ? -9.875 14.148 -12.703 1 84.06 146 ILE B O 1
ATOM 4130 N N . PHE B 1 147 ? -11.43 12.688 -13.25 1 84.12 147 PHE B N 1
ATOM 4131 C CA . PHE B 1 147 ? -12.5 13.672 -13.141 1 84.12 147 PHE B CA 1
ATOM 4132 C C . PHE B 1 147 ? -12.562 14.242 -11.727 1 84.12 147 PHE B C 1
ATOM 4134 O O . PHE B 1 147 ? -12.625 15.461 -11.547 1 84.12 147 PHE B O 1
ATOM 4141 N N . LEU B 1 148 ? -12.547 13.398 -10.789 1 85.25 148 LEU B N 1
ATOM 4142 C CA . LEU B 1 148 ? -12.648 13.836 -9.406 1 85.25 148 LEU B CA 1
ATOM 4143 C C . LEU B 1 148 ? -11.414 14.633 -8.992 1 85.25 148 LEU B C 1
ATOM 4145 O O . LEU B 1 148 ? -11.516 15.609 -8.25 1 85.25 148 LEU B O 1
ATOM 4149 N N . LEU B 1 149 ? -10.297 14.203 -9.461 1 84 149 LEU B N 1
ATOM 4150 C CA . LEU B 1 149 ? -9.055 14.883 -9.125 1 84 149 LEU B CA 1
ATOM 4151 C C . LEU B 1 149 ? -9.039 16.297 -9.703 1 84 149 LEU B C 1
ATOM 4153 O O . LEU B 1 149 ? -8.688 17.25 -9.008 1 84 149 LEU B O 1
ATOM 4157 N N . VAL B 1 150 ? -9.438 16.438 -10.906 1 81.81 150 VAL B N 1
ATOM 4158 C CA . VAL B 1 150 ? -9.43 17.75 -11.57 1 81.81 150 VAL B CA 1
ATOM 4159 C C . VAL B 1 150 ? -10.508 18.641 -10.961 1 81.81 150 VAL B C 1
ATOM 4161 O O . VAL B 1 150 ? -10.305 19.844 -10.789 1 81.81 150 VAL B O 1
ATOM 4164 N N . LEU B 1 151 ? -11.617 18.016 -10.664 1 81.5 151 LEU B N 1
ATOM 4165 C CA . LEU B 1 151 ? -12.711 18.781 -10.055 1 81.5 151 LEU B CA 1
ATOM 4166 C C . LEU B 1 151 ? -12.297 19.328 -8.695 1 81.5 151 LEU B C 1
ATOM 4168 O O . LEU B 1 151 ? -12.633 20.453 -8.344 1 81.5 151 LEU B O 1
ATOM 4172 N N . MET B 1 152 ? -11.586 18.516 -8.008 1 79 152 MET B N 1
ATOM 4173 C CA . MET B 1 152 ? -11.258 18.875 -6.633 1 79 152 MET B CA 1
ATOM 4174 C C . MET B 1 152 ? -10.008 19.75 -6.59 1 79 152 MET B C 1
ATOM 4176 O O . MET B 1 152 ? -9.922 20.672 -5.781 1 79 152 MET B O 1
ATOM 4180 N N . MET B 1 153 ? -9.031 19.438 -7.391 1 77 153 MET B N 1
ATOM 4181 C CA . MET B 1 153 ? -7.727 20.062 -7.211 1 77 153 MET B CA 1
ATOM 4182 C C . MET B 1 153 ? -7.438 21.047 -8.344 1 77 153 MET B C 1
ATOM 4184 O O . MET B 1 153 ? -6.496 21.828 -8.266 1 77 153 MET B O 1
ATOM 4188 N N . GLY B 1 154 ? -8.156 21.031 -9.391 1 76.5 154 GLY B N 1
ATOM 4189 C CA . GLY B 1 154 ? -7.883 21.906 -10.523 1 76.5 154 GLY B CA 1
ATOM 4190 C C . GLY B 1 154 ? -6.598 21.547 -11.25 1 76.5 154 GLY B C 1
ATOM 4191 O O . GLY B 1 154 ? -6.387 20.391 -11.609 1 76.5 154 GLY B O 1
ATOM 4192 N N . TRP B 1 155 ? -5.668 22.422 -11.227 1 75.81 155 TRP B N 1
ATOM 4193 C CA . TRP B 1 155 ? -4.418 22.25 -11.969 1 75.81 155 TRP B CA 1
ATOM 4194 C C . TRP B 1 155 ? -3.506 21.25 -11.273 1 75.81 155 TRP B C 1
ATOM 4196 O O . TRP B 1 155 ? -2.854 20.438 -11.938 1 75.81 155 TRP B O 1
ATOM 4206 N N . ALA B 1 156 ? -3.469 21.281 -10.016 1 76.38 156 ALA B N 1
ATOM 4207 C CA . ALA B 1 156 ? -2.635 20.359 -9.258 1 76.38 156 ALA B CA 1
ATOM 4208 C C . ALA B 1 156 ? -3.037 18.906 -9.523 1 76.38 156 ALA B C 1
ATOM 4210 O O . ALA B 1 156 ? -2.186 18.016 -9.562 1 76.38 156 ALA B O 1
ATOM 4211 N N . GLY B 1 157 ? -4.316 18.703 -9.695 1 78.69 157 GLY B N 1
ATOM 4212 C CA . GLY B 1 157 ? -4.801 17.375 -10.023 1 78.69 157 GLY B CA 1
ATOM 4213 C C . GLY B 1 157 ? -4.363 16.906 -11.398 1 78.69 157 GLY B C 1
ATOM 4214 O O . GLY B 1 157 ? -4.016 15.734 -11.578 1 78.69 157 GLY B O 1
ATOM 4215 N N . SER B 1 158 ? -4.266 17.766 -12.336 1 81.38 158 SER B N 1
ATOM 4216 C CA . SER B 1 158 ? -3.838 17.422 -13.688 1 81.38 158 SER B CA 1
ATOM 4217 C C . SER B 1 158 ? -2.359 17.047 -13.727 1 81.38 158 SER B C 1
ATOM 4219 O O . SER B 1 158 ? -1.955 16.156 -14.469 1 81.38 158 SER B O 1
ATOM 4221 N N . LEU B 1 159 ? -1.636 17.75 -12.953 1 86.62 159 LEU B N 1
ATOM 4222 C CA . LEU B 1 159 ? -0.206 17.469 -12.906 1 86.62 159 LEU B CA 1
ATOM 4223 C C . LEU B 1 159 ? 0.058 16.125 -12.234 1 86.62 159 LEU B C 1
ATOM 4225 O O . LEU B 1 159 ? 0.999 15.414 -12.602 1 86.62 159 LEU B O 1
ATOM 4229 N N . ALA B 1 160 ? -0.757 15.852 -11.266 1 86.5 160 ALA B N 1
ATOM 4230 C CA . ALA B 1 160 ? -0.638 14.555 -10.617 1 86.5 160 ALA B CA 1
ATOM 4231 C C . ALA B 1 160 ? -0.934 13.422 -11.594 1 86.5 160 ALA B C 1
ATOM 4233 O O . ALA B 1 160 ? -0.24 12.398 -11.609 1 86.5 160 ALA B O 1
ATOM 4234 N N . MET B 1 161 ? -1.89 13.648 -12.398 1 85.12 161 MET B N 1
ATOM 4235 C CA . MET B 1 161 ? -2.252 12.648 -13.398 1 85.12 161 MET B CA 1
ATOM 4236 C C . MET B 1 161 ? -1.167 12.531 -14.469 1 85.12 161 MET B C 1
ATOM 4238 O O . MET B 1 161 ? -0.854 11.422 -14.914 1 85.12 161 MET B O 1
ATOM 4242 N N . LEU B 1 162 ? -0.73 13.609 -14.844 1 87.5 162 LEU B N 1
ATOM 4243 C CA . LEU B 1 162 ? 0.365 13.602 -15.805 1 87.5 162 LEU B CA 1
ATOM 4244 C C . LEU B 1 162 ? 1.563 12.828 -15.258 1 87.5 162 LEU B C 1
ATOM 4246 O O . LEU B 1 162 ? 2.219 12.086 -15.992 1 87.5 162 LEU B O 1
ATOM 4250 N N . SER B 1 163 ? 1.813 13.086 -14.023 1 91.69 163 SER B N 1
ATOM 4251 C CA . SER B 1 163 ? 2.92 12.383 -13.383 1 91.69 163 SER B CA 1
ATOM 4252 C C . SER B 1 163 ? 2.711 10.875 -13.414 1 91.69 163 SER B C 1
ATOM 4254 O O . SER B 1 163 ? 3.645 10.117 -13.688 1 91.69 163 SER B O 1
ATOM 4256 N N . VAL B 1 164 ? 1.524 10.438 -13.164 1 89.19 164 VAL B N 1
ATOM 4257 C CA . VAL B 1 164 ? 1.218 9.008 -13.172 1 89.19 164 VAL B CA 1
ATOM 4258 C C . VAL B 1 164 ? 1.391 8.445 -14.578 1 89.19 164 VAL B C 1
ATOM 4260 O O . VAL B 1 164 ? 1.968 7.371 -14.758 1 89.19 164 VAL B O 1
ATOM 4263 N N . CYS B 1 165 ? 0.94 9.141 -15.57 1 88.31 165 CYS B N 1
ATOM 4264 C CA . CYS B 1 165 ? 1.052 8.711 -16.969 1 88.31 165 CYS B CA 1
ATOM 4265 C C . CYS B 1 165 ? 2.512 8.625 -17.391 1 88.31 165 CYS B C 1
ATOM 4267 O O . CYS B 1 165 ? 2.92 7.645 -18.016 1 88.31 165 CYS B O 1
ATOM 4269 N N . LEU B 1 166 ? 3.221 9.633 -17.062 1 92.06 166 LEU B N 1
ATOM 4270 C CA . LEU B 1 166 ? 4.633 9.641 -17.422 1 92.06 166 LEU B CA 1
ATOM 4271 C C . LEU B 1 166 ? 5.387 8.531 -16.703 1 92.06 166 LEU B C 1
ATOM 4273 O O . LEU B 1 166 ? 6.309 7.934 -17.266 1 92.06 166 LEU B O 1
ATOM 4277 N N . ASN B 1 167 ? 5.035 8.281 -15.492 1 91.25 167 ASN B N 1
ATOM 4278 C CA . ASN B 1 167 ? 5.656 7.184 -14.75 1 91.25 167 ASN B CA 1
ATOM 4279 C C . ASN B 1 167 ? 5.312 5.828 -15.367 1 91.25 167 ASN B C 1
ATOM 4281 O O . ASN B 1 167 ? 6.133 4.91 -15.359 1 91.25 167 ASN B O 1
ATOM 4285 N N . ALA B 1 168 ? 4.066 5.707 -15.836 1 88.69 168 ALA B N 1
ATOM 4286 C CA . ALA B 1 168 ? 3.678 4.477 -16.516 1 88.69 168 ALA B CA 1
ATOM 4287 C C . ALA B 1 168 ? 4.504 4.262 -17.781 1 88.69 168 ALA B C 1
ATOM 4289 O O . ALA B 1 168 ? 4.918 3.141 -18.078 1 88.69 168 ALA B O 1
ATOM 4290 N N . VAL B 1 169 ? 4.73 5.336 -18.5 1 90.88 169 VAL B N 1
ATOM 4291 C CA . VAL B 1 169 ? 5.539 5.277 -19.703 1 90.88 169 VAL B CA 1
ATOM 4292 C C . VAL B 1 169 ? 6.98 4.914 -19.344 1 90.88 169 VAL B C 1
ATOM 4294 O O . VAL B 1 169 ? 7.598 4.082 -20.016 1 90.88 169 VAL B O 1
ATOM 4297 N N . LEU B 1 170 ? 7.457 5.578 -18.391 1 91.81 170 LEU B N 1
ATOM 4298 C CA . LEU B 1 170 ? 8.812 5.293 -17.922 1 91.81 170 LEU B CA 1
ATOM 4299 C C . LEU B 1 170 ? 8.945 3.83 -17.516 1 91.81 170 LEU B C 1
ATOM 4301 O O . LEU B 1 170 ? 9.961 3.191 -17.797 1 91.81 170 LEU B O 1
ATOM 4305 N N . PHE B 1 171 ? 7.965 3.326 -16.875 1 89.25 171 PHE B N 1
ATOM 4306 C CA . PHE B 1 171 ? 7.945 1.931 -16.453 1 89.25 171 PHE B CA 1
ATOM 4307 C C . PHE B 1 171 ? 8.016 1.002 -17.656 1 89.25 171 PHE B C 1
ATOM 4309 O O . PHE B 1 171 ? 8.766 0.022 -17.656 1 89.25 171 PHE B O 1
ATOM 4316 N N . TYR B 1 172 ? 7.234 1.277 -18.625 1 87.19 172 TYR B N 1
ATOM 4317 C CA . TYR B 1 172 ? 7.211 0.483 -19.844 1 87.19 172 TYR B CA 1
ATOM 4318 C C . TYR B 1 172 ? 8.594 0.432 -20.484 1 87.19 172 TYR B C 1
ATOM 4320 O O . TYR B 1 172 ? 9.078 -0.644 -20.844 1 87.19 172 TYR B O 1
ATOM 4328 N N . PHE B 1 173 ? 9.242 1.543 -20.562 1 89.5 173 PHE B N 1
ATOM 4329 C CA . PHE B 1 173 ? 10.539 1.622 -21.234 1 89.5 173 PHE B CA 1
ATOM 4330 C C . PHE B 1 173 ? 11.609 0.908 -20.406 1 89.5 173 PHE B C 1
ATOM 4332 O O . PHE B 1 173 ? 12.5 0.261 -20.969 1 89.5 173 PHE B O 1
ATOM 4339 N N . VAL B 1 174 ? 11.562 1.013 -19.172 1 88 174 VAL B N 1
ATOM 4340 C CA . VAL B 1 174 ? 12.57 0.394 -18.328 1 88 174 VAL B CA 1
ATOM 4341 C C . VAL B 1 174 ? 12.445 -1.126 -18.391 1 88 174 VAL B C 1
ATOM 4343 O O . VAL B 1 174 ? 13.445 -1.844 -18.375 1 88 174 VAL B O 1
ATOM 4346 N N . ILE B 1 175 ? 11.211 -1.582 -18.406 1 85.25 175 ILE B N 1
ATOM 4347 C CA . ILE B 1 175 ? 11.008 -3.02 -18.547 1 85.25 175 ILE B CA 1
ATOM 4348 C C . ILE B 1 175 ? 11.609 -3.502 -19.859 1 85.25 175 ILE B C 1
ATOM 4350 O O . ILE B 1 175 ? 12.25 -4.555 -19.906 1 85.25 175 ILE B O 1
ATOM 4354 N N . GLN B 1 176 ? 11.422 -2.768 -20.922 1 84.88 176 GLN B N 1
ATOM 4355 C CA . GLN B 1 176 ? 11.984 -3.123 -22.219 1 84.88 176 GLN B CA 1
ATOM 4356 C C . GLN B 1 176 ? 13.516 -3.166 -22.172 1 84.88 176 GLN B C 1
ATOM 4358 O O . GLN B 1 176 ? 14.133 -4.051 -22.75 1 84.88 176 GLN B O 1
ATOM 4363 N N . ILE B 1 177 ? 13.992 -2.246 -21.469 1 85.38 177 ILE B N 1
ATOM 4364 C CA . ILE B 1 177 ? 15.445 -2.182 -21.328 1 85.38 177 ILE B CA 1
ATOM 4365 C C . ILE B 1 177 ? 15.938 -3.377 -20.516 1 85.38 177 ILE B C 1
ATOM 4367 O O . ILE B 1 177 ? 16.969 -3.982 -20.859 1 85.38 177 ILE B O 1
ATOM 4371 N N . ASP B 1 178 ? 15.242 -3.65 -19.5 1 83.75 178 ASP B N 1
ATOM 4372 C CA . ASP B 1 178 ? 15.633 -4.77 -18.641 1 83.75 178 ASP B CA 1
ATOM 4373 C C . ASP B 1 178 ? 15.562 -6.09 -19.406 1 83.75 178 ASP B C 1
ATOM 4375 O O . ASP B 1 178 ? 16.406 -6.969 -19.203 1 83.75 178 ASP B O 1
ATOM 4379 N N . LEU B 1 179 ? 14.562 -6.246 -20.203 1 79 179 LEU B N 1
ATOM 4380 C CA . LEU B 1 179 ? 14.398 -7.461 -21 1 79 179 LEU B CA 1
ATOM 4381 C C . LEU B 1 179 ? 15.516 -7.594 -22.031 1 79 179 LEU B C 1
ATOM 4383 O O . LEU B 1 179 ? 16.016 -8.695 -22.266 1 79 179 LEU B O 1
ATOM 4387 N N . LYS B 1 180 ? 15.844 -6.543 -22.578 1 80.69 180 LYS B N 1
ATOM 4388 C CA . LYS B 1 180 ? 16.922 -6.547 -23.562 1 80.69 180 LYS B CA 1
ATOM 4389 C C . LYS B 1 180 ? 18.25 -6.887 -22.922 1 80.69 180 LYS B C 1
ATOM 4391 O O . LYS B 1 180 ? 19.109 -7.512 -23.547 1 80.69 180 LYS B O 1
ATOM 4396 N N . MET B 1 181 ? 18.422 -6.473 -21.703 1 75.94 181 MET B N 1
ATOM 4397 C CA . MET B 1 181 ? 19.656 -6.727 -20.969 1 75.94 181 MET B CA 1
ATOM 4398 C C . MET B 1 181 ? 19.609 -8.078 -20.266 1 75.94 181 MET B C 1
ATOM 4400 O O . MET B 1 181 ? 20.469 -8.383 -19.438 1 75.94 181 MET B O 1
ATOM 4404 N N . GLN B 1 182 ? 18.688 -8.82 -20.516 1 65.69 182 GLN B N 1
ATOM 4405 C CA . GLN B 1 182 ? 18.5 -10.164 -19.984 1 65.69 182 GLN B CA 1
ATOM 4406 C C . GLN B 1 182 ? 18.375 -10.141 -18.453 1 65.69 182 GLN B C 1
ATOM 4408 O O . GLN B 1 182 ? 18.891 -11.023 -17.781 1 65.69 182 GLN B O 1
ATOM 4413 N N . ALA B 1 183 ? 17.969 -9.148 -17.953 1 62.75 183 ALA B N 1
ATOM 4414 C CA . ALA B 1 183 ? 17.609 -8.977 -16.547 1 62.75 183 ALA B CA 1
ATOM 4415 C C . ALA B 1 183 ? 18.812 -9.156 -15.633 1 62.75 183 ALA B C 1
ATOM 4417 O O . ALA B 1 183 ? 18.672 -9.523 -14.461 1 62.75 183 ALA B O 1
ATOM 4418 N N . SER B 1 184 ? 19.969 -9.023 -16.156 1 63.41 184 SER B N 1
ATOM 4419 C CA . SER B 1 184 ? 21.188 -9.266 -15.383 1 63.41 184 SER B CA 1
ATOM 4420 C C . SER B 1 184 ? 21.359 -8.219 -14.281 1 63.41 184 SER B C 1
ATOM 4422 O O . SER B 1 184 ? 21.906 -8.516 -13.219 1 63.41 184 SER B O 1
ATOM 4424 N N . HIS B 1 185 ? 20.844 -7.168 -14.445 1 80.56 185 HIS B N 1
ATOM 4425 C CA . HIS B 1 185 ? 20.984 -6.09 -13.477 1 80.56 185 HIS B CA 1
ATOM 4426 C C . HIS B 1 185 ? 19.625 -5.527 -13.062 1 80.56 185 HIS B C 1
ATOM 4428 O O . HIS B 1 185 ? 19.438 -4.309 -13.039 1 80.56 185 HIS B O 1
ATOM 4434 N N . ALA B 1 186 ? 18.844 -6.406 -12.719 1 78.5 186 ALA B N 1
ATOM 4435 C CA . ALA B 1 186 ? 17.453 -6.027 -12.43 1 78.5 186 ALA B CA 1
ATOM 4436 C C . ALA B 1 186 ? 17.391 -5.098 -11.219 1 78.5 186 ALA B C 1
ATOM 4438 O O . ALA B 1 186 ? 16.656 -4.098 -11.242 1 78.5 186 ALA B O 1
ATOM 4439 N N . PHE B 1 187 ? 18.172 -5.367 -10.172 1 84.75 187 PHE B N 1
ATOM 4440 C CA . PHE B 1 187 ? 18.125 -4.539 -8.969 1 84.75 187 PHE B CA 1
ATOM 4441 C C . PHE B 1 187 ? 18.531 -3.104 -9.281 1 84.75 187 PHE B C 1
ATOM 4443 O O . PHE B 1 187 ? 17.859 -2.158 -8.867 1 84.75 187 PHE B O 1
ATOM 4450 N N . LEU B 1 188 ? 19.609 -2.979 -9.984 1 86.38 188 LEU B N 1
ATOM 4451 C CA . LEU B 1 188 ? 20.109 -1.646 -10.305 1 86.38 188 LEU B CA 1
ATOM 4452 C C . LEU B 1 188 ? 19.125 -0.9 -11.203 1 86.38 188 LEU B C 1
ATOM 4454 O O . LEU B 1 188 ? 18.859 0.286 -10.992 1 86.38 188 LEU B O 1
ATOM 4458 N N . THR B 1 189 ? 18.656 -1.576 -12.211 1 88.25 189 THR B N 1
ATOM 4459 C CA . THR B 1 189 ? 17.75 -0.962 -13.164 1 88.25 189 THR B CA 1
ATOM 4460 C C . THR B 1 189 ? 16.484 -0.461 -12.469 1 88.25 189 THR B C 1
ATOM 4462 O O . THR B 1 189 ? 16.047 0.67 -12.695 1 88.25 189 THR B O 1
ATOM 4465 N N . PHE B 1 190 ? 15.977 -1.198 -11.586 1 86.38 190 PHE B N 1
ATOM 4466 C CA . PHE B 1 190 ? 14.711 -0.816 -10.977 1 86.38 190 PHE B CA 1
ATOM 4467 C C . PHE B 1 190 ? 14.938 0.117 -9.789 1 86.38 190 PHE B C 1
ATOM 4469 O O . PHE B 1 190 ? 14.039 0.851 -9.391 1 86.38 190 PHE B O 1
ATOM 4476 N N . SER B 1 191 ? 16.141 0.088 -9.227 1 88.75 191 SER B N 1
ATOM 4477 C CA . SER B 1 191 ? 16.484 1.112 -8.25 1 88.75 191 SER B CA 1
ATOM 4478 C C . SER B 1 191 ? 16.531 2.494 -8.891 1 88.75 191 SER B C 1
ATOM 4480 O O . SER B 1 191 ? 16.047 3.471 -8.312 1 88.75 191 SER B O 1
ATOM 4482 N N . ILE B 1 192 ? 17.094 2.527 -10 1 91.25 192 ILE B N 1
ATOM 4483 C CA . ILE B 1 192 ? 17.156 3.781 -10.742 1 91.25 192 ILE B CA 1
ATOM 4484 C C . ILE B 1 192 ? 15.742 4.223 -11.125 1 91.25 192 ILE B C 1
ATOM 4486 O O . ILE B 1 192 ? 15.414 5.41 -11.039 1 91.25 192 ILE B O 1
ATOM 4490 N N . LEU B 1 193 ? 14.977 3.264 -11.523 1 90.94 193 LEU B N 1
ATOM 4491 C CA . LEU B 1 193 ? 13.586 3.557 -11.867 1 90.94 193 LEU B CA 1
ATOM 4492 C C . LEU B 1 193 ? 12.852 4.156 -10.672 1 90.94 193 LEU B C 1
ATOM 4494 O O . LEU B 1 193 ? 12.086 5.109 -10.828 1 90.94 193 LEU B O 1
ATOM 4498 N N . ALA B 1 194 ? 13.062 3.57 -9.531 1 91.44 194 ALA B N 1
ATOM 4499 C CA . ALA B 1 194 ? 12.406 4.062 -8.32 1 91.44 194 ALA B CA 1
ATOM 4500 C C . ALA B 1 194 ? 12.789 5.512 -8.047 1 91.44 194 ALA B C 1
ATOM 4502 O O . ALA B 1 194 ? 11.938 6.324 -7.68 1 91.44 194 ALA B O 1
ATOM 4503 N N . LEU B 1 195 ? 14.039 5.832 -8.234 1 93.06 195 LEU B N 1
ATOM 4504 C CA . LEU B 1 195 ? 14.523 7.195 -8.031 1 93.06 195 LEU B CA 1
ATOM 4505 C C . LEU B 1 195 ? 13.906 8.148 -9.055 1 93.06 195 LEU B C 1
ATOM 4507 O O . LEU B 1 195 ? 13.539 9.273 -8.719 1 93.06 195 LEU B O 1
ATOM 4511 N N . LEU B 1 196 ? 13.82 7.695 -10.219 1 94.44 196 LEU B N 1
ATOM 4512 C CA . LEU B 1 196 ? 13.234 8.508 -11.273 1 94.44 196 LEU B CA 1
ATOM 4513 C C . LEU B 1 196 ? 11.742 8.734 -11.023 1 94.44 196 LEU B C 1
ATOM 4515 O O . LEU B 1 196 ? 11.227 9.828 -11.266 1 94.44 196 LEU B O 1
ATOM 4519 N N . PHE B 1 197 ? 11.039 7.711 -10.57 1 93.38 197 PHE B N 1
ATOM 4520 C CA . PHE B 1 197 ? 9.625 7.832 -10.219 1 93.38 197 PHE B CA 1
ATOM 4521 C C . PHE B 1 197 ? 9.422 8.93 -9.18 1 93.38 197 PHE B C 1
ATOM 4523 O O . PHE B 1 197 ? 8.531 9.773 -9.328 1 93.38 197 PHE B O 1
ATOM 4530 N N . ALA B 1 198 ? 10.273 8.852 -8.156 1 93.81 198 ALA B N 1
ATOM 4531 C CA . ALA B 1 198 ? 10.148 9.812 -7.07 1 93.81 198 ALA B CA 1
ATOM 4532 C C . ALA B 1 198 ? 10.461 11.227 -7.551 1 93.81 198 ALA B C 1
ATOM 4534 O O . ALA B 1 198 ? 9.711 12.164 -7.258 1 93.81 198 ALA B O 1
ATOM 4535 N N . ALA B 1 199 ? 11.531 11.352 -8.312 1 95.12 199 ALA B N 1
ATOM 4536 C CA . ALA B 1 199 ? 11.953 12.664 -8.812 1 95.12 199 ALA B CA 1
ATOM 4537 C C . ALA B 1 199 ? 10.906 13.258 -9.75 1 95.12 199 ALA B C 1
ATOM 4539 O O . ALA B 1 199 ? 10.523 14.422 -9.617 1 95.12 199 ALA B O 1
ATOM 4540 N N . LEU B 1 200 ? 10.461 12.461 -10.633 1 94.75 200 LEU B N 1
ATOM 4541 C CA . LEU B 1 200 ? 9.492 12.922 -11.625 1 94.75 200 LEU B CA 1
ATOM 4542 C C . LEU B 1 200 ? 8.164 13.289 -10.961 1 94.75 200 LEU B C 1
ATOM 4544 O O . LEU B 1 200 ? 7.582 14.328 -11.266 1 94.75 200 LEU B O 1
ATOM 4548 N N . SER B 1 201 ? 7.695 12.484 -10.086 1 92.75 201 SER B N 1
ATOM 4549 C CA . SER B 1 201 ? 6.426 12.711 -9.406 1 92.75 201 SER B CA 1
ATOM 4550 C C . SER B 1 201 ? 6.461 13.984 -8.57 1 92.75 201 SER B C 1
ATOM 4552 O O . SER B 1 201 ? 5.555 14.812 -8.656 1 92.75 201 SER B O 1
ATOM 4554 N N . LEU B 1 202 ? 7.512 14.18 -7.836 1 93.38 202 LEU B N 1
ATOM 4555 C CA . LEU B 1 202 ? 7.609 15.328 -6.949 1 93.38 202 LEU B CA 1
ATOM 4556 C C . LEU B 1 202 ? 7.844 16.609 -7.742 1 93.38 202 LEU B C 1
ATOM 4558 O O . LEU B 1 202 ? 7.305 17.672 -7.402 1 93.38 202 LEU B O 1
ATOM 4562 N N . LEU B 1 203 ? 8.641 16.5 -8.789 1 94.12 203 LEU B N 1
ATOM 4563 C CA . LEU B 1 203 ? 8.93 17.672 -9.609 1 94.12 203 LEU B CA 1
ATOM 4564 C C . LEU B 1 203 ? 7.66 18.188 -10.289 1 94.12 203 LEU B C 1
ATOM 4566 O O . LEU B 1 203 ? 7.422 19.391 -10.344 1 94.12 203 LEU B O 1
ATOM 4570 N N . LEU B 1 204 ? 6.887 17.328 -10.75 1 91.06 204 LEU B N 1
ATOM 4571 C CA . LEU B 1 204 ? 5.688 17.719 -11.477 1 91.06 204 LEU B CA 1
ATOM 4572 C C . LEU B 1 204 ? 4.609 18.234 -10.523 1 91.06 204 LEU B C 1
ATOM 4574 O O . LEU B 1 204 ? 3.873 19.156 -10.844 1 91.06 204 LEU B O 1
ATOM 4578 N N . VAL B 1 205 ? 4.512 17.641 -9.43 1 87.94 205 VAL B N 1
ATOM 4579 C CA . VAL B 1 205 ? 3.412 17.953 -8.523 1 87.94 205 VAL B CA 1
ATOM 4580 C C . VAL B 1 205 ? 3.768 19.172 -7.668 1 87.94 205 VAL B C 1
ATOM 4582 O O . VAL B 1 205 ? 2.924 20.031 -7.426 1 87.94 205 VAL B O 1
ATOM 4585 N N . LEU B 1 206 ? 5.012 19.203 -7.164 1 88.56 206 LEU B N 1
ATOM 4586 C CA . LEU B 1 206 ? 5.402 20.266 -6.238 1 88.56 206 LEU B CA 1
ATOM 4587 C C . LEU B 1 206 ? 6.215 21.344 -6.953 1 88.56 206 LEU B C 1
ATOM 4589 O O . LEU B 1 206 ? 6.398 22.438 -6.426 1 88.56 206 LEU B O 1
ATOM 4593 N N . GLY B 1 207 ? 6.645 21.078 -8.156 1 88.88 207 GLY B N 1
ATOM 4594 C CA . GLY B 1 207 ? 7.559 22 -8.812 1 88.88 207 GLY B CA 1
ATOM 4595 C C . GLY B 1 207 ? 8.938 22.031 -8.172 1 88.88 207 GLY B C 1
ATOM 4596 O O . GLY B 1 207 ? 9.188 21.312 -7.203 1 88.88 207 GLY B O 1
ATOM 4597 N N . LEU B 1 208 ? 9.789 22.75 -8.734 1 92 208 LEU B N 1
ATOM 4598 C CA . LEU B 1 208 ? 11.125 22.922 -8.156 1 92 208 LEU B CA 1
ATOM 4599 C C . LEU B 1 208 ? 11.094 23.891 -6.988 1 92 208 LEU B C 1
ATOM 4601 O O . LEU B 1 208 ? 11.531 25.047 -7.121 1 92 208 LEU B O 1
ATOM 4605 N N . THR B 1 209 ? 10.594 23.453 -5.836 1 92.69 209 THR B N 1
ATOM 4606 C CA . THR B 1 209 ? 10.445 24.234 -4.617 1 92.69 209 THR B CA 1
ATOM 4607 C C . THR B 1 209 ? 11.25 23.625 -3.477 1 92.69 209 THR B C 1
ATOM 4609 O O . THR B 1 209 ? 11.805 22.531 -3.615 1 92.69 209 THR B O 1
ATOM 4612 N N . LYS B 1 210 ? 11.32 24.344 -2.439 1 93.12 210 LYS B N 1
ATOM 4613 C CA . LYS B 1 210 ? 11.969 23.828 -1.237 1 93.12 210 LYS B CA 1
ATOM 4614 C C . LYS B 1 210 ? 11.25 22.594 -0.713 1 93.12 210 LYS B C 1
ATOM 4616 O O . LYS B 1 210 ? 11.891 21.672 -0.182 1 93.12 210 LYS B O 1
ATOM 4621 N N . LYS B 1 211 ? 9.953 22.562 -0.918 1 91.88 211 LYS B N 1
ATOM 4622 C CA . LYS B 1 211 ? 9.164 21.406 -0.519 1 91.88 211 LYS B CA 1
ATOM 4623 C C . LYS B 1 211 ? 9.617 20.156 -1.256 1 91.88 211 LYS B C 1
ATOM 4625 O O . LYS B 1 211 ? 9.781 19.094 -0.647 1 91.88 211 LYS B O 1
ATOM 4630 N N . MET B 1 212 ? 9.773 20.328 -2.533 1 94.06 212 MET B N 1
ATOM 4631 C CA . MET B 1 212 ? 10.172 19.203 -3.383 1 94.06 212 MET B CA 1
ATOM 4632 C C . MET B 1 212 ? 11.539 18.672 -2.982 1 94.06 212 MET B C 1
ATOM 4634 O O . MET B 1 212 ? 11.727 17.469 -2.857 1 94.06 212 MET B O 1
ATOM 4638 N N . VAL B 1 213 ? 12.453 19.578 -2.719 1 95.44 213 VAL B N 1
ATOM 4639 C CA . VAL B 1 213 ? 13.828 19.188 -2.406 1 95.44 213 VAL B CA 1
ATOM 4640 C C . VAL B 1 213 ? 13.875 18.5 -1.049 1 95.44 213 VAL B C 1
ATOM 4642 O O . VAL B 1 213 ? 14.523 17.453 -0.9 1 95.44 213 VAL B O 1
ATOM 4645 N N . ALA B 1 214 ? 13.211 19.078 -0.099 1 94.94 214 ALA B N 1
ATOM 4646 C CA . ALA B 1 214 ? 13.195 18.5 1.238 1 94.94 214 ALA B CA 1
ATOM 4647 C C . ALA B 1 214 ? 12.555 17.109 1.22 1 94.94 214 ALA B C 1
ATOM 4649 O O . ALA B 1 214 ? 13.07 16.172 1.836 1 94.94 214 ALA B O 1
ATOM 4650 N N . THR B 1 215 ? 11.43 16.969 0.519 1 94.38 215 THR B N 1
ATOM 4651 C CA . THR B 1 215 ? 10.711 15.703 0.437 1 94.38 215 THR B CA 1
ATOM 4652 C C . THR B 1 215 ? 11.547 14.656 -0.299 1 94.38 215 THR B C 1
ATOM 4654 O O . THR B 1 215 ? 11.633 13.508 0.132 1 94.38 215 THR B O 1
ATOM 4657 N N . PHE B 1 216 ? 12.164 15.07 -1.384 1 96.19 216 PHE B N 1
ATOM 4658 C CA . PHE B 1 216 ? 12.945 14.156 -2.209 1 96.19 216 PHE B CA 1
ATOM 4659 C C . PHE B 1 216 ? 14.156 13.648 -1.446 1 96.19 216 PHE B C 1
ATOM 4661 O O . PHE B 1 216 ? 14.422 12.438 -1.422 1 96.19 216 PHE B O 1
ATOM 4668 N N . LEU B 1 217 ? 14.891 14.508 -0.82 1 95.69 217 LEU B N 1
ATOM 4669 C CA . LEU B 1 217 ? 16.094 14.125 -0.097 1 95.69 217 LEU B CA 1
ATOM 4670 C C . LEU B 1 217 ? 15.758 13.203 1.071 1 95.69 217 LEU B C 1
ATOM 4672 O O . LEU B 1 217 ? 16.438 12.195 1.294 1 95.69 217 LEU B O 1
ATOM 4676 N N . ALA B 1 218 ? 14.758 13.578 1.783 1 95 218 ALA B N 1
ATOM 4677 C CA . ALA B 1 218 ? 14.352 12.742 2.908 1 95 218 ALA B CA 1
ATOM 4678 C C . ALA B 1 218 ? 13.891 11.367 2.432 1 95 218 ALA B C 1
ATOM 4680 O O . ALA B 1 218 ? 14.156 10.359 3.088 1 95 218 ALA B O 1
ATOM 4681 N N . THR B 1 219 ? 13.172 11.297 1.308 1 94.94 219 THR B N 1
ATOM 4682 C CA . THR B 1 219 ? 12.664 10.047 0.753 1 94.94 219 THR B CA 1
ATOM 4683 C C . THR B 1 219 ? 13.805 9.141 0.309 1 94.94 219 THR B C 1
ATOM 4685 O O . THR B 1 219 ? 13.836 7.957 0.645 1 94.94 219 THR B O 1
ATOM 4688 N N . VAL B 1 220 ? 14.742 9.719 -0.377 1 95.56 220 VAL B N 1
ATOM 4689 C CA . VAL B 1 220 ? 15.852 8.938 -0.921 1 95.56 220 VAL B CA 1
ATOM 4690 C C . VAL B 1 220 ? 16.734 8.445 0.216 1 95.56 220 VAL B C 1
ATOM 4692 O O . VAL B 1 220 ? 17.094 7.266 0.264 1 95.56 220 VAL B O 1
ATOM 4695 N N . LEU B 1 221 ? 17.062 9.289 1.098 1 94.94 221 LEU B N 1
ATOM 4696 C CA . LEU B 1 221 ? 17.938 8.914 2.193 1 94.94 221 LEU B CA 1
ATOM 4697 C C . LEU B 1 221 ? 17.25 7.957 3.152 1 94.94 221 LEU B C 1
ATOM 4699 O O . LEU B 1 221 ? 17.844 6.992 3.625 1 94.94 221 LEU B O 1
ATOM 4703 N N . GLY B 1 222 ? 16.031 8.312 3.5 1 93 222 GLY B N 1
ATOM 4704 C CA . GLY B 1 222 ? 15.281 7.426 4.375 1 93 222 GLY B CA 1
ATOM 4705 C C . GLY B 1 222 ? 15.125 6.023 3.816 1 93 222 GLY B C 1
ATOM 4706 O O . GLY B 1 222 ? 15.32 5.039 4.531 1 93 222 GLY B O 1
ATOM 4707 N N . THR B 1 223 ? 14.805 5.891 2.553 1 94.44 223 THR B N 1
ATOM 4708 C CA . THR B 1 223 ? 14.633 4.598 1.9 1 94.44 223 THR B CA 1
ATOM 4709 C C . THR B 1 223 ? 15.969 3.875 1.771 1 94.44 223 THR B C 1
ATOM 4711 O O . THR B 1 223 ? 16.047 2.656 1.948 1 94.44 223 THR B O 1
ATOM 4714 N N . SER B 1 224 ? 17.016 4.605 1.443 1 94.12 224 SER B N 1
ATOM 4715 C CA . SER B 1 224 ? 18.344 4.008 1.304 1 94.12 224 SER B CA 1
ATOM 4716 C C . SER B 1 224 ? 18.812 3.402 2.621 1 94.12 224 SER B C 1
ATOM 4718 O O . SER B 1 224 ? 19.344 2.295 2.643 1 94.12 224 SER B O 1
ATOM 4720 N N . VAL B 1 225 ? 18.594 4.078 3.65 1 92.19 225 VAL B N 1
ATOM 4721 C CA . VAL B 1 225 ? 19.016 3.572 4.953 1 92.19 225 VAL B CA 1
ATOM 4722 C C . VAL B 1 225 ? 18.188 2.346 5.324 1 92.19 225 VAL B C 1
ATOM 4724 O O . VAL B 1 225 ? 18.703 1.371 5.863 1 92.19 225 VAL B O 1
ATOM 4727 N N . ALA B 1 226 ? 16.922 2.451 5.07 1 91.06 226 ALA B N 1
ATOM 4728 C CA . ALA B 1 226 ? 16.047 1.312 5.352 1 91.06 226 ALA B CA 1
ATOM 4729 C C . ALA B 1 226 ? 16.484 0.078 4.57 1 91.06 226 ALA B C 1
ATOM 4731 O O . ALA B 1 226 ? 16.5 -1.033 5.105 1 91.06 226 ALA B O 1
ATOM 4732 N N . MET B 1 227 ? 16.812 0.252 3.328 1 90.94 227 MET B N 1
ATOM 4733 C CA . MET B 1 227 ? 17.266 -0.848 2.48 1 90.94 227 MET B CA 1
ATOM 4734 C C . MET B 1 227 ? 18.594 -1.398 2.971 1 90.94 227 MET B C 1
ATOM 4736 O O . MET B 1 227 ? 18.812 -2.611 2.955 1 90.94 227 MET B O 1
ATOM 4740 N N . LEU B 1 228 ? 19.453 -0.505 3.314 1 90 228 LEU B N 1
ATOM 4741 C CA . LEU B 1 228 ? 20.75 -0.919 3.824 1 90 228 LEU B CA 1
ATOM 4742 C C . LEU B 1 228 ? 20.594 -1.749 5.094 1 90 228 LEU B C 1
ATOM 4744 O O . LEU B 1 228 ? 21.25 -2.779 5.25 1 90 228 LEU B O 1
ATOM 4748 N N . VAL B 1 229 ? 19.781 -1.301 5.941 1 82.88 229 VAL B N 1
ATOM 4749 C CA . VAL B 1 229 ? 19.531 -2.029 7.18 1 82.88 229 VAL B CA 1
ATOM 4750 C C . VAL B 1 229 ? 18.938 -3.398 6.863 1 82.88 229 VAL B C 1
ATOM 4752 O O . VAL B 1 229 ? 19.312 -4.402 7.48 1 82.88 229 VAL B O 1
ATOM 4755 N N . SER B 1 230 ? 18 -3.412 5.922 1 81.88 230 SER B N 1
ATOM 4756 C CA . SER B 1 230 ? 17.359 -4.664 5.547 1 81.88 230 SER B CA 1
ATOM 4757 C C . SER B 1 230 ? 18.359 -5.652 4.969 1 81.88 230 SER B C 1
ATOM 4759 O O . SER B 1 230 ? 18.328 -6.844 5.289 1 81.88 230 SER B O 1
ATOM 4761 N N . VAL B 1 231 ? 19.219 -5.199 4.129 1 82.56 231 VAL B N 1
ATOM 4762 C CA . VAL B 1 231 ? 20.219 -6.062 3.521 1 82.56 231 VAL B CA 1
ATOM 4763 C C . VAL B 1 231 ? 21.188 -6.555 4.59 1 82.56 231 VAL B C 1
ATOM 4765 O O . VAL B 1 231 ? 21.625 -7.711 4.559 1 82.56 231 VAL B O 1
ATOM 4768 N N . LEU B 1 232 ? 21.562 -5.711 5.453 1 83.12 232 LEU B N 1
ATOM 4769 C CA . LEU B 1 232 ? 22.453 -6.082 6.539 1 83.12 232 LEU B CA 1
ATOM 4770 C C . LEU B 1 232 ? 21.844 -7.168 7.414 1 83.12 232 LEU B C 1
ATOM 4772 O O . LEU B 1 232 ? 22.516 -8.117 7.812 1 83.12 232 LEU B O 1
ATOM 4776 N N . VAL B 1 233 ? 20.641 -7.02 7.699 1 75.12 233 VAL B N 1
ATOM 4777 C CA . VAL B 1 233 ? 19.953 -8 8.523 1 75.12 233 VAL B CA 1
ATOM 4778 C C . VAL B 1 233 ? 19.844 -9.328 7.781 1 75.12 233 VAL B C 1
ATOM 4780 O O . VAL B 1 233 ? 20.016 -10.391 8.375 1 75.12 233 VAL B O 1
ATOM 4783 N N . MET B 1 234 ? 19.547 -9.234 6.52 1 72.69 234 MET B N 1
ATOM 4784 C CA . MET B 1 234 ? 19.438 -10.445 5.711 1 72.69 234 MET B CA 1
ATOM 4785 C C . MET B 1 234 ? 20.781 -11.164 5.629 1 72.69 234 MET B C 1
ATOM 4787 O O . MET B 1 234 ? 20.828 -12.398 5.637 1 72.69 234 MET B O 1
ATOM 4791 N N . ASN B 1 235 ? 21.828 -10.438 5.504 1 72.31 235 ASN B N 1
ATOM 4792 C CA . ASN B 1 235 ? 23.156 -11.031 5.445 1 72.31 235 ASN B CA 1
ATOM 4793 C C . ASN B 1 235 ? 23.562 -11.641 6.789 1 72.31 235 ASN B C 1
ATOM 4795 O O . ASN B 1 235 ? 24.203 -12.688 6.832 1 72.31 235 ASN B O 1
ATOM 4799 N N . LEU B 1 236 ? 23.266 -10.945 7.785 1 67.94 236 LEU B N 1
ATOM 4800 C CA . LEU B 1 236 ? 23.641 -11.391 9.125 1 67.94 236 LEU B CA 1
ATOM 4801 C C . LEU B 1 236 ? 22.875 -12.672 9.492 1 67.94 236 LEU B C 1
ATOM 4803 O O . LEU B 1 236 ? 23.391 -13.492 10.258 1 67.94 236 LEU B O 1
ATOM 4807 N N . THR B 1 237 ? 21.734 -12.789 9.008 1 63.34 237 THR B N 1
ATOM 4808 C CA . THR B 1 237 ? 20.938 -13.961 9.328 1 63.34 237 THR B CA 1
ATOM 4809 C C . THR B 1 237 ? 21.156 -15.062 8.289 1 63.34 237 THR B C 1
ATOM 4811 O O . THR B 1 237 ? 20.484 -16.094 8.336 1 63.34 237 THR B O 1
ATOM 4814 N N . HIS B 1 238 ? 22.188 -14.938 7.543 1 53.72 238 HIS B N 1
ATOM 4815 C CA . HIS B 1 238 ? 22.594 -15.898 6.527 1 53.72 238 HIS B CA 1
ATOM 4816 C C . HIS B 1 238 ? 21.438 -16.25 5.602 1 53.72 238 HIS B C 1
ATOM 4818 O O . HIS B 1 238 ? 21.266 -17.406 5.23 1 53.72 238 HIS B O 1
ATOM 4824 N N . HIS B 1 239 ? 20.5 -15.438 5.664 1 53.28 239 HIS B N 1
ATOM 4825 C CA . HIS B 1 239 ? 19.359 -15.656 4.773 1 53.28 239 HIS B CA 1
ATOM 4826 C C . HIS B 1 239 ? 19.578 -14.961 3.432 1 53.28 239 HIS B C 1
ATOM 4828 O O . HIS B 1 239 ? 18.938 -13.938 3.156 1 53.28 239 HIS B O 1
ATOM 4834 N N . GLN B 1 240 ? 20.781 -15.227 2.965 1 43.97 240 GLN B N 1
ATOM 4835 C CA . GLN B 1 240 ? 21.078 -14.648 1.66 1 43.97 240 GLN B CA 1
ATOM 4836 C C . GLN B 1 240 ? 20.016 -15.047 0.628 1 43.97 240 GLN B C 1
ATOM 4838 O O . GLN B 1 240 ? 19.844 -14.367 -0.386 1 43.97 240 GLN B O 1
ATOM 4843 N N . GLY B 1 241 ? 19.453 -16.188 0.717 1 42.09 241 GLY B N 1
ATOM 4844 C CA . GLY B 1 241 ? 18.625 -16.703 -0.355 1 42.09 241 GLY B CA 1
ATOM 4845 C C . GLY B 1 241 ? 17.141 -16.547 -0.08 1 42.09 241 GLY B C 1
ATOM 4846 O O . GLY B 1 241 ? 16.469 -17.484 0.346 1 42.09 241 GLY B O 1
ATOM 4847 N N . ILE B 1 242 ? 16.672 -15.453 0.465 1 42.03 242 ILE B N 1
ATOM 4848 C CA . ILE B 1 242 ? 15.219 -15.414 0.571 1 42.03 242 ILE B CA 1
ATOM 4849 C C . ILE B 1 242 ? 14.594 -15.836 -0.757 1 42.03 242 ILE B C 1
ATOM 4851 O O . ILE B 1 242 ? 14.656 -15.094 -1.74 1 42.03 242 ILE B O 1
ATOM 4855 N N . TYR B 1 243 ? 14.859 -17.031 -1.25 1 41.31 243 TYR B N 1
ATOM 4856 C CA . TYR B 1 243 ? 14.125 -17.406 -2.451 1 41.31 243 TYR B CA 1
ATOM 4857 C C . TYR B 1 243 ? 12.625 -17.406 -2.193 1 41.31 243 TYR B C 1
ATOM 4859 O O . TYR B 1 243 ? 12.148 -18.047 -1.247 1 41.31 243 TYR B O 1
ATOM 4867 N N . TYR B 1 244 ? 12.016 -16.297 -2.441 1 42.41 244 TYR B N 1
ATOM 4868 C CA . TYR B 1 244 ? 10.609 -15.93 -2.273 1 42.41 244 TYR B CA 1
ATOM 4869 C C . TYR B 1 244 ? 9.719 -16.797 -3.145 1 42.41 244 TYR B C 1
ATOM 4871 O O . TYR B 1 244 ? 9.75 -16.703 -4.371 1 42.41 244 TYR B O 1
ATOM 4879 N N . GLU B 1 245 ? 9.523 -18.078 -2.781 1 37.84 245 GLU B N 1
ATOM 4880 C CA . GLU B 1 245 ? 8.633 -18.969 -3.527 1 37.84 245 GLU B CA 1
ATOM 4881 C C . GLU B 1 245 ? 7.227 -18.375 -3.617 1 37.84 245 GLU B C 1
ATOM 4883 O O . GLU B 1 245 ? 6.598 -18.094 -2.594 1 37.84 245 GLU B O 1
ATOM 4888 N N . SER B 1 246 ? 6.969 -17.438 -4.367 1 37.53 246 SER B N 1
ATOM 4889 C CA . SER B 1 246 ? 5.547 -17.188 -4.559 1 37.53 246 SER B CA 1
ATOM 4890 C C . SER B 1 246 ? 4.875 -18.344 -5.293 1 37.53 246 SER B C 1
ATOM 4892 O O . SER B 1 246 ? 5.441 -18.891 -6.246 1 37.53 246 SER B O 1
ATOM 4894 N N . MET B 1 247 ? 4.188 -19.234 -4.582 1 34.12 247 MET B N 1
ATOM 4895 C CA . MET B 1 247 ? 3.445 -20.328 -5.203 1 34.12 247 MET B CA 1
ATOM 4896 C C . MET B 1 247 ? 2.809 -19.875 -6.516 1 34.12 247 MET B C 1
ATOM 4898 O O . MET B 1 247 ? 2.082 -20.641 -7.152 1 34.12 247 MET B O 1
ATOM 4902 N N . GLN B 1 248 ? 2.316 -18.719 -6.52 1 35.25 248 GLN B N 1
ATOM 4903 C CA . GLN B 1 248 ? 1.558 -18.656 -7.766 1 35.25 248 GLN B CA 1
ATOM 4904 C C . GLN B 1 248 ? 2.34 -19.297 -8.914 1 35.25 248 GLN B C 1
ATOM 4906 O O . GLN B 1 248 ? 1.823 -20.156 -9.625 1 35.25 248 GLN B O 1
ATOM 4911 N N . TYR B 1 249 ? 3.037 -18.516 -9.852 1 33.81 249 TYR B N 1
ATOM 4912 C CA . TYR B 1 249 ? 3.82 -19.203 -10.867 1 33.81 249 TYR B CA 1
ATOM 4913 C C . TYR B 1 249 ? 4.953 -20 -10.234 1 33.81 249 TYR B C 1
ATOM 4915 O O . TYR B 1 249 ? 5.422 -19.672 -9.148 1 33.81 249 TYR B O 1
ATOM 4923 N N . VAL B 1 250 ? 5.121 -21.312 -10.453 1 37.06 250 VAL B N 1
ATOM 4924 C CA . VAL B 1 250 ? 6.297 -22.172 -10.344 1 37.06 250 VAL B CA 1
ATOM 4925 C C . VAL B 1 250 ? 7.543 -21.312 -10.125 1 37.06 250 VAL B C 1
ATOM 4927 O O . VAL B 1 250 ? 8.641 -21.844 -9.93 1 37.06 250 VAL B O 1
ATOM 4930 N N . THR B 1 251 ? 7.504 -19.953 -10.461 1 42.22 251 THR B N 1
ATOM 4931 C CA . THR B 1 251 ? 8.773 -19.25 -10.594 1 42.22 251 THR B CA 1
ATOM 4932 C C . THR B 1 251 ? 9.062 -18.406 -9.359 1 42.22 251 THR B C 1
ATOM 4934 O O . THR B 1 251 ? 8.148 -17.891 -8.727 1 42.22 251 THR B O 1
ATOM 4937 N N . GLN B 1 252 ? 10.039 -18.734 -8.57 1 50.28 252 GLN B N 1
ATOM 4938 C CA . GLN B 1 252 ? 10.734 -18.078 -7.48 1 50.28 252 GLN B CA 1
ATOM 4939 C C . GLN B 1 252 ? 11.062 -16.625 -7.844 1 50.28 252 GLN B C 1
ATOM 4941 O O . GLN B 1 252 ? 11.492 -16.344 -8.961 1 50.28 252 GLN B O 1
ATOM 4946 N N . VAL B 1 253 ? 10.531 -15.633 -7.066 1 60.88 253 VAL B N 1
ATOM 4947 C CA . VAL B 1 253 ? 10.984 -14.266 -7.266 1 60.88 253 VAL B CA 1
ATOM 4948 C C . VAL B 1 253 ? 12.484 -14.164 -6.969 1 60.88 253 VAL B C 1
ATOM 4950 O O . VAL B 1 253 ? 12.914 -14.414 -5.84 1 60.88 253 VAL B O 1
ATOM 4953 N N . PRO B 1 254 ? 13.18 -13.844 -7.961 1 69.88 254 PRO B N 1
ATOM 4954 C CA . PRO B 1 254 ? 14.609 -13.672 -7.723 1 69.88 254 PRO B CA 1
ATOM 4955 C C . PRO B 1 254 ? 14.914 -12.57 -6.711 1 69.88 254 PRO B C 1
ATOM 4957 O O . PRO B 1 254 ? 14.18 -11.578 -6.637 1 69.88 254 PRO B O 1
ATOM 4960 N N . ARG B 1 255 ? 15.914 -12.812 -5.953 1 77 255 ARG B N 1
ATOM 4961 C CA . ARG B 1 255 ? 16.312 -11.898 -4.887 1 77 255 ARG B CA 1
ATOM 4962 C C . ARG B 1 255 ? 16.438 -10.469 -5.402 1 77 255 ARG B C 1
ATOM 4964 O O . ARG B 1 255 ? 15.914 -9.531 -4.789 1 77 255 ARG B O 1
ATOM 4971 N N . PRO B 1 256 ? 17.109 -10.211 -6.52 1 77.75 256 PRO B N 1
ATOM 4972 C CA . PRO B 1 256 ? 17.234 -8.828 -6.992 1 77.75 256 PRO B CA 1
ATOM 4973 C C . PRO B 1 256 ? 15.883 -8.18 -7.277 1 77.75 256 PRO B C 1
ATOM 4975 O O . PRO B 1 256 ? 15.719 -6.977 -7.059 1 77.75 256 PRO B O 1
ATOM 4978 N N . LEU B 1 257 ? 14.984 -8.992 -7.715 1 81.25 257 LEU B N 1
ATOM 4979 C CA . LEU B 1 257 ? 13.664 -8.461 -8.008 1 81.25 257 LEU B CA 1
ATOM 4980 C C . LEU B 1 257 ? 12.898 -8.172 -6.723 1 81.25 257 LEU B C 1
ATOM 4982 O O . LEU B 1 257 ? 12.156 -7.184 -6.645 1 81.25 257 LEU B O 1
ATOM 4986 N N . PHE B 1 258 ? 13.109 -9.047 -5.773 1 83.12 258 PHE B N 1
ATOM 4987 C CA . PHE B 1 258 ? 12.461 -8.82 -4.488 1 83.12 258 PHE B CA 1
ATOM 4988 C C . PHE B 1 258 ? 12.969 -7.539 -3.842 1 83.12 258 PHE B C 1
ATOM 4990 O O . PHE B 1 258 ? 12.188 -6.762 -3.285 1 83.12 258 PHE B O 1
ATOM 4997 N N . LEU B 1 259 ? 14.227 -7.344 -3.916 1 85.25 259 LEU B N 1
ATOM 4998 C CA . LEU B 1 259 ? 14.82 -6.145 -3.332 1 85.25 259 LEU B CA 1
ATOM 4999 C C . LEU B 1 259 ? 14.344 -4.891 -4.055 1 85.25 259 LEU B C 1
ATOM 5001 O O . LEU B 1 259 ? 14.109 -3.857 -3.424 1 85.25 259 LEU B O 1
ATOM 5005 N N . ALA B 1 260 ? 14.242 -5.043 -5.316 1 86.94 260 ALA B N 1
ATOM 5006 C CA . ALA B 1 260 ? 13.734 -3.92 -6.098 1 86.94 260 ALA B CA 1
ATOM 5007 C C . ALA B 1 260 ? 12.289 -3.604 -5.73 1 86.94 260 ALA B C 1
ATOM 5009 O O . ALA B 1 260 ? 11.906 -2.434 -5.629 1 86.94 260 ALA B O 1
ATOM 5010 N N . GLU B 1 261 ? 11.539 -4.621 -5.574 1 88 261 GLU B N 1
ATOM 5011 C CA . GLU B 1 261 ? 10.148 -4.461 -5.16 1 88 261 GLU B CA 1
ATOM 5012 C C . GLU B 1 261 ? 10.055 -3.775 -3.801 1 88 261 GLU B C 1
ATOM 5014 O O . GLU B 1 261 ? 9.211 -2.906 -3.596 1 88 261 GLU B O 1
ATOM 5019 N N . THR B 1 262 ? 10.867 -4.188 -2.945 1 88.88 262 THR B N 1
ATOM 5020 C CA . THR B 1 262 ? 10.898 -3.639 -1.594 1 88.88 262 THR B CA 1
ATOM 5021 C C . THR B 1 262 ? 11.32 -2.174 -1.612 1 88.88 262 THR B C 1
ATOM 5023 O O . THR B 1 262 ? 10.773 -1.352 -0.876 1 88.88 262 THR B O 1
ATOM 5026 N N . LEU B 1 263 ? 12.258 -1.918 -2.426 1 92.31 263 LEU B N 1
ATOM 5027 C CA . LEU B 1 263 ? 12.742 -0.547 -2.562 1 92.31 263 LEU B CA 1
ATOM 5028 C C . LEU B 1 263 ? 11.633 0.369 -3.072 1 92.31 263 LEU B C 1
ATOM 5030 O O . LEU B 1 263 ? 11.414 1.451 -2.521 1 92.31 263 LEU B O 1
ATOM 5034 N N . LEU B 1 264 ? 10.961 -0.071 -4.066 1 91 264 LEU B N 1
ATOM 5035 C CA . LEU B 1 264 ? 9.883 0.718 -4.652 1 91 264 LEU B CA 1
ATOM 5036 C C . LEU B 1 264 ? 8.758 0.934 -3.648 1 91 264 LEU B C 1
ATOM 5038 O O . LEU B 1 264 ? 8.234 2.041 -3.529 1 91 264 LEU B O 1
ATOM 5042 N N . GLY B 1 265 ? 8.375 -0.096 -3.006 1 89.56 265 GLY B N 1
ATOM 5043 C CA . GLY B 1 265 ? 7.344 0.003 -1.986 1 89.56 265 GLY B CA 1
ATOM 5044 C C . GLY B 1 265 ? 7.723 0.922 -0.84 1 89.56 265 GLY B C 1
ATOM 5045 O O . GLY B 1 265 ? 6.91 1.738 -0.399 1 89.56 265 GLY B O 1
ATOM 5046 N N . SER B 1 266 ? 8.914 0.783 -0.405 1 92.38 266 SER B N 1
ATOM 5047 C CA . SER B 1 266 ? 9.406 1.604 0.699 1 92.38 266 SER B CA 1
ATOM 5048 C C . SER B 1 266 ? 9.516 3.068 0.29 1 92.38 266 SER B C 1
ATOM 5050 O O . SER B 1 266 ? 9.219 3.965 1.081 1 92.38 266 SER B O 1
ATOM 5052 N N . LEU B 1 267 ? 9.984 3.254 -0.863 1 93.44 267 LEU B N 1
ATOM 5053 C CA . LEU B 1 267 ? 10.117 4.613 -1.378 1 93.44 267 LEU B CA 1
ATOM 5054 C C . LEU B 1 267 ? 8.773 5.324 -1.396 1 93.44 267 LEU B C 1
ATOM 5056 O O . LEU B 1 267 ? 8.68 6.496 -1.021 1 93.44 267 LEU B O 1
ATOM 5060 N N . GLY B 1 268 ? 7.773 4.668 -1.852 1 91.12 268 GLY B N 1
ATOM 5061 C CA . GLY B 1 268 ? 6.438 5.234 -1.847 1 91.12 268 GLY B CA 1
ATOM 5062 C C . GLY B 1 268 ? 5.945 5.59 -0.456 1 91.12 268 GLY B C 1
ATOM 5063 O O . GLY B 1 268 ? 5.395 6.676 -0.244 1 91.12 268 GLY B O 1
ATOM 5064 N N . ALA B 1 269 ? 6.121 4.727 0.456 1 90.88 269 ALA B N 1
ATOM 5065 C CA . ALA B 1 269 ? 5.668 4.938 1.829 1 90.88 269 ALA B CA 1
ATOM 5066 C C . ALA B 1 269 ? 6.402 6.102 2.479 1 90.88 269 ALA B C 1
ATOM 5068 O O . ALA B 1 269 ? 5.793 6.93 3.16 1 90.88 269 ALA B O 1
ATOM 5069 N N . VAL B 1 270 ? 7.68 6.16 2.291 1 93.69 270 VAL B N 1
ATOM 5070 C CA . VAL B 1 270 ? 8.5 7.211 2.887 1 93.69 270 VAL B CA 1
ATOM 5071 C C . VAL B 1 270 ? 8.172 8.555 2.246 1 93.69 270 VAL B C 1
ATOM 5073 O O . VAL B 1 270 ? 8.133 9.578 2.928 1 93.69 270 VAL B O 1
ATOM 5076 N N . MET B 1 271 ? 8.016 8.523 0.954 1 93.19 271 MET B N 1
ATOM 5077 C CA . MET B 1 271 ? 7.664 9.75 0.244 1 93.19 271 MET B CA 1
ATOM 5078 C C . MET B 1 271 ? 6.363 10.336 0.78 1 93.19 271 MET B C 1
ATOM 5080 O O . MET B 1 271 ? 6.234 11.555 0.913 1 93.19 271 MET B O 1
ATOM 5084 N N . ASP B 1 272 ? 5.445 9.477 1.071 1 91.56 272 ASP B N 1
ATOM 5085 C CA . ASP B 1 272 ? 4.16 9.906 1.62 1 91.56 272 ASP B CA 1
ATOM 5086 C C . ASP B 1 272 ? 4.348 10.609 2.963 1 91.56 272 ASP B C 1
ATOM 5088 O O . ASP B 1 272 ? 3.848 11.719 3.162 1 91.56 272 ASP B O 1
ATOM 5092 N N . GLU B 1 273 ? 5.004 9.977 3.785 1 91.31 273 GLU B N 1
ATOM 5093 C CA . GLU B 1 273 ? 5.246 10.555 5.105 1 91.31 273 GLU B CA 1
ATOM 5094 C C . GLU B 1 273 ? 6.02 11.867 5 1 91.31 273 GLU B C 1
ATOM 5096 O O . GLU B 1 273 ? 5.68 12.844 5.664 1 91.31 273 GLU B O 1
ATOM 5101 N N . ALA B 1 274 ? 7.016 11.875 4.199 1 93.75 274 ALA B N 1
ATOM 5102 C CA . ALA B 1 274 ? 7.852 13.062 4.035 1 93.75 274 ALA B CA 1
ATOM 5103 C C . ALA B 1 274 ? 7.043 14.227 3.471 1 93.75 274 ALA B C 1
ATOM 5105 O O . ALA B 1 274 ? 7.176 15.367 3.928 1 93.75 274 ALA B O 1
ATOM 5106 N N . SER B 1 275 ? 6.234 13.93 2.52 1 91.56 275 SER B N 1
ATOM 5107 C CA . SER B 1 275 ? 5.418 14.969 1.892 1 91.56 275 SER B CA 1
ATOM 5108 C C . SER B 1 275 ? 4.445 15.586 2.889 1 91.56 275 SER B C 1
ATOM 5110 O O . SER B 1 275 ? 4.215 16.797 2.869 1 91.56 275 SER B O 1
ATOM 5112 N N . ASP B 1 276 ? 3.895 14.812 3.721 1 89.56 276 ASP B N 1
ATOM 5113 C CA . ASP B 1 276 ? 2.93 15.289 4.707 1 89.56 276 ASP B CA 1
ATOM 5114 C C . ASP B 1 276 ? 3.596 16.219 5.723 1 89.56 276 ASP B C 1
ATOM 5116 O O . ASP B 1 276 ? 3.047 17.266 6.07 1 89.56 276 ASP B O 1
ATOM 5120 N N . ILE B 1 277 ? 4.715 15.82 6.176 1 91.88 277 ILE B N 1
ATOM 5121 C CA . ILE B 1 277 ? 5.422 16.609 7.184 1 91.88 277 ILE B CA 1
ATOM 5122 C C . ILE B 1 277 ? 5.875 17.938 6.578 1 91.88 277 ILE B C 1
ATOM 5124 O O . ILE B 1 277 ? 5.68 19 7.176 1 91.88 277 ILE B O 1
ATOM 5128 N N . VAL B 1 278 ? 6.41 17.875 5.387 1 92.81 278 VAL B N 1
ATOM 5129 C CA . VAL B 1 278 ? 6.918 19.078 4.738 1 92.81 278 VAL B CA 1
ATOM 5130 C C . VAL B 1 278 ? 5.762 20.031 4.438 1 92.81 278 VAL B C 1
ATOM 5132 O O . VAL B 1 278 ? 5.902 21.25 4.574 1 92.81 278 VAL B O 1
ATOM 5135 N N . ALA B 1 279 ? 4.641 19.469 3.984 1 87.75 279 ALA B N 1
ATOM 5136 C CA . ALA B 1 279 ? 3.471 20.297 3.697 1 87.75 279 ALA B CA 1
ATOM 5137 C C . ALA B 1 279 ? 3.014 21.047 4.945 1 87.75 279 ALA B C 1
ATOM 5139 O O . ALA B 1 279 ? 2.629 22.219 4.867 1 87.75 279 ALA B O 1
ATOM 5140 N N . THR B 1 280 ? 3.039 20.391 6.031 1 85.19 280 THR B N 1
ATOM 5141 C CA . THR B 1 280 ? 2.631 21 7.289 1 85.19 280 THR B CA 1
ATOM 5142 C C . THR B 1 280 ? 3.643 22.062 7.723 1 85.19 280 THR B C 1
ATOM 5144 O O . THR B 1 280 ? 3.262 23.141 8.172 1 85.19 280 THR B O 1
ATOM 5147 N N . LEU B 1 281 ? 4.891 21.781 7.617 1 89.88 281 LEU B N 1
ATOM 5148 C CA . LEU B 1 281 ? 5.93 22.719 8.016 1 89.88 281 LEU B CA 1
ATOM 5149 C C . LEU B 1 281 ? 5.918 23.953 7.121 1 89.88 281 LEU B C 1
ATOM 5151 O O . LEU B 1 281 ? 6.211 25.062 7.578 1 89.88 281 LEU B O 1
ATOM 5155 N N . HIS B 1 282 ? 5.613 23.734 5.895 1 87.88 282 HIS B N 1
ATOM 5156 C CA . HIS B 1 282 ? 5.457 24.859 4.98 1 87.88 282 HIS B CA 1
ATOM 5157 C C . HIS B 1 282 ? 4.332 25.781 5.426 1 87.88 282 HIS B C 1
ATOM 5159 O O . HIS B 1 282 ? 4.473 27 5.391 1 87.88 282 HIS B O 1
ATOM 5165 N N . GLU B 1 283 ? 3.213 25.125 5.805 1 81.38 283 GLU B N 1
ATOM 5166 C CA . GLU B 1 283 ? 2.076 25.906 6.281 1 81.38 283 GLU B CA 1
ATOM 5167 C C . GLU B 1 283 ? 2.434 26.672 7.547 1 81.38 283 GLU B C 1
ATOM 5169 O O . GLU B 1 283 ? 1.987 27.812 7.738 1 81.38 283 GLU B O 1
ATOM 5174 N N . LEU B 1 284 ? 3.277 26.109 8.375 1 81.25 284 LEU B N 1
ATOM 5175 C CA . LEU B 1 284 ? 3.723 26.766 9.602 1 81.25 284 LEU B CA 1
ATOM 5176 C C . LEU B 1 284 ? 4.641 27.938 9.281 1 81.25 284 LEU B C 1
ATOM 5178 O O . LEU B 1 284 ? 4.574 28.969 9.945 1 81.25 284 LEU B O 1
ATOM 5182 N N . HIS B 1 285 ? 5.473 27.75 8.367 1 87.81 285 HIS B N 1
ATOM 5183 C CA . HIS B 1 285 ? 6.387 28.797 7.941 1 87.81 285 HIS B CA 1
ATOM 5184 C C . HIS B 1 285 ? 5.625 29.969 7.32 1 87.81 285 HIS B C 1
ATOM 5186 O O . HIS B 1 285 ? 6.027 31.125 7.469 1 87.81 285 HIS B O 1
ATOM 5192 N N . GLU B 1 286 ? 4.59 29.594 6.656 1 82.56 286 GLU B N 1
ATOM 5193 C CA . GLU B 1 286 ? 3.779 30.641 6.043 1 82.56 286 GLU B CA 1
ATOM 5194 C C . GLU B 1 286 ? 3.059 31.484 7.098 1 82.56 286 GLU B C 1
ATOM 5196 O O . GLU B 1 286 ? 2.826 32.688 6.898 1 82.56 286 GLU B O 1
ATOM 5201 N N . ILE B 1 287 ? 2.699 30.875 8.109 1 78.19 287 ILE B N 1
ATOM 5202 C CA . ILE B 1 287 ? 2.027 31.562 9.211 1 78.19 287 ILE B CA 1
ATOM 5203 C C . ILE B 1 287 ? 3.041 32.375 10 1 78.19 287 ILE B C 1
ATOM 5205 O O . ILE B 1 287 ? 2.758 33.531 10.391 1 78.19 287 ILE B O 1
ATOM 5209 N N . ASP B 1 288 ? 4.258 31.797 10.297 1 85.31 288 ASP B N 1
ATOM 5210 C CA . ASP B 1 288 ? 5.344 32.469 10.984 1 85.31 288 ASP B CA 1
ATOM 5211 C C . ASP B 1 288 ? 6.652 32.375 10.203 1 85.31 288 ASP B C 1
ATOM 5213 O O . ASP B 1 288 ? 7.465 31.484 10.477 1 85.31 288 ASP B O 1
ATOM 5217 N N . PRO B 1 289 ? 6.934 33.312 9.453 1 89.31 289 PRO B N 1
ATOM 5218 C CA . PRO B 1 289 ? 8.125 33.25 8.609 1 89.31 289 PRO B CA 1
ATOM 5219 C C . PRO B 1 289 ? 9.422 33.375 9.406 1 89.31 289 PRO B C 1
ATOM 5221 O O . PRO B 1 289 ? 10.508 33.125 8.875 1 89.31 289 PRO B O 1
ATOM 5224 N N . THR B 1 290 ? 9.344 33.781 10.672 1 90.12 290 THR B N 1
ATOM 5225 C CA . THR B 1 290 ? 10.547 34 11.469 1 90.12 290 THR B CA 1
ATOM 5226 C C . THR B 1 290 ? 10.852 32.781 12.328 1 90.12 290 THR B C 1
ATOM 5228 O O . THR B 1 290 ? 11.75 32.812 13.172 1 90.12 290 THR B O 1
ATOM 5231 N N . ILE B 1 291 ? 10.148 31.734 12.094 1 89.12 291 ILE B N 1
ATOM 5232 C CA . ILE B 1 291 ? 10.32 30.516 12.883 1 89.12 291 ILE B CA 1
ATOM 5233 C C . ILE B 1 291 ? 11.75 30 12.719 1 89.12 291 ILE B C 1
ATOM 5235 O O . ILE B 1 291 ? 12.305 30.031 11.617 1 89.12 291 ILE B O 1
ATOM 5239 N N . SER B 1 292 ? 12.391 29.625 13.773 1 92.31 292 SER B N 1
ATOM 5240 C CA . SER B 1 292 ? 13.773 29.156 13.781 1 92.31 292 SER B CA 1
ATOM 5241 C C . SER B 1 292 ? 13.891 27.719 13.281 1 92.31 292 SER B C 1
ATOM 5243 O O . SER B 1 292 ? 12.898 26.984 13.258 1 92.31 292 SER B O 1
ATOM 5245 N N . ARG B 1 293 ? 15.078 27.359 12.93 1 94.62 293 ARG B N 1
ATOM 5246 C CA . ARG B 1 293 ? 15.344 26 12.461 1 94.62 293 ARG B CA 1
ATOM 5247 C C . ARG B 1 293 ? 15.062 24.984 13.555 1 94.62 293 ARG B C 1
ATOM 5249 O O . ARG B 1 293 ? 14.539 23.891 13.273 1 94.62 293 ARG B O 1
ATOM 5256 N N . ARG B 1 294 ? 15.367 25.328 14.688 1 93.19 294 ARG B N 1
ATOM 5257 C CA . ARG B 1 294 ? 15.156 24.422 15.812 1 93.19 294 ARG B CA 1
ATOM 5258 C C . ARG B 1 294 ? 13.672 24.203 16.062 1 93.19 294 ARG B C 1
ATOM 5260 O O . ARG B 1 294 ? 13.242 23.062 16.297 1 93.19 294 ARG B O 1
ATOM 5267 N N . GLN B 1 295 ? 13 25.281 16 1 89.75 295 GLN B N 1
ATOM 5268 C CA . GLN B 1 295 ? 11.562 25.172 16.219 1 89.75 295 GLN B CA 1
ATOM 5269 C C . GLN B 1 295 ? 10.883 24.375 15.117 1 89.75 295 GLN B C 1
ATOM 5271 O O . GLN B 1 295 ? 9.977 23.578 15.383 1 89.75 295 GLN B O 1
ATOM 5276 N N . LEU B 1 296 ? 11.352 24.609 13.969 1 91.81 296 LEU B N 1
ATOM 5277 C CA . LEU B 1 296 ? 10.789 23.875 12.844 1 91.81 296 LEU B CA 1
ATOM 5278 C C . LEU B 1 296 ? 11.117 22.391 12.945 1 91.81 296 LEU B C 1
ATOM 5280 O O . LEU B 1 296 ? 10.281 21.547 12.633 1 91.81 296 LEU B O 1
ATOM 5284 N N . PHE B 1 297 ? 12.32 22.109 13.32 1 93.69 297 PHE B N 1
ATOM 5285 C CA . PHE B 1 297 ? 12.734 20.719 13.492 1 93.69 297 PHE B CA 1
ATOM 5286 C C . PHE B 1 297 ? 11.891 20.031 14.555 1 93.69 297 PHE B C 1
ATOM 5288 O O . PHE B 1 297 ? 11.43 18.906 14.352 1 93.69 297 PHE B O 1
ATOM 5295 N N . LEU B 1 298 ? 11.617 20.688 15.586 1 89.81 298 LEU B N 1
ATOM 5296 C CA . LEU B 1 298 ? 10.828 20.141 16.688 1 89.81 298 LEU B CA 1
ATOM 5297 C C . LEU B 1 298 ? 9.375 19.969 16.266 1 89.81 298 LEU B C 1
ATOM 5299 O O . LEU B 1 298 ? 8.734 18.984 16.641 1 89.81 298 LEU B O 1
ATOM 5303 N N . SER B 1 299 ? 8.93 20.938 15.539 1 86.38 299 SER B N 1
ATOM 5304 C CA . SER B 1 299 ? 7.559 20.828 15.047 1 86.38 299 SER B CA 1
ATOM 5305 C C . SER B 1 299 ? 7.402 19.656 14.102 1 86.38 299 SER B C 1
ATOM 5307 O O . SER B 1 299 ? 6.398 18.938 14.148 1 86.38 299 SER B O 1
ATOM 5309 N N . GLY B 1 300 ? 8.398 19.5 13.203 1 90.25 300 GLY B N 1
ATOM 5310 C CA . GLY B 1 300 ? 8.375 18.359 12.297 1 90.25 300 GLY B CA 1
ATOM 5311 C C . GLY B 1 300 ? 8.398 17.031 13.016 1 90.25 300 GLY B C 1
ATOM 5312 O O . GLY B 1 300 ? 7.672 16.109 12.648 1 90.25 300 GLY B O 1
ATOM 5313 N N . ARG B 1 301 ? 9.164 16.969 14.016 1 88.44 301 ARG B N 1
ATOM 5314 C CA . ARG B 1 301 ? 9.25 15.742 14.812 1 88.44 301 ARG B CA 1
ATOM 5315 C C . ARG B 1 301 ? 7.926 15.461 15.516 1 88.44 301 ARG B C 1
ATOM 5317 O O . ARG B 1 301 ? 7.488 14.312 15.586 1 88.44 301 ARG B O 1
ATOM 5324 N N . ASN B 1 302 ? 7.316 16.484 16.016 1 84.44 302 ASN B N 1
ATOM 5325 C CA . ASN B 1 302 ? 6.047 16.328 16.734 1 84.44 302 ASN B CA 1
ATOM 5326 C C . ASN B 1 302 ? 4.934 15.898 15.781 1 84.44 302 ASN B C 1
ATOM 5328 O O . ASN B 1 302 ? 4.109 15.047 16.141 1 84.44 302 ASN B O 1
ATOM 5332 N N . ILE B 1 303 ? 4.996 16.453 14.688 1 83.94 303 ILE B N 1
ATOM 5333 C CA . ILE B 1 303 ? 4.004 16.078 13.68 1 83.94 303 ILE B CA 1
ATOM 5334 C C . ILE B 1 303 ? 4.211 14.633 13.266 1 83.94 303 ILE B C 1
ATOM 5336 O O . ILE B 1 303 ? 3.248 13.875 13.133 1 83.94 303 ILE B O 1
ATOM 5340 N N . GLY B 1 304 ? 5.477 14.289 12.953 1 87.38 304 GLY B N 1
ATOM 5341 C CA . GLY B 1 304 ? 5.797 12.922 12.594 1 87.38 304 GLY B CA 1
ATOM 5342 C C . GLY B 1 304 ? 5.34 11.906 13.625 1 87.38 304 GLY B C 1
ATOM 5343 O O . GLY B 1 304 ? 4.809 10.852 13.281 1 87.38 304 GLY B O 1
ATOM 5344 N N . LYS B 1 305 ? 5.438 12.25 14.82 1 83 305 LYS B N 1
ATOM 5345 C CA . LYS B 1 305 ? 5.02 11.375 15.906 1 83 305 LYS B CA 1
ATOM 5346 C C . LYS B 1 305 ? 3.504 11.195 15.914 1 83 305 LYS B C 1
ATOM 5348 O O . LYS B 1 305 ? 3.002 10.109 16.219 1 83 305 LYS B O 1
ATOM 5353 N N . SER B 1 306 ? 2.867 12.234 15.602 1 79.5 306 SER B N 1
ATOM 5354 C CA . SER B 1 306 ? 1.409 12.203 15.656 1 79.5 306 SER B CA 1
ATOM 5355 C C . SER B 1 306 ? 0.826 11.398 14.5 1 79.5 306 SER B C 1
ATOM 5357 O O . SER B 1 306 ? -0.255 10.82 14.617 1 79.5 306 SER B O 1
ATOM 5359 N N . ILE B 1 307 ? 1.497 11.352 13.438 1 84.94 307 ILE B N 1
ATOM 5360 C CA . ILE B 1 307 ? 0.89 10.734 12.266 1 84.94 307 ILE B CA 1
ATOM 5361 C C . ILE B 1 307 ? 1.445 9.328 12.078 1 84.94 307 ILE B C 1
ATOM 5363 O O . ILE B 1 307 ? 0.889 8.531 11.32 1 84.94 307 ILE B O 1
ATOM 5367 N N . MET B 1 308 ? 2.512 8.93 12.727 1 85.12 308 MET B N 1
ATOM 5368 C CA . MET B 1 308 ? 3.178 7.645 12.555 1 85.12 308 MET B CA 1
ATOM 5369 C C . MET B 1 308 ? 2.297 6.5 13.047 1 85.12 308 MET B C 1
ATOM 5371 O O . MET B 1 308 ? 2.264 5.43 12.438 1 85.12 308 MET B O 1
ATOM 5375 N N . GLY B 1 309 ? 1.638 6.691 14.211 1 82.12 309 GLY B N 1
ATOM 5376 C CA . GLY B 1 309 ? 0.788 5.641 14.75 1 82.12 309 GLY B CA 1
ATOM 5377 C C . GLY B 1 309 ? -0.234 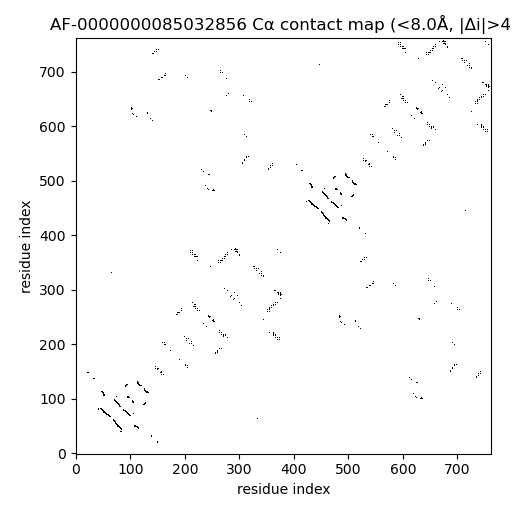5.129 13.75 1 82.12 309 GLY B C 1
ATOM 5378 O O . GLY B 1 309 ? -0.209 3.953 13.375 1 82.12 309 GLY B O 1
ATOM 5379 N N . PRO B 1 310 ? -1.035 6.023 13.242 1 84.88 310 PRO B N 1
ATOM 5380 C CA . PRO B 1 310 ? -2.008 5.613 12.227 1 84.88 310 PRO B CA 1
ATOM 5381 C C . PRO B 1 310 ? -1.35 5.055 10.969 1 84.88 310 PRO B C 1
ATOM 5383 O O . PRO B 1 310 ? -1.866 4.109 10.367 1 84.88 310 PRO B O 1
ATOM 5386 N N . LEU B 1 311 ? -0.207 5.562 10.656 1 87.25 311 LEU B N 1
ATOM 5387 C CA . LEU B 1 311 ? 0.465 5.133 9.438 1 87.25 311 LEU B CA 1
ATOM 5388 C C . LEU B 1 311 ? 0.929 3.684 9.555 1 87.25 311 LEU B C 1
ATOM 5390 O O . LEU B 1 311 ? 0.866 2.928 8.578 1 87.25 311 LEU B O 1
ATOM 5394 N N . VAL B 1 312 ? 1.423 3.283 10.656 1 87.38 312 VAL B N 1
ATOM 5395 C CA . VAL B 1 312 ? 1.847 1.905 10.875 1 87.38 312 VAL B CA 1
ATOM 5396 C C . VAL B 1 312 ? 0.658 0.964 10.695 1 87.38 312 VAL B C 1
ATOM 5398 O O . VAL B 1 312 ? 0.792 -0.112 10.109 1 87.38 312 VAL B O 1
ATOM 5401 N N . ASN B 1 313 ? -0.403 1.359 11.18 1 87.38 313 ASN B N 1
ATOM 5402 C CA . ASN B 1 313 ? -1.603 0.54 11.047 1 87.38 313 ASN B CA 1
ATOM 5403 C C . ASN B 1 313 ? -2.1 0.501 9.609 1 87.38 313 ASN B C 1
ATOM 5405 O O . ASN B 1 313 ? -2.656 -0.505 9.164 1 87.38 313 ASN B O 1
ATOM 5409 N N . VAL B 1 314 ? -1.945 1.594 8.93 1 89 314 VAL B N 1
ATOM 5410 C CA . VAL B 1 314 ? -2.291 1.637 7.516 1 89 314 VAL B CA 1
ATOM 5411 C C . VAL B 1 314 ? -1.412 0.659 6.738 1 89 314 VAL B C 1
ATOM 5413 O O . VAL B 1 314 ? -1.897 -0.058 5.859 1 89 314 VAL B O 1
ATOM 5416 N N . LEU B 1 315 ? -0.148 0.61 7.059 1 88.75 315 LEU B N 1
ATOM 5417 C CA . LEU B 1 315 ? 0.763 -0.334 6.422 1 88.75 315 LEU B CA 1
ATOM 5418 C C . LEU B 1 315 ? 0.305 -1.771 6.648 1 88.75 315 LEU B C 1
ATOM 5420 O O . LEU B 1 315 ? 0.395 -2.605 5.742 1 88.75 315 LEU B O 1
ATOM 5424 N N . PHE B 1 316 ? -0.117 -2.004 7.828 1 89.12 316 PHE B N 1
ATOM 5425 C CA . PHE B 1 316 ? -0.613 -3.336 8.156 1 89.12 316 PHE B CA 1
ATOM 5426 C C . PHE B 1 316 ? -1.869 -3.658 7.355 1 89.12 316 PHE B C 1
ATOM 5428 O O . PHE B 1 316 ? -2.016 -4.77 6.844 1 89.12 316 PHE B O 1
ATOM 5435 N N . MET B 1 317 ? -2.707 -2.764 7.273 1 87.75 317 MET B N 1
ATOM 5436 C CA . MET B 1 317 ? -3.955 -2.98 6.547 1 87.75 317 MET B CA 1
ATOM 5437 C C . MET B 1 317 ? -3.689 -3.209 5.062 1 87.75 317 MET B C 1
ATOM 5439 O O . MET B 1 317 ? -4.344 -4.043 4.434 1 87.75 317 MET B O 1
ATOM 5443 N N . ILE B 1 318 ? -2.832 -2.432 4.527 1 86.38 318 ILE B N 1
ATOM 5444 C CA . ILE B 1 318 ? -2.484 -2.59 3.121 1 86.38 318 ILE B CA 1
ATOM 5445 C C . ILE B 1 318 ? -1.891 -3.979 2.891 1 86.38 318 ILE B C 1
ATOM 5447 O O . ILE B 1 318 ? -2.23 -4.652 1.915 1 86.38 318 ILE B O 1
ATOM 5451 N N . PHE B 1 319 ? -1.065 -4.414 3.805 1 88.31 319 PHE B N 1
ATOM 5452 C CA . PHE B 1 319 ? -0.481 -5.75 3.742 1 88.31 319 PHE B CA 1
ATOM 5453 C C . PHE B 1 319 ? -1.564 -6.816 3.812 1 88.31 319 PHE B C 1
ATOM 5455 O O . PHE B 1 319 ? -1.529 -7.793 3.061 1 88.31 319 PHE B O 1
ATOM 5462 N N . MET B 1 320 ? -2.457 -6.637 4.66 1 88 320 MET B N 1
ATOM 5463 C CA . MET B 1 320 ? -3.547 -7.594 4.816 1 88 320 MET B CA 1
ATOM 5464 C C . MET B 1 320 ? -4.43 -7.617 3.572 1 88 320 MET B C 1
ATOM 5466 O O . MET B 1 320 ? -4.875 -8.68 3.141 1 88 320 MET B O 1
ATOM 5470 N N . ALA B 1 321 ? -4.645 -6.43 3.127 1 86.19 321 ALA B N 1
ATOM 5471 C CA . ALA B 1 321 ? -5.449 -6.348 1.91 1 86.19 321 ALA B CA 1
ATOM 5472 C C . ALA B 1 321 ? -4.789 -7.113 0.765 1 86.19 321 ALA B C 1
ATOM 5474 O O . ALA B 1 321 ? -5.469 -7.758 -0.033 1 86.19 321 ALA B O 1
ATOM 5475 N N . ASP B 1 322 ? -3.527 -7.109 0.725 1 83.38 322 ASP B N 1
ATOM 5476 C CA . ASP B 1 322 ? -2.771 -7.711 -0.371 1 83.38 322 ASP B CA 1
ATOM 5477 C C . ASP B 1 322 ? -2.684 -9.227 -0.212 1 83.38 322 ASP B C 1
ATOM 5479 O O . ASP B 1 322 ? -2.527 -9.953 -1.196 1 83.38 322 ASP B O 1
ATOM 5483 N N . THR B 1 323 ? -2.828 -9.734 1.009 1 84.25 323 THR B N 1
ATOM 5484 C CA . THR B 1 323 ? -2.461 -11.133 1.207 1 84.25 323 THR B CA 1
ATOM 5485 C C . THR B 1 323 ? -3.66 -11.945 1.686 1 84.25 323 THR B C 1
ATOM 5487 O O . THR B 1 323 ? -3.656 -13.172 1.604 1 84.25 323 THR B O 1
ATOM 5490 N N . PHE B 1 324 ? -4.664 -11.359 2.215 1 83.19 324 PHE B N 1
ATOM 5491 C CA . PHE B 1 324 ? -5.664 -12.125 2.939 1 83.19 324 PHE B CA 1
ATOM 5492 C C . PHE B 1 324 ? -6.402 -13.07 1.998 1 83.19 324 PHE B C 1
ATOM 5494 O O . PHE B 1 324 ? -6.738 -14.195 2.377 1 83.19 324 PHE B O 1
ATOM 5501 N N . THR B 1 325 ? -6.676 -12.602 0.799 1 81.38 325 THR B N 1
ATOM 5502 C CA . THR B 1 325 ? -7.414 -13.453 -0.123 1 81.38 325 THR B CA 1
ATOM 5503 C C . THR B 1 325 ? -6.637 -14.734 -0.415 1 81.38 325 THR B C 1
ATOM 5505 O O . THR B 1 325 ? -7.184 -15.836 -0.318 1 81.38 325 THR B O 1
ATOM 5508 N N . SER B 1 326 ? -5.395 -14.547 -0.801 1 80.06 326 SER B N 1
ATOM 5509 C CA . SER B 1 326 ? -4.559 -15.711 -1.08 1 80.06 326 SER B CA 1
ATOM 5510 C C . SER B 1 326 ? -4.383 -16.578 0.163 1 80.06 326 SER B C 1
ATOM 5512 O O . SER B 1 326 ? -4.34 -17.797 0.07 1 80.06 326 SER B O 1
ATOM 5514 N N . ALA B 1 327 ? -4.258 -15.969 1.244 1 83.25 327 ALA B N 1
ATOM 5515 C CA . ALA B 1 327 ? -4.113 -16.719 2.49 1 83.25 327 ALA B CA 1
ATOM 5516 C C . ALA B 1 327 ? -5.352 -17.562 2.77 1 83.25 327 ALA B C 1
ATOM 5518 O O . ALA B 1 327 ? -5.242 -18.734 3.143 1 83.25 327 ALA B O 1
ATOM 5519 N N . LEU B 1 328 ? -6.457 -16.953 2.582 1 81.88 328 LEU B N 1
ATOM 5520 C CA . LEU B 1 328 ? -7.715 -17.656 2.805 1 81.88 328 LEU B CA 1
ATOM 5521 C C . LEU B 1 328 ? -7.84 -18.859 1.867 1 81.88 328 LEU B C 1
ATOM 5523 O O . LEU B 1 328 ? -8.281 -19.922 2.279 1 81.88 328 LEU B O 1
ATOM 5527 N N . LEU B 1 329 ? -7.457 -18.656 0.665 1 76.62 329 LEU B N 1
ATOM 5528 C CA . LEU B 1 329 ? -7.551 -19.734 -0.319 1 76.62 329 LEU B CA 1
ATOM 5529 C C . LEU B 1 329 ? -6.578 -20.859 0.014 1 76.62 329 LEU B C 1
ATOM 5531 O O . LEU B 1 329 ? -6.902 -22.047 -0.165 1 76.62 329 LEU B O 1
ATOM 5535 N N . TYR B 1 330 ? -5.438 -20.516 0.494 1 76.62 330 TYR B N 1
ATOM 5536 C CA . TYR B 1 330 ? -4.461 -21.516 0.903 1 76.62 330 TYR B CA 1
ATOM 5537 C C . TYR B 1 330 ? -4.992 -22.359 2.064 1 76.62 330 TYR B C 1
ATOM 5539 O O . TYR B 1 330 ? -4.848 -23.578 2.074 1 76.62 330 TYR B O 1
ATOM 5547 N N . ILE B 1 331 ? -5.594 -21.75 2.9 1 78.31 331 ILE B N 1
ATOM 5548 C CA . ILE B 1 331 ? -6.098 -22.422 4.086 1 78.31 331 ILE B CA 1
ATOM 5549 C C . ILE B 1 331 ? -7.316 -23.266 3.723 1 78.31 331 ILE B C 1
ATOM 5551 O O . ILE B 1 331 ? -7.473 -24.391 4.207 1 78.31 331 ILE B O 1
ATOM 5555 N N . LYS B 1 332 ? -8.094 -22.734 2.902 1 74.69 332 LYS B N 1
ATOM 5556 C CA . LYS B 1 332 ? -9.266 -23.469 2.439 1 74.69 332 LYS B CA 1
ATOM 5557 C C . LYS B 1 332 ? -8.859 -24.734 1.684 1 74.69 332 LYS B C 1
ATOM 5559 O O . LYS B 1 332 ? -9.594 -25.719 1.68 1 74.69 332 LYS B O 1
ATOM 5564 N N . ASN B 1 333 ? -7.742 -24.641 1.099 1 72.38 333 ASN B N 1
ATOM 5565 C CA . ASN B 1 333 ? -7.258 -25.797 0.331 1 72.38 333 ASN B CA 1
ATOM 5566 C C . ASN B 1 333 ? -6.508 -26.781 1.215 1 72.38 333 ASN B C 1
ATOM 5568 O O . ASN B 1 333 ? -5.805 -27.656 0.712 1 72.38 333 ASN B O 1
ATOM 5572 N N . GLY B 1 334 ? -6.539 -26.547 2.537 1 72.06 334 GLY B N 1
ATOM 5573 C CA . GLY B 1 334 ? -6.035 -27.531 3.471 1 72.06 334 GLY B CA 1
ATOM 5574 C C . GLY B 1 334 ? -4.637 -27.234 3.975 1 72.06 334 GLY B C 1
ATOM 5575 O O . GLY B 1 334 ? -4.059 -28.016 4.73 1 72.06 334 GLY B O 1
ATOM 5576 N N . ASN B 1 335 ? -4.148 -26.172 3.514 1 73.69 335 ASN B N 1
ATOM 5577 C CA . ASN B 1 335 ? -2.807 -25.828 3.967 1 73.69 335 ASN B CA 1
ATOM 5578 C C . ASN B 1 335 ? -2.826 -25.266 5.383 1 73.69 335 ASN B C 1
ATOM 5580 O O . ASN B 1 335 ? -3.822 -24.672 5.809 1 73.69 335 ASN B O 1
ATOM 5584 N N . ASN B 1 336 ? -1.775 -25.531 6.07 1 78.12 336 ASN B N 1
ATOM 5585 C CA . ASN B 1 336 ? -1.688 -25 7.43 1 78.12 336 ASN B CA 1
ATOM 5586 C C . ASN B 1 336 ? -1.24 -23.547 7.438 1 78.12 336 ASN B C 1
ATOM 5588 O O . ASN B 1 336 ? -0.812 -23.016 6.41 1 78.12 336 ASN B O 1
ATOM 5592 N N . TRP B 1 337 ? -1.386 -22.938 8.594 1 77.38 337 TRP B N 1
ATOM 5593 C CA . TRP B 1 337 ? -1.081 -21.516 8.758 1 77.38 337 TRP B CA 1
ATOM 5594 C C . TRP B 1 337 ? 0.402 -21.25 8.523 1 77.38 337 TRP B C 1
ATOM 5596 O O . TRP B 1 337 ? 0.771 -20.234 7.934 1 77.38 337 TRP B O 1
ATOM 5606 N N . GLY B 1 338 ? 1.214 -22.094 9.016 1 74.31 338 GLY B N 1
ATOM 5607 C CA . GLY B 1 338 ? 2.646 -21.906 8.828 1 74.31 338 GLY B CA 1
ATOM 5608 C C . GLY B 1 338 ? 3.062 -21.906 7.367 1 74.31 338 GLY B C 1
ATOM 5609 O O . GLY B 1 338 ? 3.811 -21.031 6.938 1 74.31 338 GLY B O 1
ATOM 5610 N N . TYR B 1 339 ? 2.527 -22.828 6.668 1 71.69 339 TYR B N 1
ATOM 5611 C CA . TYR B 1 339 ? 2.809 -22.922 5.238 1 71.69 339 TYR B CA 1
ATOM 5612 C C . TYR B 1 339 ? 2.238 -21.719 4.492 1 71.69 339 TYR B C 1
ATOM 5614 O O . TYR B 1 339 ? 2.906 -21.141 3.633 1 71.69 339 TYR B O 1
ATOM 5622 N N . THR B 1 340 ? 1.01 -21.391 4.848 1 75.94 340 THR B N 1
ATOM 5623 C CA . THR B 1 340 ? 0.346 -20.25 4.211 1 75.94 340 THR B CA 1
ATOM 5624 C C . THR B 1 340 ? 1.136 -18.969 4.43 1 75.94 340 THR B C 1
ATOM 5626 O O . THR B 1 340 ? 1.322 -18.172 3.502 1 75.94 340 THR B O 1
ATOM 5629 N N . PHE B 1 341 ? 1.619 -18.828 5.594 1 80.38 341 PHE B N 1
ATOM 5630 C CA . PHE B 1 341 ? 2.398 -17.641 5.906 1 80.38 341 PHE B CA 1
ATOM 5631 C C . PHE B 1 341 ? 3.711 -17.625 5.133 1 80.38 341 PHE B C 1
ATOM 5633 O O . PHE B 1 341 ? 4.086 -16.609 4.551 1 80.38 341 PHE B O 1
ATOM 5640 N N . SER B 1 342 ? 4.344 -18.656 5.09 1 72.56 342 SER B N 1
ATOM 5641 C CA . SER B 1 342 ? 5.648 -18.766 4.449 1 72.56 342 SER B CA 1
ATOM 5642 C C . SER B 1 342 ? 5.543 -18.531 2.943 1 72.56 342 SER B C 1
ATOM 5644 O O . SER B 1 342 ? 6.43 -17.922 2.336 1 72.56 342 SER B O 1
ATOM 5646 N N . MET B 1 343 ? 4.402 -18.984 2.439 1 69.81 343 MET B N 1
ATOM 5647 C CA . MET B 1 343 ? 4.27 -18.984 0.986 1 69.81 343 MET B CA 1
ATOM 5648 C C . MET B 1 343 ? 3.668 -17.672 0.491 1 69.81 343 MET B C 1
ATOM 5650 O O . MET B 1 343 ? 3.963 -17.234 -0.619 1 69.81 343 MET B O 1
ATOM 5654 N N . ASN B 1 344 ? 2.877 -17.047 1.314 1 74.38 344 ASN B N 1
ATOM 5655 C CA . ASN B 1 344 ? 2.064 -15.953 0.774 1 74.38 344 ASN B CA 1
ATOM 5656 C C . ASN B 1 344 ? 2.314 -14.648 1.516 1 74.38 344 ASN B C 1
ATOM 5658 O O . ASN B 1 344 ? 2.188 -13.562 0.937 1 74.38 344 ASN B O 1
ATOM 5662 N N . MET B 1 345 ? 2.746 -14.812 2.709 1 82.12 345 MET B N 1
ATOM 5663 C CA . MET B 1 345 ? 2.699 -13.602 3.525 1 82.12 345 MET B CA 1
ATOM 5664 C C . MET B 1 345 ? 4.102 -13.18 3.951 1 82.12 345 MET B C 1
ATOM 5666 O O . MET B 1 345 ? 4.32 -12.023 4.316 1 82.12 345 MET B O 1
ATOM 5670 N N . SER B 1 346 ? 5.035 -14 3.84 1 81 346 SER B N 1
ATOM 5671 C CA . SER B 1 346 ? 6.359 -13.75 4.402 1 81 346 SER B CA 1
ATOM 5672 C C . SER B 1 346 ? 7.055 -12.594 3.693 1 81 346 SER B C 1
ATOM 5674 O O . SER B 1 346 ? 7.605 -11.703 4.34 1 81 346 SER B O 1
ATOM 5676 N N . LEU B 1 347 ? 7.031 -12.586 2.379 1 79.5 347 LEU B N 1
ATOM 5677 C CA . LEU B 1 347 ? 7.715 -11.547 1.616 1 79.5 347 LEU B CA 1
ATOM 5678 C C . LEU B 1 347 ? 7.051 -10.195 1.827 1 79.5 347 LEU B C 1
ATOM 5680 O O . LEU B 1 347 ? 7.738 -9.18 1.971 1 79.5 347 LEU B O 1
ATOM 5684 N N . GLY B 1 348 ? 5.75 -10.234 1.812 1 84.81 348 GLY B N 1
ATOM 5685 C CA . GLY B 1 348 ? 5.023 -9 2.082 1 84.81 348 GLY B CA 1
ATOM 5686 C C . GLY B 1 348 ? 5.293 -8.438 3.465 1 84.81 348 GLY B C 1
ATOM 5687 O O . GLY B 1 348 ? 5.34 -7.219 3.648 1 84.81 348 GLY B O 1
ATOM 5688 N N . THR B 1 349 ? 5.484 -9.344 4.375 1 86.5 349 THR B N 1
ATOM 5689 C CA . THR B 1 349 ? 5.793 -8.922 5.734 1 86.5 349 THR B CA 1
ATOM 5690 C C . THR B 1 349 ? 7.156 -8.234 5.793 1 86.5 349 THR B C 1
ATOM 5692 O O . THR B 1 349 ? 7.301 -7.18 6.414 1 86.5 349 THR B O 1
ATOM 5695 N N . VAL B 1 350 ? 8.094 -8.805 5.168 1 84.62 350 VAL B N 1
ATOM 5696 C CA . VAL B 1 350 ? 9.43 -8.211 5.133 1 84.62 350 VAL B CA 1
ATOM 5697 C C . VAL B 1 350 ? 9.367 -6.828 4.492 1 84.62 350 VAL B C 1
ATOM 5699 O O . VAL B 1 350 ? 9.945 -5.867 5.012 1 84.62 350 VAL B O 1
ATOM 5702 N N . GLN B 1 351 ? 8.688 -6.789 3.41 1 88.19 351 GLN B N 1
ATOM 5703 C CA . GLN B 1 351 ? 8.547 -5.52 2.703 1 88.19 351 GLN B CA 1
ATOM 5704 C C . GLN B 1 351 ? 7.887 -4.469 3.59 1 88.19 351 GLN B C 1
ATOM 5706 O O . GLN B 1 351 ? 8.297 -3.305 3.592 1 88.19 351 GLN B O 1
ATOM 5711 N N . SER B 1 352 ? 6.898 -4.891 4.273 1 89.5 352 SER B N 1
ATOM 5712 C CA . SER B 1 352 ? 6.191 -3.975 5.164 1 89.5 352 SER B CA 1
ATOM 5713 C C . SER B 1 352 ? 7.09 -3.508 6.305 1 89.5 352 SER B C 1
ATOM 5715 O O . SER B 1 352 ? 7.051 -2.34 6.695 1 89.5 352 SER B O 1
ATOM 5717 N N . LEU B 1 353 ? 7.855 -4.395 6.809 1 90.06 353 LEU B N 1
ATOM 5718 C CA . LEU B 1 353 ? 8.758 -4.059 7.906 1 90.06 353 LEU B CA 1
ATOM 5719 C C . LEU B 1 353 ? 9.844 -3.098 7.445 1 90.06 353 LEU B C 1
ATOM 5721 O O . LEU B 1 353 ? 10.18 -2.143 8.156 1 90.06 353 LEU B O 1
ATOM 5725 N N . VAL B 1 354 ? 10.367 -3.342 6.301 1 90.94 354 VAL B N 1
ATOM 5726 C CA . VAL B 1 354 ? 11.375 -2.451 5.742 1 90.94 354 VAL B CA 1
ATOM 5727 C C . VAL B 1 354 ? 10.781 -1.062 5.523 1 90.94 354 VAL B C 1
ATOM 5729 O O . VAL B 1 354 ? 11.422 -0.05 5.816 1 90.94 354 VAL B O 1
ATOM 5732 N N . SER B 1 355 ? 9.617 -1.025 5.008 1 91.44 355 SER B N 1
ATOM 5733 C CA . SER B 1 355 ? 8.922 0.242 4.82 1 91.44 355 SER B CA 1
ATOM 5734 C C . SER B 1 355 ? 8.695 0.955 6.148 1 91.44 355 SER B C 1
ATOM 5736 O O . SER B 1 355 ? 8.805 2.18 6.227 1 91.44 355 SER B O 1
ATOM 5738 N N . GLY B 1 356 ? 8.344 0.13 7.148 1 90.69 356 GLY B N 1
ATOM 5739 C CA . GLY B 1 356 ? 8.188 0.695 8.477 1 90.69 356 GLY B CA 1
ATOM 5740 C C . GLY B 1 356 ? 9.453 1.344 9 1 90.69 356 GLY B C 1
ATOM 5741 O O . GLY B 1 356 ? 9.414 2.434 9.578 1 90.69 356 GLY B O 1
ATOM 5742 N N . ILE B 1 357 ? 10.539 0.757 8.766 1 90.62 357 ILE B N 1
ATOM 5743 C CA . ILE B 1 357 ? 11.836 1.301 9.164 1 90.62 357 ILE B CA 1
ATOM 5744 C C . ILE B 1 357 ? 12.094 2.609 8.422 1 90.62 357 ILE B C 1
ATOM 5746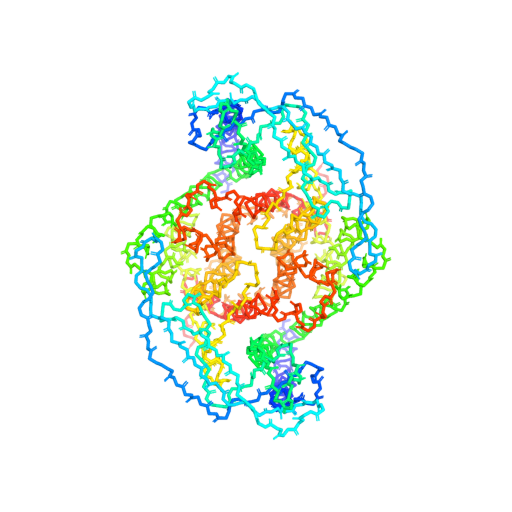 O O . ILE B 1 357 ? 12.516 3.6 9.023 1 90.62 357 ILE B O 1
ATOM 5750 N N . GLY B 1 358 ? 11.852 2.555 7.18 1 92.12 358 GLY B N 1
ATOM 5751 C CA . GLY B 1 358 ? 12.039 3.752 6.375 1 92.12 358 GLY B CA 1
ATOM 5752 C C . GLY B 1 358 ? 11.203 4.926 6.852 1 92.12 358 GLY B C 1
ATOM 5753 O O . GLY B 1 358 ? 11.688 6.059 6.902 1 92.12 358 GLY B O 1
ATOM 5754 N N . ILE B 1 359 ? 9.984 4.676 7.219 1 91 359 ILE B N 1
ATOM 5755 C CA . ILE B 1 359 ? 9.062 5.707 7.676 1 91 359 ILE B CA 1
ATOM 5756 C C . ILE B 1 359 ? 9.586 6.336 8.969 1 91 359 ILE B C 1
ATOM 5758 O O . ILE B 1 359 ? 9.594 7.562 9.109 1 91 359 ILE B O 1
ATOM 5762 N N . VAL B 1 360 ? 9.984 5.539 9.875 1 89.88 360 VAL B N 1
ATOM 5763 C CA . VAL B 1 360 ? 10.445 6.023 11.172 1 89.88 360 VAL B CA 1
ATOM 5764 C C . VAL B 1 360 ? 11.703 6.875 10.992 1 89.88 360 VAL B C 1
ATOM 5766 O O . VAL B 1 360 ? 11.836 7.926 11.617 1 89.88 360 VAL B O 1
ATOM 5769 N N . LEU B 1 361 ? 12.547 6.496 10.125 1 90.38 361 LEU B N 1
ATOM 5770 C CA . LEU B 1 361 ? 13.797 7.207 9.914 1 90.38 361 LEU B CA 1
ATOM 5771 C C . LEU B 1 361 ? 13.57 8.484 9.109 1 90.38 361 LEU B C 1
ATOM 5773 O O . LEU B 1 361 ? 14.367 9.422 9.18 1 90.38 361 LEU B O 1
ATOM 5777 N N . ALA B 1 362 ? 12.516 8.484 8.391 1 92.06 362 ALA B N 1
ATOM 5778 C CA . ALA B 1 362 ? 12.203 9.641 7.559 1 92.06 362 ALA B CA 1
ATOM 5779 C C . ALA B 1 362 ? 11.812 10.844 8.414 1 92.06 362 ALA B C 1
ATOM 5781 O O . ALA B 1 362 ? 12.016 11.992 8.008 1 92.06 362 ALA B O 1
ATOM 5782 N N . ILE B 1 363 ? 11.32 10.641 9.594 1 92.81 363 ILE B N 1
ATOM 5783 C CA . ILE B 1 363 ? 10.781 11.703 10.438 1 92.81 363 ILE B CA 1
ATOM 5784 C C . ILE B 1 363 ? 11.898 12.68 10.805 1 92.81 363 ILE B C 1
ATOM 5786 O O . ILE B 1 363 ? 11.812 13.875 10.516 1 92.81 363 ILE B O 1
ATOM 5790 N N . PRO B 1 364 ? 12.961 12.172 11.422 1 92.81 364 PRO B N 1
ATOM 5791 C CA . PRO B 1 364 ? 14.023 13.125 11.742 1 92.81 364 PRO B CA 1
ATOM 5792 C C . PRO B 1 364 ? 14.719 13.688 10.5 1 92.81 364 PRO B C 1
ATOM 5794 O O . PRO B 1 364 ? 15.148 14.844 10.5 1 92.81 364 PRO B O 1
ATOM 5797 N N . LEU B 1 365 ? 14.82 12.969 9.438 1 94.62 365 LEU B N 1
ATOM 5798 C CA . LEU B 1 365 ? 15.484 13.414 8.219 1 94.62 365 LEU B CA 1
ATOM 5799 C C . LEU B 1 365 ? 14.703 14.539 7.551 1 94.62 365 LEU B C 1
ATOM 5801 O O . LEU B 1 365 ? 15.273 15.578 7.215 1 94.62 365 LEU B O 1
ATOM 5805 N N . VAL B 1 366 ? 13.414 14.297 7.367 1 95 366 VAL B N 1
ATOM 5806 C CA . VAL B 1 366 ? 12.594 15.297 6.688 1 95 366 VAL B CA 1
ATOM 5807 C C . VAL B 1 366 ? 12.492 16.547 7.547 1 95 366 VAL B C 1
ATOM 5809 O O . VAL B 1 366 ? 12.469 17.672 7.023 1 95 366 VAL B O 1
ATOM 5812 N N . SER B 1 367 ? 12.375 16.375 8.852 1 94.75 367 SER B N 1
ATOM 5813 C CA . SER B 1 367 ? 12.344 17.516 9.758 1 94.75 367 SER B CA 1
ATOM 5814 C C . SER B 1 367 ? 13.625 18.344 9.664 1 94.75 367 SER B C 1
ATOM 5816 O O . SER B 1 367 ? 13.586 19.562 9.664 1 94.75 367 SER B O 1
ATOM 5818 N N . ALA B 1 368 ? 14.711 17.625 9.586 1 95.5 368 ALA B N 1
ATOM 5819 C CA . ALA B 1 368 ? 16 18.281 9.484 1 95.5 368 ALA B CA 1
ATOM 5820 C C . ALA B 1 368 ? 16.141 19.047 8.164 1 95.5 368 ALA B C 1
ATOM 5822 O O . ALA B 1 368 ? 16.547 20.203 8.148 1 95.5 368 ALA B O 1
ATOM 5823 N N . PHE B 1 369 ? 15.766 18.469 7.086 1 95.5 369 PHE B N 1
ATOM 5824 C CA . PHE B 1 369 ? 15.891 19.094 5.773 1 95.5 369 PHE B CA 1
ATOM 5825 C C . PHE B 1 369 ? 14.938 20.266 5.641 1 95.5 369 PHE B C 1
ATOM 5827 O O . PHE B 1 369 ? 15.305 21.312 5.102 1 95.5 369 PHE B O 1
ATOM 5834 N N . ALA B 1 370 ? 13.742 20.062 6.117 1 94.12 370 ALA B N 1
ATOM 5835 C CA . ALA B 1 370 ? 12.781 21.172 6.066 1 94.12 370 ALA B CA 1
ATOM 5836 C C . ALA B 1 370 ? 13.234 22.328 6.938 1 94.12 370 ALA B C 1
ATOM 5838 O O . ALA B 1 370 ? 13.094 23.5 6.551 1 94.12 370 ALA B O 1
ATOM 5839 N N . ALA B 1 371 ? 13.75 22 8.094 1 94.25 371 ALA B N 1
ATOM 5840 C CA . ALA B 1 371 ? 14.242 23.047 8.992 1 94.25 371 ALA B CA 1
ATOM 5841 C C . ALA B 1 371 ? 15.391 23.828 8.352 1 94.25 371 ALA B C 1
ATOM 5843 O O . ALA B 1 371 ? 15.477 25.047 8.492 1 94.25 371 ALA B O 1
ATOM 5844 N N . LEU B 1 372 ? 16.25 23.141 7.66 1 94.31 372 LEU B N 1
ATOM 5845 C CA . LEU B 1 372 ? 17.406 23.766 7.016 1 94.31 372 LEU B CA 1
ATOM 5846 C C . LEU B 1 372 ? 16.953 24.656 5.863 1 94.31 372 LEU B C 1
ATOM 5848 O O . LEU B 1 372 ? 17.562 25.703 5.613 1 94.31 372 LEU B O 1
ATOM 5852 N N . LEU B 1 373 ? 15.93 24.344 5.23 1 93.19 373 LEU B N 1
ATOM 5853 C CA . LEU B 1 373 ? 15.508 25.062 4.031 1 93.19 373 LEU B CA 1
ATOM 5854 C C . LEU B 1 373 ? 14.578 26.219 4.387 1 93.19 373 LEU B C 1
ATOM 5856 O O . LEU B 1 373 ? 14.602 27.266 3.73 1 93.19 373 LEU B O 1
ATOM 5860 N N . TYR B 1 374 ? 13.773 26.078 5.465 1 89.62 374 TYR B N 1
ATOM 5861 C CA . TYR B 1 374 ? 12.766 27.078 5.777 1 89.62 374 TYR B CA 1
ATOM 5862 C C . TYR B 1 374 ? 13.18 27.922 6.98 1 89.62 374 TYR B C 1
ATOM 5864 O O . TYR B 1 374 ? 12.758 29.078 7.117 1 89.62 374 TYR B O 1
ATOM 5872 N N . GLY B 1 375 ? 13.883 27.297 7.824 1 88.12 375 GLY B N 1
ATOM 5873 C CA . GLY B 1 375 ? 14.164 27.953 9.086 1 88.12 375 GLY B CA 1
ATOM 5874 C C . GLY B 1 375 ? 15.227 29.047 8.977 1 88.12 375 GLY B C 1
ATOM 5875 O O . GLY B 1 375 ? 16.094 28.969 8.109 1 88.12 375 GLY B O 1
ATOM 5876 N N . ARG B 1 376 ? 14.977 30.094 9.859 1 82.94 376 ARG B N 1
ATOM 5877 C CA . ARG B 1 376 ? 15.977 31.141 9.953 1 82.94 376 ARG B CA 1
ATOM 5878 C C . ARG B 1 376 ? 17.156 30.719 10.812 1 82.94 376 ARG B C 1
ATOM 5880 O O . ARG B 1 376 ? 16.984 30.016 11.82 1 82.94 376 ARG B O 1
ATOM 5887 N N . LYS B 1 377 ? 18.344 30.906 10.352 1 73.94 377 LYS B N 1
ATOM 5888 C CA . LYS B 1 377 ? 19.531 30.578 11.133 1 73.94 377 LYS B CA 1
ATOM 5889 C C . LYS B 1 377 ? 19.578 31.375 12.438 1 73.94 377 LYS B C 1
ATOM 5891 O O . LYS B 1 377 ? 19.328 32.594 12.438 1 73.94 377 LYS B O 1
ATOM 5896 N N . GLY B 1 378 ? 18.953 31.031 13.469 1 55.75 378 GLY B N 1
ATOM 5897 C CA . GLY B 1 378 ? 19.078 31.781 14.719 1 55.75 378 GLY B CA 1
ATOM 5898 C C . GLY B 1 378 ? 20.406 32.5 14.867 1 55.75 378 GLY B C 1
ATOM 5899 O O . GLY B 1 378 ? 21.406 32.062 14.273 1 55.75 378 GLY B O 1
ATOM 5900 N N . GLU B 1 379 ? 20.375 33.875 15.078 1 45.5 379 GLU B N 1
ATOM 5901 C CA . GLU B 1 379 ? 21.547 34.594 15.594 1 45.5 379 GLU B CA 1
ATOM 5902 C C . GLU B 1 379 ? 22.219 33.812 16.703 1 45.5 379 GLU B C 1
ATOM 5904 O O . GLU B 1 379 ? 21.547 33.188 17.547 1 45.5 379 GLU B O 1
ATOM 5909 N N . ALA B 1 380 ? 23.406 33.156 16.406 1 43.38 380 ALA B N 1
ATOM 5910 C CA . ALA B 1 380 ? 24.219 32.812 17.562 1 43.38 380 ALA B CA 1
ATOM 5911 C C . ALA B 1 380 ? 23.906 33.719 18.75 1 43.38 380 ALA B C 1
ATOM 5913 O O . ALA B 1 380 ? 24 34.938 18.609 1 43.38 380 ALA B O 1
ATOM 5914 N N . ALA B 1 381 ? 23.25 33.344 19.75 1 39.03 381 ALA B N 1
ATOM 5915 C CA . ALA B 1 381 ? 23.406 34.094 20.984 1 39.03 381 ALA B CA 1
ATOM 5916 C C . ALA B 1 381 ? 24.891 34.312 21.297 1 39.03 381 ALA B C 1
ATOM 5918 O O . ALA B 1 381 ? 25.703 33.406 21.172 1 39.03 381 ALA B O 1
#